Protein AF-0000000078835958 (afdb_homodimer)

Nearest PDB structures (foldseek):
  5k1s-assembly2_C  TM=6.573E-01  e=7.420E-02  Myxococcus xanthus DK 1622
  4eye-assembly2_B  TM=5.076E-01  e=3.484E-02  Mycobacteroides abscessus ATCC 19977
  5k1s-assembly2_D  TM=5.451E-01  e=4.209E-02  Myxococcus xanthus DK 1622
  3qwb-assembly2_C  TM=5.641E-01  e=6.143E-02  Saccharomyces cerevisiae S288C
  2x1h-assembly2_B  TM=6.413E-01  e=2.033E-01  Homo sapiens

Organism: Phenylobacterium zucineum (strain HLK1) (NCBI:txid450851)

Solvent-accessible surface area (backbone atoms only — not comparable to full-atom values): 26758 Å² total; per-residue (Å²): 126,93,82,66,54,69,34,52,48,51,52,47,50,46,52,48,43,61,46,29,71,68,42,88,47,67,69,35,40,47,50,36,53,40,55,75,46,44,86,66,57,41,26,76,80,46,54,33,50,48,50,36,57,75,51,72,59,60,58,62,43,35,39,37,32,39,61,30,60,48,37,45,78,50,20,55,50,41,41,43,34,75,75,33,53,26,44,37,40,34,27,32,53,54,70,88,23,48,66,43,24,62,72,66,41,86,49,48,76,40,62,39,31,79,31,62,50,61,78,41,78,42,81,41,76,37,72,54,71,80,75,73,82,79,71,78,77,77,80,80,79,84,82,73,65,78,71,70,60,67,50,52,75,46,75,40,46,25,29,14,64,58,57,50,38,58,73,69,64,54,64,51,65,30,49,34,38,38,44,44,69,91,76,49,55,59,56,33,58,70,60,44,60,73,84,72,38,45,64,42,29,39,38,41,54,42,70,79,38,88,53,43,62,56,45,49,53,51,43,41,74,73,39,32,41,82,47,64,71,70,52,33,79,45,35,49,36,32,36,53,59,127,125,91,83,64,54,70,33,52,48,51,52,46,51,47,51,48,44,62,46,28,73,66,42,90,46,69,68,37,41,48,48,37,52,40,55,76,47,42,87,65,56,39,26,77,81,46,54,32,50,47,51,36,56,78,53,70,60,60,57,62,44,35,39,38,34,38,60,31,58,48,37,44,78,51,20,56,48,43,40,43,34,75,76,35,53,26,43,40,39,36,28,32,53,54,69,90,23,49,66,44,24,62,71,66,40,87,49,47,75,41,62,38,32,79,31,59,49,60,78,41,78,42,82,41,77,37,72,54,73,80,74,72,81,80,69,70,80,78,79,79,80,85,82,73,66,79,70,68,61,69,51,52,76,46,77,39,46,27,29,14,63,58,57,49,38,58,73,69,65,54,64,51,65,31,52,33,39,39,43,45,69,91,77,49,56,59,56,34,58,71,58,43,60,71,86,73,40,45,64,43,30,38,38,39,55,42,69,80,38,89,52,42,64,56,45,50,54,51,43,40,74,73,38,32,41,81,48,65,72,71,51,33,79,46,34,50,37,34,36,53,58,127

Foldseek 3Di:
DPDDDPVRVVVVVVVLVVCLVDPPDDVSVLSVQCVVCVVLDQAPQCLLSVLCVVVVNAAAAEEEEEACALVGHNDSCLSRCPVRPYEYEYEDQDPVNVVSNVVSDDHHYHNAAEALAFFDKDKDFAQDPPPPPDDDDPDPDDPPPPCVVGTDIDIGTYHAPQRVCVVVVNDQEHAEYEDDRPPRRLSSVVSDDCPRHHYFKYKYFQQPPPCPVVVVVVVVVSQWDWDPPVSQNRMIMIGHHD/DPDDDPVRVVVVVVVLVVCLVDPPDDVSVLSVQCVVCVVLDQAPQCLLSVLCVVVVNAAAAEEEAEACALVGHNDSCLSRCPVRPYEYEYEDQDPVNVVSNVVSDDHHYHNAAEALAFFDKDKDFAQDPPPPPDDPDDDPDDPPPCCVVGTDIDIGTYHAPQRVCVVRVNDQEHAEYEDDRPDRRLSSVVSDDCPRHHYFKYKYFQQPPPCPVVVQVVVVVSQWDWDPVVSQNRMIMIGHHD

InterPro domains:
  IPR006342 Methyltransferase FkbM [PF05050] (67-225)
  IPR029063 S-adenosyl-L-methionine-dependent methyltransferase superfamily [G3DSA:3.40.50.150] (47-236)
  IPR029063 S-adenosyl-L-methionine-dependent methyltransferase superfamily [SSF53335] (43-225)
  IPR053202 EGF Receptor Signaling Regulator [PTHR34009] (51-226)

Secondary structure (DSSP, 8-state):
-----HHHHHHHHHHHHHHHHS-SSHHHHHHHHHHHHGGG--BSSSHHHHHHHHTTT--S-EEEEE--TTSSTB-SSHHHHHHH--EEEEE---GGGHHHHHHH--SEEE-SEEESSSS-EEEEEE------SSSTTS--SS---------EEEEEEEEEHHHHHHHTT--SEEEEEEE--SS-HHHHHHTS-TTT-EEEEEEEE-TT-THHHHHHHHHHHTTEEEE-TTT-SSEEEEEE--/-----HHHHHHHHHHHHHHHHS-SSHHHHHHHHHHHHGGG--BSSSHHHHHHHHTTT--S-EEEEE--TTSSTB-SSHHHHHHH--EEEEE---GGGHHHHHHH--SEEE-SEEESSSS-EEEEEE------SSS-SS---S---------EEEEEEEEEHHHHHHHTT--SEEEEEEE--SS-HHHHHHTS-TTT-EEEEEEEE-TT-THHHHHHHHHHHTTEEEE-TTT-SSEEEEEE--

pLDDT: mean 87.35, std 18.28, range [28.23, 98.88]

Radius of gyration: 29.17 Å; Cα contacts (8 Å, |Δi|>4): 838; chains: 2; bounding box: 81×81×57 Å

Sequence (484 aa):
MVSLSFAEVVEMLVALRDQTAQPADDARAFLGHCLRHLPASKSQFLQDLWVSYELKGRRNGFFVEFGGADGVKFSNSWYLETELGWSGIVAEPARVWHPAIRNNRACFVDDRCVWTKSGERLVFNQPAIAAHATIDAYSDSDSLGHTRKDGQRYEVETISLVDLLRHWNAPRRIDYLSIDTEGSELDILQAFDWDAWEIRLITVEHNHSDKRQLLFDFLSSKGYRRKFEALSNVDDWYVRAYMVSLSFAEVVEMLVALRDQTAQPADDARAFLGHCLRHLPASKSQFLQDLWVSYELKGRRNGFFVEFGGADGVKFSNSWYLETELGWSGIVAEPARVWHPAIRNNRACFVDDRCVWTKSGERLVFNQPAIAAHATIDAYSDSDSLGHTRKDGQRYEVETISLVDLLRHWNAPRRIDYLSIDTEGSELDILQAFDWDAWEIRLITVEHNHSDKRQLLFDFLSSKGYRRKFEALSNVDDWYVRAY

Structure (mmCIF, N/CA/C/O backbone):
data_AF-0000000078835958-model_v1
#
loop_
_entity.id
_entity.type
_entity.pdbx_description
1 polymer 'Methyltransferase FkbM domain-containing protein'
#
loop_
_atom_site.group_PDB
_atom_site.id
_atom_site.type_symbol
_atom_site.label_atom_id
_atom_site.label_alt_id
_atom_site.label_comp_id
_atom_site.label_asym_id
_atom_site.label_entity_id
_atom_site.label_seq_id
_atom_site.pdbx_PDB_ins_code
_atom_site.Cartn_x
_atom_site.Cartn_y
_atom_site.Cartn_z
_atom_site.occupancy
_atom_site.B_iso_or_equiv
_atom_site.auth_seq_id
_atom_site.auth_comp_id
_atom_site.auth_asym_id
_atom_site.auth_atom_id
_atom_site.pdbx_PDB_model_num
ATOM 1 N N . MET A 1 1 ? -8.867 13.5 -10.641 1 54.81 1 MET A N 1
ATOM 2 C CA . MET A 1 1 ? -8.75 12.219 -9.953 1 54.81 1 MET A CA 1
ATOM 3 C C . MET A 1 1 ? -8.312 11.125 -10.922 1 54.81 1 MET A C 1
ATOM 5 O O . MET A 1 1 ? -8.805 11.055 -12.047 1 54.81 1 MET A O 1
ATOM 9 N N . VAL A 1 2 ? -7.09 10.711 -10.688 1 65.88 2 VAL A N 1
ATOM 10 C CA . VAL A 1 2 ? -6.598 9.664 -11.578 1 65.88 2 VAL A CA 1
ATOM 11 C C . VAL A 1 2 ? -7.562 8.484 -11.57 1 65.88 2 VAL A C 1
ATOM 13 O O . VAL A 1 2 ? -7.914 7.965 -10.508 1 65.88 2 VAL A O 1
ATOM 16 N N . SER A 1 3 ? -8.297 8.352 -12.641 1 76.44 3 SER A N 1
ATOM 17 C CA . SER A 1 3 ? -9.172 7.195 -12.781 1 76.44 3 SER A CA 1
ATOM 18 C C . SER A 1 3 ? -8.43 6.012 -13.398 1 76.44 3 SER A C 1
ATOM 20 O O . SER A 1 3 ? -7.934 6.102 -14.523 1 76.44 3 SER A O 1
ATOM 22 N N . LEU A 1 4 ? -8.141 5.094 -12.602 1 81.81 4 LEU A N 1
ATOM 23 C CA . LEU A 1 4 ? -7.457 3.891 -13.07 1 81.81 4 LEU A CA 1
ATOM 24 C C . LEU A 1 4 ? -8.391 2.688 -13.039 1 81.81 4 LEU A C 1
ATOM 26 O O . LEU A 1 4 ? -9.234 2.578 -12.148 1 81.81 4 LEU A O 1
ATOM 30 N N . SER A 1 5 ? -8.328 1.948 -14.125 1 83.69 5 SER A N 1
ATOM 31 C CA . SER A 1 5 ? -8.992 0.65 -14.086 1 83.69 5 SER A CA 1
ATOM 32 C C . SER A 1 5 ? -8.391 -0.246 -13.008 1 83.69 5 SER A C 1
ATOM 34 O O . SER A 1 5 ? -7.305 0.035 -12.492 1 83.69 5 SER A O 1
ATOM 36 N N . PHE A 1 6 ? -9.164 -1.22 -12.711 1 83.88 6 PHE A N 1
ATOM 37 C CA . PHE A 1 6 ? -8.695 -2.189 -11.727 1 83.88 6 PHE A CA 1
ATOM 38 C C . PHE A 1 6 ? -7.352 -2.777 -12.148 1 83.88 6 PHE A C 1
ATOM 40 O O . PHE A 1 6 ? -6.434 -2.893 -11.336 1 83.88 6 PHE A O 1
ATOM 47 N N . ALA A 1 7 ? -7.219 -3.16 -13.359 1 83.56 7 ALA A N 1
ATOM 48 C CA . ALA A 1 7 ? -5.984 -3.721 -13.898 1 83.56 7 ALA A CA 1
ATOM 49 C C . ALA A 1 7 ? -4.836 -2.721 -13.789 1 83.56 7 ALA A C 1
ATOM 51 O O . ALA A 1 7 ? -3.709 -3.096 -13.445 1 83.56 7 ALA A O 1
ATOM 52 N N . GLU A 1 8 ? -5.137 -1.556 -14.031 1 86.06 8 GLU A N 1
ATOM 53 C CA . GLU A 1 8 ? -4.121 -0.508 -13.953 1 86.06 8 GLU A CA 1
ATOM 54 C C . GLU A 1 8 ? -3.664 -0.295 -12.516 1 86.06 8 GLU A C 1
ATOM 56 O O . GLU A 1 8 ? -2.488 -0.021 -12.266 1 86.06 8 GLU A O 1
ATOM 61 N N . VAL A 1 9 ? -4.621 -0.398 -11.594 1 88.38 9 VAL A N 1
ATOM 62 C CA . VAL A 1 9 ? -4.281 -0.248 -10.188 1 88.38 9 VAL A CA 1
ATOM 63 C C . VAL A 1 9 ? -3.314 -1.354 -9.766 1 88.38 9 VAL A C 1
ATOM 65 O O . VAL A 1 9 ? -2.318 -1.092 -9.086 1 88.38 9 VAL A O 1
ATOM 68 N N . VAL A 1 10 ? -3.561 -2.559 -10.219 1 88.38 10 VAL A N 1
ATOM 69 C CA . VAL A 1 10 ? -2.703 -3.688 -9.875 1 88.38 10 VAL A CA 1
ATOM 70 C C . VAL A 1 10 ? -1.312 -3.48 -10.469 1 88.38 10 VAL A C 1
ATOM 72 O O . VAL A 1 10 ? -0.302 -3.684 -9.797 1 88.38 10 VAL A O 1
ATOM 75 N N . GLU A 1 11 ? -1.294 -3.111 -11.656 1 88.25 11 GLU A N 1
ATOM 76 C CA . GLU A 1 11 ? -0.015 -2.84 -12.305 1 88.25 11 GLU A CA 1
ATOM 77 C C . GLU A 1 11 ? 0.77 -1.769 -11.547 1 88.25 11 GLU A C 1
ATOM 79 O O . GLU A 1 11 ? 1.985 -1.885 -11.383 1 88.25 11 GLU A O 1
ATOM 84 N N . MET A 1 12 ? 0.065 -0.8 -11.18 1 89.12 12 MET A N 1
ATOM 85 C CA . MET A 1 12 ? 0.707 0.287 -10.445 1 89.12 12 MET A CA 1
ATOM 86 C C . MET A 1 12 ? 1.236 -0.203 -9.102 1 89.12 12 MET A C 1
ATOM 88 O O . MET A 1 12 ? 2.342 0.161 -8.695 1 89.12 12 MET A O 1
ATOM 92 N N . LEU A 1 13 ? 0.45 -0.956 -8.43 1 91.56 13 LEU A N 1
ATOM 93 C CA . LEU A 1 13 ? 0.871 -1.494 -7.145 1 91.56 13 LEU A CA 1
ATOM 94 C C . LEU A 1 13 ? 2.135 -2.334 -7.293 1 91.56 13 LEU A C 1
ATOM 96 O O . LEU A 1 13 ? 3.066 -2.207 -6.496 1 91.56 13 LEU A O 1
ATOM 100 N N . VAL A 1 14 ? 2.201 -3.133 -8.281 1 91.5 14 VAL A N 1
ATOM 101 C CA . VAL A 1 14 ? 3.359 -3.99 -8.508 1 91.5 14 VAL A CA 1
ATOM 102 C C . VAL A 1 14 ? 4.578 -3.137 -8.852 1 91.5 14 VAL A C 1
ATOM 104 O O . VAL A 1 14 ? 5.676 -3.381 -8.344 1 91.5 14 VAL A O 1
ATOM 107 N N . ALA A 1 15 ? 4.383 -2.186 -9.695 1 90.5 15 ALA A N 1
ATOM 108 C CA . ALA A 1 15 ? 5.469 -1.269 -10.031 1 90.5 15 ALA A CA 1
ATOM 109 C C . ALA A 1 15 ? 5.996 -0.562 -8.781 1 90.5 15 ALA A C 1
ATOM 111 O O . ALA A 1 15 ? 7.207 -0.433 -8.602 1 90.5 15 ALA A O 1
ATOM 112 N N . LEU A 1 16 ? 5.062 -0.111 -8.016 1 92.06 16 LEU A N 1
ATOM 113 C CA . LEU A 1 16 ? 5.441 0.585 -6.789 1 92.06 16 LEU A CA 1
ATOM 114 C C . LEU A 1 16 ? 6.195 -0.345 -5.844 1 92.06 16 LEU A C 1
ATOM 116 O O . LEU A 1 16 ? 7.199 0.049 -5.25 1 92.06 16 LEU A O 1
ATOM 120 N N . ARG A 1 17 ? 5.691 -1.531 -5.695 1 92.5 17 ARG A N 1
ATOM 121 C CA . ARG A 1 17 ? 6.379 -2.539 -4.895 1 92.5 17 ARG A CA 1
ATOM 122 C C . ARG A 1 17 ? 7.832 -2.684 -5.328 1 92.5 17 ARG A C 1
ATOM 124 O O . ARG A 1 17 ? 8.742 -2.623 -4.5 1 92.5 17 ARG A O 1
ATOM 131 N N . ASP A 1 18 ? 8.016 -2.83 -6.547 1 92.19 18 ASP A N 1
ATOM 132 C CA . ASP A 1 18 ? 9.352 -3.096 -7.074 1 92.19 18 ASP A CA 1
ATOM 133 C C . ASP A 1 18 ? 10.25 -1.867 -6.945 1 92.19 18 ASP A C 1
ATOM 135 O O . ASP A 1 18 ? 11.438 -1.989 -6.652 1 92.19 18 ASP A O 1
ATOM 139 N N . GLN A 1 19 ? 9.664 -0.735 -7.117 1 90.44 19 GLN A N 1
ATOM 140 C CA . GLN A 1 19 ? 10.422 0.508 -7.074 1 90.44 19 GLN A CA 1
ATOM 141 C C . GLN A 1 19 ? 10.812 0.865 -5.645 1 90.44 19 GLN A C 1
ATOM 143 O O . GLN A 1 19 ? 11.797 1.576 -5.422 1 90.44 19 GLN A O 1
ATOM 148 N N . THR A 1 20 ? 10.016 0.407 -4.715 1 92.75 20 THR A N 1
ATOM 149 C CA . THR A 1 20 ? 10.25 0.836 -3.34 1 92.75 20 THR A CA 1
ATOM 150 C C . THR A 1 20 ? 11.039 -0.219 -2.568 1 92.75 20 THR A C 1
ATOM 152 O O . THR A 1 20 ? 11.484 0.029 -1.448 1 92.75 20 THR A O 1
ATOM 155 N N . ALA A 1 21 ? 11.227 -1.378 -3.18 1 90.56 21 ALA A N 1
ATOM 156 C CA . ALA A 1 21 ? 12.016 -2.428 -2.535 1 90.56 21 ALA A CA 1
ATOM 157 C C . ALA A 1 21 ? 13.469 -2 -2.369 1 90.56 21 ALA A C 1
ATOM 159 O O . ALA A 1 21 ? 14.086 -2.268 -1.335 1 90.56 21 ALA A O 1
ATOM 160 N N . GLN A 1 22 ? 14.062 -1.435 -3.305 1 91.56 22 GLN A N 1
ATOM 161 C CA . GLN A 1 22 ? 15.375 -0.789 -3.291 1 91.56 22 GLN A CA 1
ATOM 162 C C . GLN A 1 22 ? 15.305 0.609 -3.898 1 91.56 22 GLN A C 1
ATOM 164 O O . GLN A 1 22 ? 15.68 0.809 -5.055 1 91.56 22 GLN A O 1
ATOM 169 N N . PRO A 1 23 ? 14.906 1.521 -3.002 1 92.38 23 PRO A N 1
ATOM 170 C CA . PRO A 1 23 ? 14.625 2.846 -3.562 1 92.38 23 PRO A CA 1
ATOM 171 C C . PRO A 1 23 ? 15.883 3.549 -4.078 1 92.38 23 PRO A C 1
ATOM 173 O O . PRO A 1 23 ? 16.906 3.57 -3.391 1 92.38 23 PRO A O 1
ATOM 176 N N . ALA A 1 24 ? 15.797 4.062 -5.305 1 90.94 24 ALA A N 1
ATOM 177 C CA . ALA A 1 24 ? 16.906 4.723 -5.984 1 90.94 24 ALA A CA 1
ATOM 178 C C . ALA A 1 24 ? 17.062 6.164 -5.504 1 90.94 24 ALA A C 1
ATOM 180 O O . ALA A 1 24 ? 18.094 6.797 -5.758 1 90.94 24 ALA A O 1
ATOM 181 N N . ASP A 1 25 ? 16.109 6.707 -4.902 1 92.44 25 ASP A N 1
ATOM 182 C CA . ASP A 1 25 ? 16.141 8.086 -4.434 1 92.44 25 ASP A CA 1
ATOM 183 C C . ASP A 1 25 ? 15.203 8.281 -3.242 1 92.44 25 ASP A C 1
ATOM 185 O O . ASP A 1 25 ? 14.555 7.332 -2.799 1 92.44 25 ASP A O 1
ATOM 189 N N . ASP A 1 26 ? 15.156 9.5 -2.779 1 93.31 26 ASP A N 1
ATOM 190 C CA . ASP A 1 26 ? 14.422 9.82 -1.563 1 93.31 26 ASP A CA 1
ATOM 191 C C . ASP A 1 26 ? 12.914 9.734 -1.795 1 93.31 26 ASP A C 1
ATOM 193 O O . ASP A 1 26 ? 12.172 9.297 -0.917 1 93.31 26 ASP A O 1
ATOM 197 N N . ALA A 1 27 ? 12.461 10.141 -2.904 1 90.88 27 ALA A N 1
ATOM 198 C CA . ALA A 1 27 ? 11.039 10.117 -3.225 1 90.88 27 ALA A CA 1
ATOM 199 C C . ALA A 1 27 ? 10.492 8.688 -3.193 1 90.88 27 ALA A C 1
ATOM 201 O O . ALA A 1 27 ? 9.43 8.43 -2.627 1 90.88 27 ALA A O 1
ATOM 202 N N . ARG A 1 28 ? 11.219 7.762 -3.748 1 91.5 28 ARG A N 1
ATOM 203 C CA . ARG A 1 28 ? 10.797 6.367 -3.766 1 91.5 28 ARG A CA 1
ATOM 204 C C . ARG A 1 28 ? 10.883 5.754 -2.371 1 91.5 28 ARG A C 1
ATOM 206 O O . ARG A 1 28 ? 10.062 4.902 -2.01 1 91.5 28 ARG A O 1
ATOM 213 N N . ALA A 1 29 ? 11.906 6.184 -1.688 1 95 29 ALA A N 1
ATOM 214 C CA . ALA A 1 29 ? 11.984 5.738 -0.301 1 95 29 ALA A CA 1
ATOM 215 C C . ALA A 1 29 ? 10.773 6.207 0.497 1 95 29 ALA A C 1
ATOM 217 O O . ALA A 1 29 ? 10.211 5.445 1.288 1 95 29 ALA A O 1
ATOM 218 N N . PHE A 1 30 ? 10.406 7.449 0.292 1 95.88 30 PHE A N 1
ATOM 219 C CA . PHE A 1 30 ? 9.211 7.988 0.944 1 95.88 30 PHE A CA 1
ATOM 220 C C . PHE A 1 30 ? 7.973 7.207 0.533 1 95.88 30 PHE A C 1
ATOM 222 O O . PHE A 1 30 ? 7.148 6.848 1.378 1 95.88 30 PHE A O 1
ATOM 229 N N . LEU A 1 31 ? 7.832 6.922 -0.737 1 93.06 31 LEU A N 1
ATOM 230 C CA . LEU A 1 31 ? 6.68 6.164 -1.208 1 93.06 31 LEU A CA 1
ATOM 231 C C . LEU A 1 31 ? 6.625 4.789 -0.55 1 93.06 31 LEU A C 1
ATOM 233 O O . LEU A 1 31 ? 5.547 4.293 -0.22 1 93.06 31 LEU A O 1
ATOM 237 N N . GLY A 1 32 ? 7.777 4.176 -0.437 1 93.81 32 GLY A N 1
ATOM 238 C CA . GLY A 1 32 ? 7.828 2.916 0.292 1 93.81 32 GLY A CA 1
ATOM 239 C C . GLY A 1 32 ? 7.312 3.031 1.715 1 93.81 32 GLY A C 1
ATOM 240 O O . GLY A 1 32 ? 6.574 2.166 2.186 1 93.81 32 GLY A O 1
ATOM 241 N N . HIS A 1 33 ? 7.711 4.098 2.359 1 96.06 33 HIS A N 1
ATOM 242 C CA . HIS A 1 33 ? 7.219 4.379 3.703 1 96.06 33 HIS A CA 1
ATOM 243 C C . HIS A 1 33 ? 5.703 4.551 3.713 1 96.06 33 HIS A C 1
ATOM 245 O O . HIS A 1 33 ? 5.023 4.023 4.594 1 96.06 33 HIS A O 1
ATOM 251 N N . CYS A 1 34 ? 5.188 5.238 2.766 1 95.25 34 CYS A N 1
ATOM 252 C CA . CYS A 1 34 ? 3.752 5.457 2.654 1 95.25 34 CYS A CA 1
ATOM 253 C C . CYS A 1 34 ? 3.012 4.137 2.484 1 95.25 34 CYS A C 1
ATOM 255 O O . CYS A 1 34 ? 1.987 3.904 3.129 1 95.25 34 CYS A O 1
ATOM 257 N N . LEU A 1 35 ? 3.545 3.324 1.629 1 92.81 35 LEU A N 1
ATOM 258 C CA . LEU A 1 35 ? 2.908 2.035 1.376 1 92.81 35 LEU A CA 1
ATOM 259 C C . LEU A 1 35 ? 2.801 1.221 2.66 1 92.81 35 LEU A C 1
ATOM 261 O O . LEU A 1 35 ? 1.762 0.613 2.93 1 92.81 35 LEU A O 1
ATOM 265 N N . ARG A 1 36 ? 3.799 1.268 3.43 1 93.06 36 ARG A N 1
ATOM 266 C CA . ARG A 1 36 ? 3.875 0.459 4.645 1 93.06 36 ARG A CA 1
ATOM 267 C C . ARG A 1 36 ? 2.906 0.972 5.703 1 93.06 36 ARG A C 1
ATOM 269 O O . ARG A 1 36 ? 2.426 0.2 6.535 1 93.06 36 ARG A O 1
ATOM 276 N N . HIS A 1 37 ? 2.525 2.236 5.695 1 95.44 37 HIS A N 1
ATOM 277 C CA . HIS A 1 37 ? 1.777 2.82 6.805 1 95.44 37 HIS A CA 1
ATOM 278 C C . HIS A 1 37 ? 0.465 3.43 6.324 1 95.44 37 HIS A C 1
ATOM 280 O O . HIS A 1 37 ? -0.232 4.098 7.094 1 95.44 37 HIS A O 1
ATOM 286 N N . LEU A 1 38 ? 0.058 3.146 5.145 1 95.19 38 LEU A N 1
ATOM 287 C CA . LEU A 1 38 ? -1.022 3.828 4.441 1 95.19 38 LEU A CA 1
ATOM 288 C C . LEU A 1 38 ? -2.338 3.686 5.199 1 95.19 38 LEU A C 1
ATOM 290 O O . LEU A 1 38 ? -3.062 4.668 5.379 1 95.19 38 LEU A O 1
ATOM 294 N N . PRO A 1 39 ? -2.625 2.514 5.746 1 92.12 39 PRO A N 1
ATOM 295 C CA . PRO A 1 39 ? -3.936 2.365 6.383 1 92.12 39 PRO A CA 1
ATOM 296 C C . PRO A 1 39 ? -4.09 3.236 7.629 1 92.12 39 PRO A C 1
ATOM 298 O O . PRO A 1 39 ? -5.207 3.586 8.008 1 92.12 39 PRO A O 1
ATOM 301 N N . ALA A 1 40 ? -2.998 3.59 8.211 1 95.06 40 ALA A N 1
ATOM 302 C CA . ALA A 1 40 ? -3.049 4.344 9.461 1 95.06 40 ALA A CA 1
ATOM 303 C C . ALA A 1 40 ? -3.117 5.844 9.195 1 95.06 40 ALA A C 1
ATOM 305 O O . ALA A 1 40 ? -3.436 6.629 10.086 1 95.06 40 ALA A O 1
ATOM 306 N N . SER A 1 41 ? -2.811 6.262 8.039 1 97.19 41 SER A N 1
ATOM 307 C CA . SER A 1 41 ? -2.77 7.676 7.688 1 97.19 41 SER A CA 1
ATOM 308 C C . SER A 1 41 ? -4.176 8.258 7.562 1 97.19 41 SER A C 1
ATOM 310 O O . SER A 1 41 ? -5.086 7.59 7.074 1 97.19 41 SER A O 1
ATOM 312 N N . LYS A 1 42 ? -4.32 9.523 7.945 1 96.69 42 LYS A N 1
ATOM 313 C CA . LYS A 1 42 ? -5.59 10.227 7.801 1 96.69 42 LYS A CA 1
ATOM 314 C C . LYS A 1 42 ? -5.434 11.469 6.922 1 96.69 42 LYS A C 1
ATOM 316 O O . LYS A 1 42 ? -6.43 12.047 6.48 1 96.69 42 LYS A O 1
ATOM 321 N N . SER A 1 43 ? -4.254 11.867 6.637 1 95.5 43 SER A N 1
ATOM 322 C CA . SER A 1 43 ? -3.99 13.141 5.973 1 95.5 43 SER A CA 1
ATOM 323 C C . SER A 1 43 ? -4.43 13.102 4.512 1 95.5 43 SER A C 1
ATOM 325 O O . SER A 1 43 ? -4.539 12.023 3.918 1 95.5 43 SER A O 1
ATOM 327 N N . GLN A 1 44 ? -4.688 14.227 3.955 1 90.12 44 GLN A N 1
ATOM 328 C CA . GLN A 1 44 ? -5.18 14.359 2.588 1 90.12 44 GLN A CA 1
ATOM 329 C C . GLN A 1 44 ? -4.078 14.078 1.574 1 90.12 44 GLN A C 1
ATOM 331 O O . GLN A 1 44 ? -4.34 13.531 0.5 1 90.12 44 GLN A O 1
ATOM 336 N N . PHE A 1 45 ? -2.852 14.453 1.888 1 90.88 45 PHE A N 1
ATOM 337 C CA . PHE A 1 45 ? -1.758 14.297 0.937 1 90.88 45 PHE A CA 1
ATOM 338 C C . PHE A 1 45 ? -0.583 13.57 1.576 1 90.88 45 PHE A C 1
ATOM 340 O O . PHE A 1 45 ? 0.564 13.742 1.158 1 90.88 45 PHE A O 1
ATOM 347 N N . LEU A 1 46 ? -0.849 12.852 2.613 1 94.75 46 LEU A N 1
ATOM 348 C CA . LEU A 1 46 ? 0.107 11.992 3.309 1 94.75 46 LEU A CA 1
ATOM 349 C C . LEU A 1 46 ? 1.154 12.828 4.039 1 94.75 46 LEU A C 1
ATOM 351 O O . LEU A 1 46 ? 2.311 12.422 4.152 1 94.75 46 LEU A O 1
ATOM 355 N N . GLN A 1 47 ? 0.751 14 4.461 1 95.5 47 GLN A N 1
ATOM 356 C CA . GLN A 1 47 ? 1.641 14.852 5.242 1 95.5 47 GLN A CA 1
ATOM 357 C C . GLN A 1 47 ? 2.08 14.148 6.527 1 95.5 47 GLN A C 1
ATOM 359 O O . GLN A 1 47 ? 3.232 14.281 6.945 1 95.5 47 GLN A O 1
ATOM 364 N N . ASP A 1 48 ? 1.137 13.477 7.176 1 97.81 48 ASP A N 1
ATOM 365 C CA . ASP A 1 48 ? 1.437 12.773 8.414 1 97.81 48 ASP A CA 1
ATOM 366 C C . ASP A 1 48 ? 2.518 11.719 8.203 1 97.81 48 ASP A C 1
ATOM 368 O O . ASP A 1 48 ? 3.455 11.609 8.992 1 97.81 48 ASP A O 1
ATOM 372 N N . LEU A 1 49 ? 2.477 11.055 7.121 1 97.44 49 LEU A N 1
ATOM 373 C CA . LEU A 1 49 ? 3.484 10.047 6.828 1 97.44 49 LEU A CA 1
ATOM 374 C C . LEU A 1 49 ? 4.801 10.688 6.414 1 97.44 49 LEU A C 1
ATOM 376 O O . LEU A 1 49 ? 5.875 10.156 6.699 1 97.44 49 LEU A O 1
ATOM 380 N N . TRP A 1 50 ? 4.734 11.828 5.742 1 96.88 50 TRP A N 1
ATOM 381 C CA . TRP A 1 50 ? 5.965 12.555 5.434 1 96.88 50 TRP A CA 1
ATOM 382 C C . TRP A 1 50 ? 6.707 12.93 6.707 1 96.88 50 TRP A C 1
ATOM 384 O O . TRP A 1 50 ? 7.926 12.773 6.793 1 96.88 50 TRP A O 1
ATOM 394 N N . VAL A 1 51 ? 5.957 13.367 7.668 1 98.44 51 VAL A N 1
ATOM 395 C CA . VAL A 1 51 ? 6.551 13.75 8.945 1 98.44 51 VAL A CA 1
ATOM 396 C C . VAL A 1 51 ? 7.215 12.539 9.594 1 98.44 51 VAL A C 1
ATOM 398 O O . VAL A 1 51 ? 8.367 12.617 10.031 1 98.44 51 VAL A O 1
ATOM 401 N N . SER A 1 52 ? 6.477 11.477 9.641 1 98.69 52 SER A N 1
ATOM 402 C CA . SER A 1 52 ? 7.02 10.25 10.203 1 98.69 52 SER A CA 1
ATOM 403 C C . SER A 1 52 ? 8.266 9.797 9.453 1 98.69 52 SER A C 1
ATOM 405 O O . SER A 1 52 ? 9.234 9.336 10.062 1 98.69 52 SER A O 1
ATOM 407 N N . TYR A 1 53 ? 8.227 9.914 8.156 1 98 53 TYR A N 1
ATOM 408 C CA . TYR A 1 53 ? 9.352 9.531 7.316 1 98 53 TYR A CA 1
ATOM 409 C C . TYR A 1 53 ? 10.562 10.414 7.59 1 98 53 TYR A C 1
ATOM 411 O O . TYR A 1 53 ? 11.664 9.906 7.832 1 98 53 TYR A O 1
ATOM 419 N N . GLU A 1 54 ? 10.344 11.703 7.555 1 97.69 54 GLU A N 1
ATOM 420 C CA . GLU A 1 54 ? 11.43 12.664 7.707 1 97.69 54 GLU A CA 1
ATOM 421 C C . GLU A 1 54 ? 12.094 12.539 9.078 1 97.69 54 GLU A C 1
ATOM 423 O O . GLU A 1 54 ? 13.297 12.75 9.219 1 97.69 54 GLU A O 1
ATOM 428 N N . LEU A 1 55 ? 11.297 12.227 10.062 1 98.12 55 LEU A N 1
ATOM 429 C CA . LEU A 1 55 ? 11.828 12.156 11.422 1 98.12 55 LEU A CA 1
ATOM 430 C C . LEU A 1 55 ? 12.117 10.711 11.812 1 98.12 55 LEU A C 1
ATOM 432 O O . LEU A 1 55 ? 12.227 10.391 13 1 98.12 55 LEU A O 1
ATOM 436 N N . LYS A 1 56 ? 12.125 9.773 10.867 1 97.38 56 LYS A N 1
ATOM 437 C CA . LYS A 1 56 ? 12.531 8.383 11.023 1 97.38 56 LYS A CA 1
ATOM 438 C C . LYS A 1 56 ? 11.719 7.684 12.109 1 97.38 56 LYS A C 1
ATOM 440 O O . LYS A 1 56 ? 12.281 6.992 12.961 1 97.38 56 LYS A O 1
ATOM 445 N N . GLY A 1 57 ? 10.461 8.062 12.102 1 97.69 57 GLY A N 1
ATOM 446 C CA . GLY A 1 57 ? 9.555 7.383 13.016 1 97.69 57 GLY A CA 1
ATOM 447 C C . GLY A 1 57 ? 9.688 7.863 14.453 1 97.69 57 GLY A C 1
ATOM 448 O O . GLY A 1 57 ? 9.352 7.133 15.391 1 97.69 57 GLY A O 1
ATOM 449 N N . ARG A 1 58 ? 10.094 9.016 14.656 1 97.75 58 ARG A N 1
ATOM 450 C CA . ARG A 1 58 ? 10.25 9.586 15.992 1 97.75 58 ARG A CA 1
ATOM 451 C C . ARG A 1 58 ? 8.969 9.422 16.812 1 97.75 58 ARG A C 1
ATOM 453 O O . ARG A 1 58 ? 7.875 9.734 16.328 1 97.75 58 ARG A O 1
ATOM 460 N N . ARG A 1 59 ? 9.141 8.961 18.062 1 98.56 59 ARG A N 1
ATOM 461 C CA . ARG A 1 59 ? 8.023 8.836 18.984 1 98.56 59 ARG A CA 1
ATOM 462 C C . ARG A 1 59 ? 8.031 9.961 20.016 1 98.56 59 ARG A C 1
ATOM 464 O O . ARG A 1 59 ? 9.062 10.609 20.219 1 98.56 59 ARG A O 1
ATOM 471 N N . ASN A 1 60 ? 6.922 10.242 20.562 1 98.62 60 ASN A N 1
ATOM 472 C CA . ASN A 1 60 ? 6.758 11.195 21.656 1 98.62 60 ASN A CA 1
ATOM 473 C C . ASN A 1 60 ? 7.219 12.594 21.25 1 98.62 60 ASN A C 1
ATOM 475 O O . ASN A 1 60 ? 7.93 13.258 22 1 98.62 60 ASN A O 1
ATOM 479 N N . GLY A 1 61 ? 6.891 12.938 20.078 1 98.69 61 GLY A N 1
ATOM 480 C CA . GLY A 1 61 ? 7.152 14.289 19.609 1 98.69 61 GLY A CA 1
ATOM 481 C C . GLY A 1 61 ? 6.039 15.266 19.938 1 98.69 61 GLY A C 1
ATOM 482 O O . GLY A 1 61 ? 5.125 14.938 20.703 1 98.69 61 GLY A O 1
ATOM 483 N N . PHE A 1 62 ? 6.191 16.5 19.406 1 98.88 62 PHE A N 1
ATOM 484 C CA . PHE A 1 62 ? 5.211 17.547 19.656 1 98.88 62 PHE A CA 1
ATOM 485 C C . PHE A 1 62 ? 4.773 18.203 18.344 1 98.88 62 PHE A C 1
ATOM 487 O O . PHE A 1 62 ? 5.609 18.594 17.531 1 98.88 62 PHE A O 1
ATOM 494 N N . PHE A 1 63 ? 3.463 18.25 18.156 1 98.88 63 PHE A N 1
ATOM 495 C CA . PHE A 1 63 ? 2.945 18.859 16.938 1 98.88 63 PHE A CA 1
ATOM 496 C C . PHE A 1 63 ? 2.082 20.078 17.266 1 98.88 63 PHE A C 1
ATOM 498 O O . PHE A 1 63 ? 1.606 20.219 18.391 1 98.88 63 PHE A O 1
ATOM 505 N N . VAL A 1 64 ? 1.946 20.969 16.297 1 98.81 64 VAL A N 1
ATOM 506 C CA . VAL A 1 64 ? 0.975 22.062 16.281 1 98.81 64 VAL A CA 1
ATOM 507 C C . VAL A 1 64 ? 0.222 22.062 14.953 1 98.81 64 VAL A C 1
ATOM 509 O O . VAL A 1 64 ? 0.837 22.047 13.891 1 98.81 64 VAL A O 1
ATOM 512 N N . GLU A 1 65 ? -1.074 21.984 15 1 98.19 65 GLU A N 1
ATOM 513 C CA . GLU A 1 65 ? -1.9 21.969 13.797 1 98.19 65 GLU A CA 1
ATOM 514 C C . GLU A 1 65 ? -2.988 23.031 13.852 1 98.19 65 GLU A C 1
ATOM 516 O O . GLU A 1 65 ? -3.768 23.094 14.805 1 98.19 65 GLU A O 1
ATOM 521 N N . PHE A 1 66 ? -2.992 23.891 12.805 1 94.94 66 PHE A N 1
ATOM 522 C CA . PHE A 1 66 ? -4.078 24.828 12.594 1 94.94 66 PHE A CA 1
ATOM 523 C C . PHE A 1 66 ? -5.113 24.266 11.625 1 94.94 66 PHE A C 1
ATOM 525 O O . PHE A 1 66 ? -4.754 23.703 10.586 1 94.94 66 PHE A O 1
ATOM 532 N N . GLY A 1 67 ? -6.371 24.469 11.914 1 91.38 67 GLY A N 1
ATOM 533 C CA . GLY A 1 67 ? -7.418 23.906 11.078 1 91.38 67 GLY A CA 1
ATOM 534 C C . GLY A 1 67 ? -7.656 22.438 11.344 1 91.38 67 GLY A C 1
ATOM 535 O O . GLY A 1 67 ? -7.496 21.594 10.445 1 91.38 67 GLY A O 1
ATOM 536 N N . GLY A 1 68 ? -8.188 22.156 12.43 1 90.94 68 GLY A N 1
ATOM 537 C CA . GLY A 1 68 ? -8.297 20.781 12.867 1 90.94 68 GLY A CA 1
ATOM 538 C C . GLY A 1 68 ? -9.602 20.125 12.445 1 90.94 68 GLY A C 1
ATOM 539 O O . GLY A 1 68 ? -9.711 18.891 12.453 1 90.94 68 GLY A O 1
ATOM 540 N N . ALA A 1 69 ? -10.555 20.828 12.094 1 91.88 69 ALA A N 1
ATOM 541 C CA . ALA A 1 69 ? -11.875 20.328 11.734 1 91.88 69 ALA A CA 1
ATOM 542 C C . ALA A 1 69 ? -12.406 19.375 12.797 1 91.88 69 ALA A C 1
ATOM 544 O O . ALA A 1 69 ? -12.539 19.75 13.969 1 91.88 69 ALA A O 1
ATOM 545 N N . ASP A 1 70 ? -12.664 18.141 12.422 1 94.44 70 ASP A N 1
ATOM 546 C CA . ASP A 1 70 ? -13.203 17.203 13.406 1 94.44 70 ASP A CA 1
ATOM 547 C C . ASP A 1 70 ? -12.086 16.484 14.148 1 94.44 70 ASP A C 1
ATOM 549 O O . ASP A 1 70 ? -12.344 15.648 15.016 1 94.44 70 ASP A O 1
ATOM 553 N N . GLY A 1 71 ? -10.898 16.766 13.805 1 96.69 71 GLY A N 1
ATOM 554 C CA . GLY A 1 71 ? -9.742 16.219 14.492 1 96.69 71 GLY A CA 1
ATOM 555 C C . GLY A 1 71 ? -9.258 14.906 13.898 1 96.69 71 GLY A C 1
ATOM 556 O O . GLY A 1 71 ? -8.211 14.383 14.297 1 96.69 71 GLY A O 1
ATOM 557 N N . VAL A 1 72 ? -9.961 14.375 12.93 1 97.06 72 VAL A N 1
ATOM 558 C CA . VAL A 1 72 ? -9.602 13.055 12.414 1 97.06 72 VAL A CA 1
ATOM 559 C C . VAL A 1 72 ? -9.477 13.117 10.898 1 97.06 72 VAL A C 1
ATOM 561 O O . VAL A 1 72 ? -8.398 12.883 10.344 1 97.06 72 VAL A O 1
ATOM 564 N N . LYS A 1 73 ? -10.594 13.477 10.219 1 93.94 73 LYS A N 1
ATOM 565 C CA . LYS A 1 73 ? -10.602 13.484 8.758 1 93.94 73 LYS A CA 1
ATOM 566 C C . LYS A 1 73 ? -9.617 14.516 8.211 1 93.94 73 LYS A C 1
ATOM 568 O O . LYS A 1 73 ? -9.688 15.695 8.555 1 93.94 73 LYS A O 1
ATOM 573 N N . PHE A 1 74 ? -8.688 14.047 7.457 1 92.94 74 PHE A N 1
ATOM 574 C CA . PHE A 1 74 ? -7.688 14.859 6.773 1 92.94 74 PHE A CA 1
ATOM 575 C C . PHE A 1 74 ? -6.699 15.453 7.77 1 92.94 74 PHE A C 1
ATOM 577 O O . PHE A 1 74 ? -5.953 16.375 7.434 1 92.94 74 PHE A O 1
ATOM 584 N N . SER A 1 75 ? -6.699 14.922 8.961 1 97 75 SER A N 1
ATOM 585 C CA . SER A 1 75 ? -5.762 15.422 9.961 1 97 75 SER A CA 1
ATOM 586 C C . SER A 1 75 ? -4.324 15.062 9.602 1 97 75 SER A C 1
ATOM 588 O O . SER A 1 75 ? -4.043 13.938 9.188 1 97 75 SER A O 1
ATOM 590 N N . ASN A 1 76 ? -3.447 16.016 9.836 1 97.44 76 ASN A N 1
ATOM 591 C CA . ASN A 1 76 ? -2.025 15.797 9.594 1 97.44 76 ASN A CA 1
ATOM 592 C C . ASN A 1 76 ? -1.304 15.336 10.852 1 97.44 76 ASN A C 1
ATOM 594 O O . ASN A 1 76 ? -0.111 15.023 10.812 1 97.44 76 ASN A O 1
ATOM 598 N N . SER A 1 77 ? -2.027 15.234 11.953 1 98.62 77 SER A N 1
ATOM 599 C CA . SER A 1 77 ? -1.32 14.945 13.195 1 98.62 77 SER A CA 1
ATOM 600 C C . SER A 1 77 ? -1.984 13.797 13.953 1 98.62 77 SER A C 1
ATOM 602 O O . SER A 1 77 ? -1.463 13.328 14.969 1 98.62 77 SER A O 1
ATOM 604 N N . TRP A 1 78 ? -3.18 13.32 13.508 1 98.56 78 TRP A N 1
ATOM 605 C CA . TRP A 1 78 ? -3.869 12.234 14.188 1 98.56 78 TRP A CA 1
ATOM 606 C C . TRP A 1 78 ? -2.988 10.992 14.258 1 98.56 78 TRP A C 1
ATOM 608 O O . TRP A 1 78 ? -2.842 10.383 15.32 1 98.56 78 TRP A O 1
ATOM 618 N N . TYR A 1 79 ? -2.391 10.617 13.133 1 98.44 79 TYR A N 1
ATOM 619 C CA . TYR A 1 79 ? -1.476 9.484 13.062 1 98.44 79 TYR A CA 1
ATOM 620 C C . TYR A 1 79 ? -0.313 9.664 14.031 1 98.44 79 TYR A C 1
ATOM 622 O O . TYR A 1 79 ? 0.079 8.711 14.719 1 98.44 79 TYR A O 1
ATOM 630 N N . LEU A 1 80 ? 0.253 10.828 14.094 1 98.81 80 LEU A N 1
ATOM 631 C CA . LEU A 1 80 ? 1.382 11.117 14.969 1 98.81 80 LEU A CA 1
ATOM 632 C C . LEU A 1 80 ? 0.993 10.938 16.438 1 98.81 80 LEU A C 1
ATOM 634 O O . LEU A 1 80 ? 1.766 10.391 17.219 1 98.81 80 LEU A O 1
ATOM 638 N N . GLU A 1 81 ? -0.141 11.352 16.719 1 98.75 81 GLU A N 1
ATOM 639 C CA . GLU A 1 81 ? -0.653 11.258 18.094 1 98.75 81 GLU A CA 1
ATOM 640 C C . GLU A 1 81 ? -0.97 9.812 18.469 1 98.75 81 GLU A C 1
ATOM 642 O O . GLU A 1 81 ? -0.506 9.312 19.484 1 98.75 81 GLU A O 1
ATOM 647 N N . THR A 1 82 ? -1.654 9.07 17.672 1 98.38 82 THR A N 1
ATOM 648 C CA . THR A 1 82 ? -2.26 7.793 18.031 1 98.38 82 THR A CA 1
ATOM 649 C C . THR A 1 82 ? -1.275 6.645 17.812 1 98.38 82 THR A C 1
ATOM 651 O O . THR A 1 82 ? -1.243 5.691 18.594 1 98.38 82 THR A O 1
ATOM 654 N N . GLU A 1 83 ? -0.452 6.754 16.781 1 98.06 83 GLU A N 1
ATOM 655 C CA . GLU A 1 83 ? 0.44 5.648 16.453 1 98.06 83 GLU A CA 1
ATOM 656 C C . GLU A 1 83 ? 1.835 5.871 17.031 1 98.06 83 GLU A C 1
ATOM 658 O O . GLU A 1 83 ? 2.547 4.914 17.344 1 98.06 83 GLU A O 1
ATOM 663 N N . LEU A 1 84 ? 2.193 7.117 17.156 1 98.5 84 LEU A N 1
ATOM 664 C CA . LEU A 1 84 ? 3.578 7.375 17.531 1 98.5 84 LEU A CA 1
ATOM 665 C C . LEU A 1 84 ? 3.654 8.023 18.922 1 98.5 84 LEU A C 1
ATOM 667 O O . LEU A 1 84 ? 4.746 8.305 19.406 1 98.5 84 LEU A O 1
ATOM 671 N N . GLY A 1 85 ? 2.516 8.352 19.516 1 98.69 85 GLY A N 1
ATOM 672 C CA . GLY A 1 85 ? 2.479 8.812 20.891 1 98.69 85 GLY A CA 1
ATOM 673 C C . GLY A 1 85 ? 2.795 10.289 21.047 1 98.69 85 GLY A C 1
ATOM 674 O O . GLY A 1 85 ? 3.244 10.727 22.109 1 98.69 85 GLY A O 1
A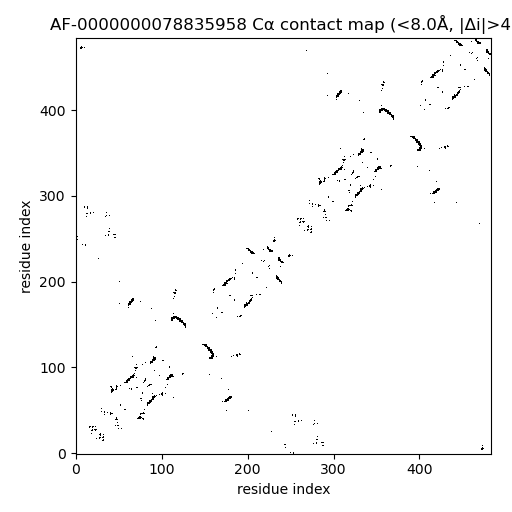TOM 675 N N . TRP A 1 86 ? 2.684 11.023 20.062 1 98.81 86 TRP A N 1
ATOM 676 C CA . TRP A 1 86 ? 2.973 12.453 20.125 1 98.81 86 TRP A CA 1
ATOM 677 C C . TRP A 1 86 ? 1.921 13.188 20.953 1 98.81 86 TRP A C 1
ATOM 679 O O . TRP A 1 86 ? 0.804 12.695 21.125 1 98.81 86 TRP A O 1
ATOM 689 N N . SER A 1 87 ? 2.32 14.266 21.484 1 98.56 87 SER A N 1
ATOM 690 C CA . SER A 1 87 ? 1.409 15.266 22.047 1 98.56 87 SER A CA 1
ATOM 691 C C . SER A 1 87 ? 1.448 16.547 21.219 1 98.56 87 SER A C 1
ATOM 693 O O . SER A 1 87 ? 2.301 16.719 20.344 1 98.56 87 SER A O 1
ATOM 695 N N . GLY A 1 88 ? 0.395 17.406 21.5 1 98.75 88 GLY A N 1
ATOM 696 C CA . GLY A 1 88 ? 0.426 18.625 20.719 1 98.75 88 GLY A CA 1
ATOM 697 C C . GLY A 1 88 ? -0.805 19.484 20.906 1 98.75 88 GLY A C 1
ATOM 698 O O . GLY A 1 88 ? -1.512 19.359 21.906 1 98.75 88 GLY A O 1
ATOM 699 N N . ILE A 1 89 ? -0.882 20.484 19.984 1 98.81 89 ILE A N 1
ATOM 700 C CA . ILE A 1 89 ? -1.969 21.453 20 1 98.81 89 ILE A CA 1
ATOM 701 C C . ILE A 1 89 ? -2.701 21.438 18.656 1 98.81 89 ILE A C 1
ATOM 703 O O . ILE A 1 89 ? -2.072 21.469 17.609 1 98.81 89 ILE A O 1
ATOM 707 N N . VAL A 1 90 ? -3.986 21.344 18.75 1 98.56 90 VAL A N 1
ATOM 708 C CA . VAL A 1 90 ? -4.832 21.562 17.578 1 98.56 90 VAL A CA 1
ATOM 709 C C . VAL A 1 90 ? -5.703 22.797 17.781 1 98.56 90 VAL A C 1
ATOM 711 O O . VAL A 1 90 ? -6.445 22.875 18.766 1 98.56 90 VAL A O 1
ATOM 714 N N . ALA A 1 91 ? -5.598 23.75 16.844 1 97.38 91 ALA A N 1
ATOM 715 C CA . ALA A 1 91 ? -6.41 24.953 16.906 1 97.38 91 ALA A CA 1
ATOM 716 C C . ALA A 1 91 ? -7.48 24.953 15.82 1 97.38 91 ALA A C 1
ATOM 718 O O . ALA A 1 91 ? -7.188 24.719 14.648 1 97.38 91 ALA A O 1
ATOM 719 N N . GLU A 1 92 ? -8.664 25.203 16.203 1 95.38 92 GLU A N 1
ATOM 720 C CA . GLU A 1 92 ? -9.82 25.203 15.312 1 95.38 92 GLU A CA 1
ATOM 721 C C . GLU A 1 92 ? -10.875 26.203 15.781 1 95.38 92 GLU A C 1
ATOM 723 O O . GLU A 1 92 ? -11.531 25.984 16.797 1 95.38 92 GLU A O 1
ATOM 728 N N . PRO A 1 93 ? -11.094 27.234 14.945 1 92.94 93 PRO A N 1
ATOM 729 C CA . PRO A 1 93 ? -12.008 28.281 15.414 1 92.94 93 PRO A CA 1
ATOM 730 C C . PRO A 1 93 ? -13.477 27.938 15.148 1 92.94 93 PRO A C 1
ATOM 732 O O . PRO A 1 93 ? -14.367 28.531 15.758 1 92.94 93 PRO A O 1
ATOM 735 N N . ALA A 1 94 ? -13.742 27.094 14.203 1 91.12 94 ALA A N 1
ATOM 736 C CA . ALA A 1 94 ? -15.133 26.781 13.891 1 91.12 94 ALA A CA 1
ATOM 737 C C . ALA A 1 94 ? -15.797 26.031 15.039 1 91.12 94 ALA A C 1
ATOM 739 O O . ALA A 1 94 ? -15.43 24.891 15.344 1 91.12 94 ALA A O 1
ATOM 740 N N . ARG A 1 95 ? -16.844 26.562 15.516 1 92.06 95 ARG A N 1
ATOM 741 C CA . ARG A 1 95 ? -17.5 26.047 16.719 1 92.06 95 ARG A CA 1
ATOM 742 C C . ARG A 1 95 ? -18.109 24.672 16.469 1 92.06 95 ARG A C 1
ATOM 744 O O . ARG A 1 95 ? -18.172 23.844 17.375 1 92.06 95 ARG A O 1
ATOM 751 N N . VAL A 1 96 ? -18.5 24.469 15.258 1 89.81 96 VAL A N 1
ATOM 752 C CA . VAL A 1 96 ? -19.203 23.234 14.914 1 89.81 96 VAL A CA 1
ATOM 753 C C . VAL A 1 96 ? -18.297 22.031 15.156 1 89.81 96 VAL A C 1
ATOM 755 O O . VAL A 1 96 ? -18.781 20.938 15.43 1 89.81 96 VAL A O 1
ATOM 758 N N . TRP A 1 97 ? -17.016 22.297 15.25 1 93.5 97 TRP A N 1
ATOM 759 C CA . TRP A 1 97 ? -16.078 21.172 15.305 1 93.5 97 TRP A CA 1
ATOM 760 C C . TRP A 1 97 ? -15.586 20.938 16.719 1 93.5 97 TRP A C 1
ATOM 762 O O . TRP A 1 97 ? -14.984 19.906 17.016 1 93.5 97 TRP A O 1
ATOM 772 N N . HIS A 1 98 ? -15.828 21.844 17.625 1 94.5 98 HIS A N 1
ATOM 773 C CA . HIS A 1 98 ? -15.227 21.812 18.953 1 94.5 98 HIS A CA 1
ATOM 774 C C . HIS A 1 98 ? -15.57 20.516 19.688 1 94.5 98 HIS A C 1
ATOM 776 O O . HIS A 1 98 ? -14.68 19.828 20.188 1 94.5 98 HIS A O 1
ATOM 782 N N . PRO A 1 99 ? -16.797 20.125 19.688 1 95.25 99 PRO A N 1
ATOM 783 C CA . PRO A 1 99 ? -17.109 18.875 20.391 1 95.25 99 PRO A CA 1
ATOM 784 C C . PRO A 1 99 ? -16.406 17.656 19.766 1 95.25 99 PRO A C 1
ATOM 786 O O . PRO A 1 99 ? -15.891 16.812 20.484 1 95.25 99 PRO A O 1
ATOM 789 N N . ALA A 1 100 ? -16.391 17.641 18.469 1 95.62 100 ALA A N 1
ATOM 790 C CA . ALA A 1 100 ? -15.789 16.5 17.781 1 95.62 100 ALA A CA 1
ATOM 791 C C . ALA A 1 100 ? -14.297 16.391 18.062 1 95.62 100 ALA A C 1
ATOM 793 O O . ALA A 1 100 ? -13.789 15.305 18.359 1 95.62 100 ALA A O 1
ATOM 794 N N . ILE A 1 101 ? -13.617 17.453 18.016 1 96.88 101 ILE A N 1
ATOM 795 C CA . ILE A 1 101 ? -12.172 17.422 18.219 1 96.88 101 ILE A CA 1
ATOM 796 C C . ILE A 1 101 ? -11.852 17 19.641 1 96.88 101 ILE A C 1
ATOM 798 O O . ILE A 1 101 ? -10.938 16.203 19.875 1 96.88 101 ILE A O 1
ATOM 802 N N . ARG A 1 102 ? -12.602 17.5 20.609 1 97 102 ARG A N 1
ATOM 803 C CA . ARG A 1 102 ? -12.359 17.172 22.016 1 97 102 ARG A CA 1
ATOM 804 C C . ARG A 1 102 ? -12.656 15.703 22.297 1 97 102 ARG A C 1
ATOM 806 O O . ARG A 1 102 ? -12.023 15.086 23.156 1 97 102 ARG A O 1
ATOM 813 N N . ASN A 1 103 ? -13.531 15.18 21.578 1 97.38 103 ASN A N 1
ATOM 814 C CA . ASN A 1 103 ? -13.859 13.766 21.719 1 97.38 103 ASN A CA 1
ATOM 815 C C . ASN A 1 103 ? -12.844 12.875 21.031 1 97.38 103 ASN A C 1
ATOM 817 O O . ASN A 1 103 ? -12.562 11.766 21.484 1 97.38 103 ASN A O 1
ATOM 821 N N . ASN A 1 104 ? -12.32 13.352 19.969 1 97.62 104 ASN A N 1
ATOM 822 C CA . ASN A 1 104 ? -11.523 12.508 19.078 1 97.62 104 ASN A CA 1
ATOM 823 C C . ASN A 1 104 ? -10.039 12.578 19.422 1 97.62 104 ASN A C 1
ATOM 825 O O . ASN A 1 104 ? -9.266 11.711 19.031 1 97.62 104 ASN A O 1
ATOM 829 N N . ARG A 1 105 ? -9.711 13.656 20.125 1 98.19 105 ARG A N 1
ATOM 830 C CA . ARG A 1 105 ? -8.289 13.906 20.312 1 98.19 105 ARG A CA 1
ATOM 831 C C . ARG A 1 105 ? -7.945 13.992 21.797 1 98.19 105 ARG A C 1
ATOM 833 O O . ARG A 1 105 ? -8.758 14.438 22.609 1 98.19 105 ARG A O 1
ATOM 840 N N . ALA A 1 106 ? -6.711 13.594 22.078 1 97.88 106 ALA A N 1
ATOM 841 C CA . ALA A 1 106 ? -6.219 13.688 23.438 1 97.88 106 ALA A CA 1
ATOM 842 C C . ALA A 1 106 ? -5.309 14.898 23.609 1 97.88 106 ALA A C 1
ATOM 844 O O . ALA A 1 106 ? -5.02 15.305 24.734 1 97.88 106 ALA A O 1
ATOM 845 N N . CYS A 1 107 ? -4.906 15.477 22.594 1 98.12 107 CYS A N 1
ATOM 846 C CA . CYS A 1 107 ? -4 16.625 22.625 1 98.12 107 CYS A CA 1
ATOM 847 C C . CYS A 1 107 ? -4.711 17.875 23.141 1 98.12 107 CYS A C 1
ATOM 849 O O . CYS A 1 107 ? -5.891 17.812 23.484 1 98.12 107 CYS A O 1
ATOM 851 N N . PHE A 1 108 ? -3.922 18.953 23.25 1 98.31 108 PHE A N 1
ATOM 852 C CA . PHE A 1 108 ? -4.516 20.234 23.625 1 98.31 108 PHE A CA 1
ATOM 853 C C . PHE A 1 108 ? -5.348 20.781 22.469 1 98.31 108 PHE A C 1
ATOM 855 O O . PHE A 1 108 ? -4.91 20.781 21.312 1 98.31 108 PHE A O 1
ATOM 862 N N . VAL A 1 109 ? -6.543 21.203 22.797 1 98.25 109 VAL A N 1
ATOM 863 C CA . VAL A 1 109 ? -7.434 21.797 21.797 1 98.25 109 VAL A CA 1
ATOM 864 C C . VAL A 1 109 ? -7.676 23.266 22.125 1 98.25 109 VAL A C 1
ATOM 866 O O . VAL A 1 109 ? -8.07 23.609 23.25 1 98.25 109 VAL A O 1
ATOM 869 N N . ASP A 1 110 ? -7.379 24.094 21.141 1 98.19 110 ASP A N 1
ATOM 870 C CA . ASP A 1 110 ? -7.578 25.531 21.297 1 98.19 110 ASP A CA 1
ATOM 871 C C . ASP A 1 110 ? -8.664 26.047 20.375 1 98.19 110 ASP A C 1
ATOM 873 O O . ASP A 1 110 ? -8.609 25.828 19.156 1 98.19 110 ASP A O 1
ATOM 877 N N . ASP A 1 111 ? -9.633 26.828 20.891 1 95.56 111 ASP A N 1
ATOM 878 C CA . ASP A 1 111 ? -10.812 27.234 20.125 1 95.56 111 ASP A CA 1
ATOM 879 C C . ASP A 1 111 ? -10.586 28.578 19.453 1 95.56 111 ASP A C 1
ATOM 881 O O . ASP A 1 111 ? -11.445 29.062 18.703 1 95.56 111 ASP A O 1
ATOM 885 N N . ARG A 1 112 ? -9.594 29.188 19.656 1 95.81 112 ARG A N 1
ATOM 886 C CA . ARG A 1 112 ? -9.344 30.516 19.109 1 95.81 112 ARG A CA 1
ATOM 887 C C . ARG A 1 112 ? -8.805 30.406 17.688 1 95.81 112 ARG A C 1
ATOM 889 O O . ARG A 1 112 ? -8.391 29.328 17.25 1 95.81 112 ARG A O 1
ATOM 896 N N . CYS A 1 113 ? -8.867 31.469 17.016 1 94.88 113 CYS A N 1
ATOM 897 C CA . CYS A 1 113 ? -8.359 31.562 15.656 1 94.88 113 CYS A CA 1
ATOM 898 C C . CYS A 1 113 ? -6.902 32.031 15.648 1 94.88 113 CYS A C 1
ATOM 900 O O . CYS A 1 113 ? -6.594 33.125 16.094 1 94.88 113 CYS A O 1
ATOM 902 N N . VAL A 1 114 ? -6.043 31.156 15.164 1 96 114 VAL A N 1
ATOM 903 C CA . VAL A 1 114 ? -4.641 31.547 15.102 1 96 114 VAL A CA 1
ATOM 904 C C . VAL A 1 114 ? -4.453 32.656 14.055 1 96 114 VAL A C 1
ATOM 906 O O . VAL A 1 114 ? -4.914 32.531 12.922 1 96 114 VAL A O 1
ATOM 909 N N . TRP A 1 115 ? -3.771 33.656 14.477 1 93.88 115 TRP A N 1
ATOM 910 C CA . TRP A 1 115 ? -3.6 34.875 13.688 1 93.88 115 TRP A CA 1
ATOM 911 C C . TRP A 1 115 ? -2.273 35.531 14.016 1 93.88 115 TRP A C 1
ATOM 913 O O . TRP A 1 115 ? -1.416 34.969 14.68 1 93.88 115 TRP A O 1
ATOM 923 N N . THR A 1 116 ? -2.082 36.781 13.414 1 94.06 116 THR A N 1
ATOM 924 C CA . THR A 1 116 ? -0.83 37.5 13.594 1 94.06 116 THR A CA 1
ATOM 925 C C . THR A 1 116 ? -0.736 38.094 15 1 94.06 116 THR A C 1
ATOM 927 O O . THR A 1 116 ? 0.359 38.219 15.547 1 94.06 116 THR A O 1
ATOM 930 N N . LYS A 1 117 ? -1.914 38.438 15.523 1 94.88 117 LYS A N 1
ATOM 931 C CA . LYS A 1 117 ? -1.956 39.062 16.844 1 94.88 117 LYS A CA 1
ATOM 932 C C . LYS A 1 117 ? -3.051 38.438 17.703 1 94.88 117 LYS A C 1
ATOM 934 O O . LYS A 1 117 ? -4.078 38 17.188 1 94.88 117 LYS A O 1
ATOM 939 N N . SER A 1 118 ? -2.742 38.5 19.031 1 96.88 118 SER A N 1
ATOM 940 C CA . SER A 1 118 ? -3.723 38 19.984 1 96.88 118 SER A CA 1
ATOM 941 C C . SER A 1 118 ? -4.746 39.094 20.344 1 96.88 118 SER A C 1
ATOM 943 O O . SER A 1 118 ? -4.438 40.281 20.312 1 96.88 118 SER A O 1
ATOM 945 N N . GLY A 1 119 ? -5.93 38.531 20.719 1 95.56 119 GLY A N 1
ATOM 946 C CA . GLY A 1 119 ? -6.898 39.375 21.391 1 95.56 119 GLY A CA 1
ATOM 947 C C . GLY A 1 119 ? -7.781 40.156 20.438 1 95.56 119 GLY A C 1
ATOM 948 O O . GLY A 1 119 ? -8.523 41.031 20.859 1 95.56 119 GLY A O 1
ATOM 949 N N . GLU A 1 120 ? -7.695 39.906 19.188 1 94 120 GLU A N 1
ATOM 950 C CA . GLU A 1 120 ? -8.602 40.531 18.219 1 94 120 GLU A CA 1
ATOM 951 C C . GLU A 1 120 ? -9.852 39.688 18.016 1 94 120 GLU A C 1
ATOM 953 O O . GLU A 1 120 ? -9.883 38.5 18.422 1 94 120 GLU A O 1
ATOM 958 N N . ARG A 1 121 ? -10.891 40.375 17.484 1 92.69 121 ARG A N 1
ATOM 959 C CA . ARG A 1 121 ? -12.125 39.688 17.109 1 92.69 121 ARG A CA 1
ATOM 960 C C . ARG A 1 121 ? -12.32 39.688 15.594 1 92.69 121 ARG A C 1
ATOM 962 O O . ARG A 1 121 ? -12.352 40.75 14.984 1 92.69 121 ARG A O 1
ATOM 969 N N . LEU A 1 122 ? -12.336 38.469 15.055 1 88.5 122 LEU A N 1
ATOM 970 C CA . LEU A 1 122 ? -12.555 38.344 13.617 1 88.5 122 LEU A CA 1
ATOM 971 C C . LEU A 1 122 ? -13.891 37.688 13.328 1 88.5 122 LEU A C 1
ATOM 973 O O . LEU A 1 122 ? -14.328 36.812 14.078 1 88.5 122 LEU A O 1
ATOM 977 N N . VAL A 1 123 ? -14.469 38.156 12.242 1 85.75 123 VAL A N 1
ATOM 978 C CA . VAL A 1 123 ? -15.688 37.5 11.789 1 85.75 123 VAL A CA 1
ATOM 979 C C . VAL A 1 123 ? -15.336 36.188 11.062 1 85.75 123 VAL A C 1
ATOM 981 O O . VAL A 1 123 ? -14.586 36.219 10.086 1 85.75 123 VAL A O 1
ATOM 984 N N . PHE A 1 124 ? -15.773 35.094 11.547 1 83.12 124 PHE A N 1
ATOM 985 C CA . PHE A 1 124 ? -15.547 33.781 10.984 1 83.12 124 PHE A CA 1
ATOM 986 C C . PHE A 1 124 ? -16.781 33.281 10.242 1 83.12 124 PHE A C 1
ATOM 988 O O . PHE A 1 124 ? -17.891 33.344 10.781 1 83.12 124 PHE A O 1
ATOM 995 N N . ASN A 1 125 ? -16.562 32.969 8.984 1 79.25 125 ASN A N 1
ATOM 996 C CA . ASN A 1 125 ? -17.625 32.344 8.18 1 79.25 125 ASN A CA 1
ATOM 997 C C . ASN A 1 125 ? -17.516 30.844 8.164 1 79.25 125 ASN A C 1
ATOM 999 O O . ASN A 1 125 ? -16.688 30.266 7.453 1 79.25 125 ASN A O 1
ATOM 1003 N N . GLN A 1 126 ? -18.375 30.219 8.898 1 75.75 126 GLN A N 1
ATOM 1004 C CA . GLN A 1 126 ? -18.391 28.766 8.945 1 75.75 126 GLN A CA 1
ATOM 1005 C C . GLN A 1 126 ? -19.172 28.188 7.77 1 75.75 126 GLN A C 1
ATOM 1007 O O . GLN A 1 126 ? -20.359 28.5 7.586 1 75.75 126 GLN A O 1
ATOM 1012 N N . PRO A 1 127 ? -18.469 27.422 6.91 1 69.25 127 PRO A N 1
ATOM 1013 C CA . PRO A 1 127 ? -19.219 26.828 5.793 1 69.25 127 PRO A CA 1
ATOM 1014 C C . PRO A 1 127 ? -20.312 25.859 6.254 1 69.25 127 PRO A C 1
ATOM 1016 O O . PRO A 1 127 ? -20.219 25.312 7.355 1 69.25 127 PRO A O 1
ATOM 1019 N N . ALA A 1 128 ? -21.453 25.797 5.43 1 61.09 128 ALA A N 1
ATOM 1020 C CA . ALA A 1 128 ? -22.5 24.812 5.691 1 61.09 128 ALA A CA 1
ATOM 1021 C C . ALA A 1 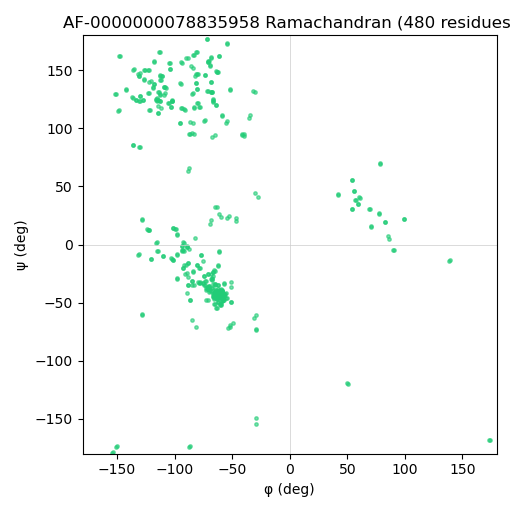128 ? -21.953 23.391 5.645 1 61.09 128 ALA A C 1
ATOM 1023 O O . ALA A 1 128 ? -21.109 23.062 4.797 1 61.09 128 ALA A O 1
ATOM 1024 N N . ILE A 1 129 ? -21.891 22.734 6.812 1 55.41 129 ILE A N 1
ATOM 1025 C CA . ILE A 1 129 ? -21.406 21.359 6.836 1 55.41 129 ILE A CA 1
ATOM 1026 C C . ILE A 1 129 ? -22.375 20.469 6.07 1 55.41 129 ILE A C 1
ATOM 1028 O O . ILE A 1 129 ? -23.578 20.516 6.289 1 55.41 129 ILE A O 1
ATOM 1032 N N . ALA A 1 130 ? -22.328 20.125 4.879 1 43.97 130 ALA A N 1
ATOM 1033 C CA . ALA A 1 130 ? -23.188 19.172 4.188 1 43.97 130 ALA A CA 1
ATOM 1034 C C . ALA A 1 130 ? -23.5 17.969 5.074 1 43.97 130 ALA A C 1
ATOM 1036 O O . ALA A 1 130 ? -22.594 17.312 5.578 1 43.97 130 ALA A O 1
ATOM 1037 N N . ALA A 1 131 ? -24.656 17.938 5.859 1 38.19 131 ALA A N 1
ATOM 1038 C CA . ALA A 1 131 ? -25.219 16.828 6.625 1 38.19 131 ALA A CA 1
ATOM 1039 C C . ALA A 1 131 ? -25.25 15.547 5.793 1 38.19 131 ALA A C 1
ATOM 1041 O O . ALA A 1 131 ? -26.297 15.148 5.293 1 38.19 131 ALA A O 1
ATOM 1042 N N . HIS A 1 132 ? -24.547 15.25 4.789 1 36.94 132 HIS A N 1
ATOM 1043 C CA . HIS A 1 132 ? -24.922 14.023 4.098 1 36.94 132 HIS A CA 1
ATOM 1044 C C . HIS A 1 132 ? -25.047 12.859 5.074 1 36.94 132 HIS A C 1
ATOM 1046 O O . HIS A 1 132 ? -25.406 11.742 4.68 1 36.94 132 HIS A O 1
ATOM 1052 N N . ALA A 1 133 ? -24.328 12.625 6.105 1 33.72 133 ALA A N 1
ATOM 1053 C CA . ALA A 1 133 ? -24.281 11.266 6.633 1 33.72 133 ALA A CA 1
ATOM 1054 C C . ALA A 1 133 ? -25.578 10.906 7.336 1 33.72 133 ALA A C 1
ATOM 1056 O O . ALA A 1 133 ? -25.891 9.727 7.527 1 33.72 133 ALA A O 1
ATOM 1057 N N . THR A 1 134 ? -26.328 11.703 8.086 1 30.8 134 THR A N 1
ATOM 1058 C CA . THR A 1 134 ? -27.281 11.117 9.023 1 30.8 134 THR A CA 1
ATOM 1059 C C . THR A 1 134 ? -28.578 10.719 8.32 1 30.8 134 THR A C 1
ATOM 1061 O O . THR A 1 134 ? -29.125 9.641 8.57 1 30.8 134 THR A O 1
ATOM 1064 N N . ILE A 1 135 ? -29.562 11.695 7.801 1 29.98 135 ILE A N 1
ATOM 1065 C CA . ILE A 1 135 ? -31 11.648 7.988 1 29.98 135 ILE A CA 1
ATOM 1066 C C . ILE A 1 135 ? -31.641 10.852 6.855 1 29.98 135 ILE A C 1
ATOM 1068 O O . ILE A 1 135 ? -32.719 10.242 7.039 1 29.98 135 ILE A O 1
ATOM 1072 N N . ASP A 1 136 ? -31.344 10.883 5.52 1 30.66 136 ASP A N 1
ATOM 1073 C CA . ASP A 1 136 ? -32.562 10.859 4.734 1 30.66 136 ASP A CA 1
ATOM 1074 C C . ASP A 1 136 ? -33.094 9.43 4.559 1 30.66 136 ASP A C 1
ATOM 1076 O O . ASP A 1 136 ? -33.062 8.891 3.449 1 30.66 136 ASP A O 1
ATOM 1080 N N . ALA A 1 137 ? -32.656 8.32 5.09 1 30.19 137 ALA A N 1
ATOM 1081 C CA . ALA A 1 137 ? -33.375 7.258 4.398 1 30.19 137 ALA A CA 1
ATOM 1082 C C . ALA A 1 137 ? -34.875 7.516 4.434 1 30.19 137 ALA A C 1
ATOM 1084 O O . ALA A 1 137 ? -35.594 7.156 3.5 1 30.19 137 ALA A O 1
ATOM 1085 N N . TYR A 1 138 ? -35.625 7.43 5.621 1 28.23 138 TYR A N 1
ATOM 1086 C CA . TYR A 1 138 ? -37.031 7.078 5.633 1 28.23 138 TYR A CA 1
ATOM 1087 C C . TYR A 1 138 ? -37.875 8.203 5.055 1 28.23 138 TYR A C 1
ATOM 1089 O O . TYR A 1 138 ? -39.094 8.07 4.918 1 28.23 138 TYR A O 1
ATOM 1097 N N . SER A 1 139 ? -37.688 9.547 5.297 1 28.47 139 SER A N 1
ATOM 1098 C CA . SER A 1 139 ? -38.875 10.375 5.09 1 28.47 139 SER A CA 1
ATOM 1099 C C . SER A 1 139 ? -39.188 10.555 3.605 1 28.47 139 SER A C 1
ATOM 1101 O O . SER A 1 139 ? -38.281 10.844 2.818 1 28.47 139 SER A O 1
ATOM 1103 N N . ASP A 1 140 ? -40.219 9.953 2.939 1 29.83 140 ASP A N 1
ATOM 1104 C CA . ASP A 1 140 ? -41 10.102 1.719 1 29.83 140 ASP A CA 1
ATOM 1105 C C . ASP A 1 140 ? -41.094 11.57 1.297 1 29.83 140 ASP A C 1
ATOM 1107 O O . ASP A 1 140 ? -41.375 11.867 0.132 1 29.83 140 ASP A O 1
ATOM 1111 N N . SER A 1 141 ? -41.938 12.406 2.09 1 29.95 141 SER A N 1
ATOM 1112 C CA . SER A 1 141 ? -42.656 13.555 1.547 1 29.95 141 SER A CA 1
ATOM 1113 C C . SER A 1 141 ? -41.719 14.516 0.851 1 29.95 141 SER A C 1
ATOM 1115 O O . SER A 1 141 ? -40.5 14.453 1.058 1 29.95 141 SER A O 1
ATOM 1117 N N . ASP A 1 142 ? -42.312 15.727 0.083 1 32.19 142 ASP A N 1
ATOM 1118 C CA . ASP A 1 142 ? -42.156 16.875 -0.804 1 32.19 142 ASP A CA 1
ATOM 1119 C C . ASP A 1 142 ? -41 17.781 -0.353 1 32.19 142 ASP A C 1
ATOM 1121 O O . ASP A 1 142 ? -40.375 18.422 -1.178 1 32.19 142 ASP A O 1
ATOM 1125 N N . SER A 1 143 ? -41.188 18.453 0.845 1 29.78 143 SER A N 1
ATOM 1126 C CA . SER A 1 143 ? -40.594 19.734 1.218 1 29.78 143 SER A CA 1
ATOM 1127 C C . SER A 1 143 ? -39.094 19.578 1.425 1 29.78 143 SER A C 1
ATOM 1129 O O . SER A 1 143 ? -38.594 19.75 2.539 1 29.78 143 SER A O 1
ATOM 1131 N N . LEU A 1 144 ? -38.531 18.562 0.938 1 32 144 LEU A N 1
ATOM 1132 C CA . LEU A 1 144 ? -37.125 18.516 1.248 1 32 144 LEU A CA 1
ATOM 1133 C C . LEU A 1 144 ? -36.375 19.688 0.591 1 32 144 LEU A C 1
ATOM 1135 O O . LEU A 1 144 ? -35.906 19.578 -0.545 1 32 144 LEU A O 1
ATOM 1139 N N . GLY A 1 145 ? -37 20.906 0.415 1 32.22 145 GLY A N 1
ATOM 1140 C CA . GLY A 1 145 ? -36.562 22.188 -0.068 1 32.22 145 GLY A CA 1
ATOM 1141 C C . GLY A 1 145 ? -35.094 22.438 0.198 1 32.22 145 GLY A C 1
ATOM 1142 O O . GLY A 1 145 ? -34.406 21.594 0.788 1 32.22 145 GLY A O 1
ATOM 1143 N N . HIS A 1 146 ? -34.781 23.938 0.42 1 33.44 146 HIS A N 1
ATOM 1144 C CA . HIS A 1 146 ? -33.719 24.906 0.559 1 33.44 146 HIS A CA 1
ATOM 1145 C C . HIS A 1 146 ? -32.75 24.5 1.667 1 33.44 146 HIS A C 1
ATOM 1147 O O . HIS A 1 146 ? -32.688 25.156 2.713 1 33.44 146 HIS A O 1
ATOM 1153 N N . THR A 1 147 ? -32.656 23.359 2.016 1 34.53 147 THR A N 1
ATOM 1154 C CA . THR A 1 147 ? -31.75 23.359 3.146 1 34.53 147 THR A CA 1
ATOM 1155 C C . THR A 1 147 ? -30.375 23.875 2.729 1 34.53 147 THR A C 1
ATOM 1157 O O . THR A 1 147 ? -29.531 23.109 2.258 1 34.53 147 THR A O 1
ATOM 1160 N N . ARG A 1 148 ? -30.203 24.703 1.704 1 40 148 ARG A N 1
ATOM 1161 C CA . ARG A 1 148 ? -29.109 25.656 1.767 1 40 148 ARG A CA 1
ATOM 1162 C C . ARG A 1 148 ? -28.766 26 3.211 1 40 148 ARG A C 1
ATOM 1164 O O . ARG A 1 148 ? -29.328 26.938 3.775 1 40 148 ARG A O 1
ATOM 1171 N N . LYS A 1 149 ? -28.719 25.219 4.125 1 45.38 149 LYS A N 1
ATOM 1172 C CA . LYS A 1 149 ? -28.391 25.656 5.473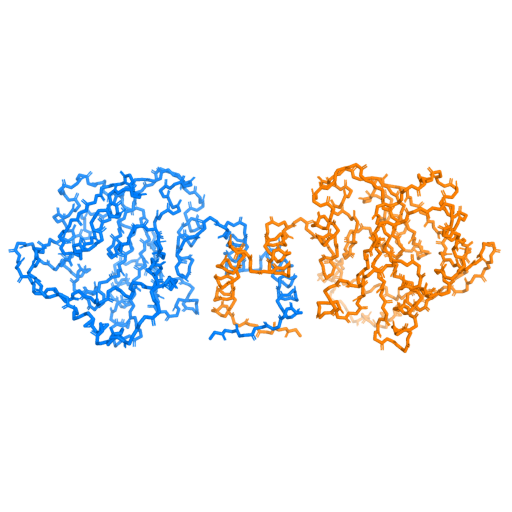 1 45.38 149 LYS A CA 1
ATOM 1173 C C . LYS A 1 149 ? -27.25 26.688 5.453 1 45.38 149 LYS A C 1
ATOM 1175 O O . LYS A 1 149 ? -26.188 26.438 4.875 1 45.38 149 LYS A O 1
ATOM 1180 N N . ASP A 1 150 ? -27.297 27.938 5.434 1 49.62 150 ASP A N 1
ATOM 1181 C CA . ASP A 1 150 ? -26.547 29.188 5.469 1 49.62 150 ASP A CA 1
ATOM 1182 C C . ASP A 1 150 ? -25.328 29.078 6.387 1 49.62 150 ASP A C 1
ATOM 1184 O O . ASP A 1 150 ? -25.391 28.406 7.418 1 49.62 150 ASP A O 1
ATOM 1188 N N . GLY A 1 151 ? -24.156 29.047 5.84 1 65.38 151 GLY A N 1
ATOM 1189 C CA . GLY A 1 151 ? -23 29.281 6.684 1 65.38 151 GLY A CA 1
ATOM 1190 C C . GLY A 1 151 ? -23.281 30.203 7.852 1 65.38 151 GLY A C 1
ATOM 1191 O O . GLY A 1 151 ? -24.328 30.875 7.883 1 65.38 151 GLY A O 1
ATOM 1192 N N . GLN A 1 152 ? -22.875 29.812 9.031 1 79.19 152 GLN A N 1
ATOM 1193 C CA . GLN A 1 152 ? -23 30.672 10.211 1 79.19 152 GLN A CA 1
ATOM 1194 C C . GLN A 1 152 ? -21.828 31.641 10.32 1 79.19 152 GLN A C 1
ATOM 1196 O O . GLN A 1 152 ? -20.688 31.281 10.039 1 79.19 152 GLN A O 1
ATOM 1201 N N . ARG A 1 153 ? -22.203 32.938 10.516 1 85.94 153 ARG A N 1
ATOM 1202 C CA . ARG A 1 153 ? -21.188 33.938 10.727 1 85.94 153 ARG A CA 1
ATOM 1203 C C . ARG A 1 153 ? -21.141 34.375 12.195 1 85.94 153 ARG A C 1
ATOM 1205 O O . ARG A 1 153 ? -22.172 34.656 12.805 1 85.94 153 ARG A O 1
ATOM 1212 N N . TYR A 1 154 ? -20 34.219 12.828 1 89.38 154 TYR A N 1
ATOM 1213 C CA . TYR A 1 154 ? -19.844 34.656 14.203 1 89.38 154 TYR A CA 1
ATOM 1214 C C . TYR A 1 154 ? -18.406 35.125 14.469 1 89.38 154 TYR A C 1
ATOM 1216 O O . TYR A 1 154 ? -17.516 34.906 13.641 1 89.38 154 TYR A O 1
ATOM 1224 N N . GLU A 1 155 ? -18.281 35.875 15.578 1 91.62 155 GLU A N 1
ATOM 1225 C CA . GLU A 1 155 ? -16.969 36.375 15.922 1 91.62 155 GLU A CA 1
ATOM 1226 C C . GLU A 1 155 ? -16.141 35.312 16.656 1 91.62 155 GLU A C 1
ATOM 1228 O O . GLU A 1 155 ? -16.688 34.562 17.469 1 91.62 155 GLU A O 1
ATOM 1233 N N . VAL A 1 156 ? -14.844 35.375 16.359 1 92.31 156 VAL A N 1
ATOM 1234 C CA . VAL A 1 156 ? -13.914 34.5 17.062 1 92.31 156 VAL A CA 1
ATOM 1235 C C . VAL A 1 156 ? -12.742 35.312 17.609 1 92.31 156 VAL A C 1
ATOM 1237 O O . VAL A 1 156 ? -12.367 36.344 17.016 1 92.31 156 VAL A O 1
ATOM 1240 N N . GLU A 1 157 ? -12.281 34.844 18.703 1 95.62 157 GLU A N 1
ATOM 1241 C CA . GLU A 1 157 ? -11.094 35.469 19.281 1 95.62 157 GLU A CA 1
ATOM 1242 C C . GLU A 1 157 ? -9.82 34.938 18.609 1 95.62 157 GLU A C 1
ATOM 1244 O O . GLU A 1 157 ? -9.719 33.75 18.344 1 95.62 157 GLU A O 1
ATOM 1249 N N . THR A 1 158 ? -8.883 35.875 18.359 1 96.31 158 THR A N 1
ATOM 1250 C CA . THR A 1 158 ? -7.641 35.469 17.719 1 96.31 158 THR A CA 1
ATOM 1251 C C . THR A 1 158 ? -6.562 35.188 18.781 1 96.31 158 THR A C 1
ATOM 1253 O O . THR A 1 158 ? -6.629 35.719 19.891 1 96.31 158 THR A O 1
ATOM 1256 N N . ILE A 1 159 ? -5.594 34.406 18.453 1 97.38 159 ILE A N 1
ATOM 1257 C CA . ILE A 1 159 ? -4.395 34.156 19.25 1 97.38 159 ILE A CA 1
ATOM 1258 C C . ILE A 1 159 ? -3.186 34.031 18.312 1 97.38 159 ILE A C 1
ATOM 1260 O O . ILE A 1 159 ? -3.271 33.406 17.25 1 97.38 159 ILE A O 1
ATOM 1264 N N . SER A 1 160 ? -2.121 34.719 18.703 1 97.38 160 SER A N 1
ATOM 1265 C CA . SER A 1 160 ? -0.891 34.562 17.938 1 97.38 160 SER A CA 1
ATOM 1266 C C . SER A 1 160 ? -0.269 33.188 18.172 1 97.38 160 SER A C 1
ATOM 1268 O O . SER A 1 160 ? -0.52 32.562 19.203 1 97.38 160 SER A O 1
ATOM 1270 N N . LEU A 1 161 ? 0.551 32.781 17.203 1 97.94 161 LEU A N 1
ATOM 1271 C CA . LEU A 1 161 ? 1.241 31.5 17.359 1 97.94 161 LEU A CA 1
ATOM 1272 C C . LEU A 1 161 ? 2.111 31.516 18.625 1 97.94 161 LEU A C 1
ATOM 1274 O O . LEU A 1 161 ? 2.145 30.531 19.359 1 97.94 161 LEU A O 1
ATOM 1278 N N . VAL A 1 162 ? 2.789 32.594 18.906 1 98.06 162 VAL A N 1
ATOM 1279 C CA . VAL A 1 162 ? 3.637 32.75 20.078 1 98.06 162 VAL A CA 1
ATOM 1280 C C . VAL A 1 162 ? 2.797 32.562 21.344 1 98.06 162 VAL A C 1
ATOM 1282 O O . VAL A 1 162 ? 3.145 31.766 22.219 1 98.06 162 VAL A O 1
ATOM 1285 N N . ASP A 1 163 ? 1.728 33.281 21.422 1 98.38 163 ASP A N 1
ATOM 1286 C CA . ASP A 1 163 ? 0.886 33.219 22.625 1 98.38 163 ASP A CA 1
ATOM 1287 C C . ASP A 1 163 ? 0.229 31.844 22.766 1 98.38 163 ASP A C 1
ATOM 1289 O O . ASP A 1 163 ? 0.016 31.359 23.875 1 98.38 163 ASP A O 1
ATOM 1293 N N . LEU A 1 164 ? -0.115 31.219 21.625 1 98.44 164 LEU A N 1
ATOM 1294 C CA . LEU A 1 164 ? -0.657 29.859 21.641 1 98.44 164 LEU A CA 1
ATOM 1295 C C . LEU A 1 164 ? 0.325 28.891 22.281 1 98.44 164 LEU A C 1
ATOM 1297 O O . LEU A 1 164 ? -0.055 28.109 23.156 1 98.44 164 LEU A O 1
ATOM 1301 N N . LEU A 1 165 ? 1.549 28.953 21.859 1 98.62 165 LEU A N 1
ATOM 1302 C CA . LEU A 1 165 ? 2.588 28.062 22.375 1 98.62 165 LEU A CA 1
ATOM 1303 C C . LEU A 1 165 ? 2.85 28.328 23.844 1 98.62 165 LEU A C 1
ATOM 1305 O O . LEU A 1 165 ? 3.027 27.391 24.625 1 98.62 165 LEU A O 1
ATOM 1309 N N . ARG A 1 166 ? 2.838 29.562 24.234 1 98.38 166 ARG A N 1
ATOM 1310 C CA . ARG A 1 166 ? 3.027 29.906 25.641 1 98.38 166 ARG A CA 1
ATOM 1311 C C . ARG A 1 166 ? 1.863 29.422 26.484 1 98.38 166 ARG A C 1
ATOM 1313 O O . ARG A 1 166 ? 2.07 28.859 27.562 1 98.38 166 ARG A O 1
ATOM 1320 N N . HIS A 1 167 ? 0.756 29.641 26.031 1 98.31 167 HIS A N 1
ATOM 1321 C CA . HIS A 1 167 ? -0.457 29.297 26.766 1 98.31 167 HIS A CA 1
ATOM 1322 C C . HIS A 1 167 ? -0.471 27.812 27.125 1 98.31 167 HIS A C 1
ATOM 1324 O O . HIS A 1 167 ? -0.848 27.438 28.25 1 98.31 167 HIS A O 1
ATOM 1330 N N . TRP A 1 168 ? -0.088 26.984 26.219 1 98.44 168 TRP A N 1
ATOM 1331 C CA . TRP A 1 168 ? -0.176 25.547 26.422 1 98.44 168 TRP A CA 1
ATOM 1332 C C . TRP A 1 168 ? 1.164 24.969 26.875 1 98.44 168 TRP A C 1
ATOM 1334 O O . TRP A 1 168 ? 1.361 23.75 26.875 1 98.44 168 TRP A O 1
ATOM 1344 N N . ASN A 1 169 ? 2.078 25.812 27.172 1 98.19 169 ASN A N 1
ATOM 1345 C CA . ASN A 1 169 ? 3.395 25.422 27.672 1 98.19 169 ASN A CA 1
ATOM 1346 C C . ASN A 1 169 ? 4.094 24.453 26.703 1 98.19 169 ASN A C 1
ATOM 1348 O O . ASN A 1 169 ? 4.582 23.406 27.125 1 98.19 169 ASN A O 1
ATOM 1352 N N . ALA A 1 170 ? 4.023 24.844 25.422 1 98.5 170 ALA A N 1
ATOM 1353 C CA . ALA A 1 170 ? 4.691 24.031 24.422 1 98.5 170 ALA A CA 1
ATOM 1354 C C . ALA A 1 170 ? 6.203 24.016 24.641 1 98.5 170 ALA A C 1
ATOM 1356 O O . ALA A 1 170 ? 6.773 24.984 25.125 1 98.5 170 ALA A O 1
ATOM 1357 N N . PRO A 1 171 ? 6.852 22.922 24.281 1 98.44 171 PRO A N 1
ATOM 1358 C CA . PRO A 1 171 ? 8.312 22.906 24.359 1 98.44 171 PRO A CA 1
ATOM 1359 C C . PRO A 1 171 ? 8.984 23.828 23.344 1 98.44 171 PRO A C 1
ATOM 1361 O O . PRO A 1 171 ? 8.359 24.219 22.359 1 98.44 171 PRO A O 1
ATOM 1364 N N . ARG A 1 172 ? 10.18 24.125 23.609 1 97.75 172 ARG A N 1
ATOM 1365 C CA . ARG A 1 172 ? 10.953 24.984 22.703 1 97.75 172 ARG A CA 1
ATOM 1366 C C . ARG A 1 172 ? 11.078 24.344 21.328 1 97.75 172 ARG A C 1
ATOM 1368 O O . ARG A 1 172 ? 11.008 25.047 20.312 1 97.75 172 ARG A O 1
ATOM 1375 N N . ARG A 1 173 ? 11.273 23.062 21.375 1 97.31 173 ARG A N 1
ATOM 1376 C CA . ARG A 1 173 ? 11.375 22.359 20.109 1 97.31 173 ARG A CA 1
ATOM 1377 C C . ARG A 1 173 ? 10.023 21.797 19.672 1 97.31 173 ARG A C 1
ATOM 1379 O O . ARG A 1 173 ? 9.438 20.969 20.375 1 97.31 173 ARG A O 1
ATOM 1386 N N . ILE A 1 174 ? 9.578 22.25 18.625 1 98.56 174 ILE A N 1
ATOM 1387 C CA . ILE A 1 174 ? 8.375 21.75 17.969 1 98.56 174 ILE A CA 1
ATOM 1388 C C . ILE A 1 174 ? 8.766 20.859 16.797 1 98.56 174 ILE A C 1
ATOM 1390 O O . ILE A 1 174 ? 9.445 21.312 15.867 1 98.56 174 ILE A O 1
ATOM 1394 N N . ASP A 1 175 ? 8.289 19.625 16.797 1 98.81 175 ASP A N 1
ATOM 1395 C CA . ASP A 1 175 ? 8.695 18.703 15.75 1 98.81 175 ASP A CA 1
ATOM 1396 C C . ASP A 1 175 ? 7.941 18.969 14.453 1 98.81 175 ASP A C 1
ATOM 1398 O O . ASP A 1 175 ? 8.492 18.797 13.367 1 98.81 175 ASP A O 1
ATOM 1402 N N . TYR A 1 176 ? 6.715 19.406 14.562 1 98.88 176 TYR A N 1
ATOM 1403 C CA . TYR A 1 176 ? 5.902 19.531 13.359 1 98.88 176 TYR A CA 1
ATOM 1404 C C . TYR A 1 176 ? 4.871 20.641 13.516 1 98.88 176 TYR A C 1
ATOM 1406 O O . TYR A 1 176 ? 4.137 20.688 14.508 1 98.88 176 TYR A O 1
ATOM 1414 N N . LEU A 1 177 ? 4.816 21.516 12.539 1 98.69 177 LEU A N 1
ATOM 1415 C CA . LEU A 1 177 ? 3.82 22.578 12.438 1 98.69 177 LEU A CA 1
ATOM 1416 C C . LEU A 1 177 ? 3.035 22.469 11.133 1 98.69 177 LEU A C 1
ATOM 1418 O O . LEU A 1 177 ? 3.605 22.578 10.047 1 98.69 177 LEU A O 1
ATOM 1422 N N . SER A 1 178 ? 1.782 22.219 11.25 1 97.75 178 SER A N 1
ATOM 1423 C CA . SER A 1 178 ? 0.874 22.172 10.109 1 97.75 178 SER A CA 1
ATOM 1424 C C . SER A 1 178 ? 0.025 23.438 10.031 1 97.75 178 SER A C 1
ATOM 1426 O O . SER A 1 178 ? -0.781 23.703 10.922 1 97.75 178 SER A O 1
ATOM 1428 N N . ILE A 1 179 ? 0.18 24.156 8.945 1 95.25 179 ILE A N 1
ATOM 1429 C CA . ILE A 1 179 ? -0.524 25.438 8.82 1 95.25 179 ILE A CA 1
ATOM 1430 C C . ILE A 1 179 ? -1.546 25.344 7.691 1 95.25 179 ILE A C 1
ATOM 1432 O O . ILE A 1 179 ? -1.177 25.266 6.516 1 95.25 179 ILE A O 1
ATOM 1436 N N . ASP A 1 180 ? -2.727 25.406 8.031 1 90.62 180 ASP A N 1
ATOM 1437 C CA . ASP A 1 180 ? -3.854 25.453 7.105 1 90.62 180 ASP A CA 1
ATOM 1438 C C . ASP A 1 180 ? -4.879 26.5 7.539 1 90.62 180 ASP A C 1
ATOM 1440 O O . ASP A 1 180 ? -5.848 26.172 8.234 1 90.62 180 ASP A O 1
ATOM 1444 N N . THR A 1 181 ? -4.805 27.812 7.203 1 84.62 181 THR A N 1
ATOM 1445 C CA . THR A 1 181 ? -5.66 28.906 7.637 1 84.62 181 THR A CA 1
ATOM 1446 C C . THR A 1 181 ? -6.301 29.609 6.438 1 84.62 181 THR A C 1
ATOM 1448 O O . THR A 1 181 ? -6.953 30.641 6.59 1 84.62 181 THR A O 1
ATOM 1451 N N . GLU A 1 182 ? -6.25 29.062 5.266 1 79.94 182 GLU A N 1
ATOM 1452 C CA . GLU A 1 182 ? -6.918 29.531 4.055 1 79.94 182 GLU A CA 1
ATOM 1453 C C . GLU A 1 182 ? -6.473 30.938 3.689 1 79.94 182 GLU A C 1
ATOM 1455 O O . GLU A 1 182 ? -7.309 31.812 3.438 1 79.94 182 GLU A O 1
ATOM 1460 N N . GLY A 1 183 ? -5.195 31.344 3.908 1 82.5 183 GLY A N 1
ATOM 1461 C CA . GLY A 1 183 ? -4.719 32.594 3.342 1 82.5 183 GLY A CA 1
ATOM 1462 C C . GLY A 1 183 ? -3.857 33.406 4.305 1 82.5 183 GLY A C 1
ATOM 1463 O O . GLY A 1 183 ? -3.148 34.312 3.891 1 82.5 183 GLY A O 1
ATOM 1464 N N . SER A 1 184 ? -3.824 33.125 5.547 1 87.44 184 SER A N 1
ATOM 1465 C CA . SER A 1 184 ? -3.096 33.906 6.531 1 87.44 184 SER A CA 1
ATOM 1466 C C . SER A 1 184 ? -1.775 33.25 6.906 1 87.44 184 SER A C 1
ATOM 1468 O O . SER A 1 184 ? -1.125 33.656 7.875 1 87.44 184 SER A O 1
ATOM 1470 N N . GLU A 1 185 ? -1.356 32.312 6.16 1 92.31 185 GLU A N 1
ATOM 1471 C CA . GLU A 1 185 ? -0.206 31.484 6.535 1 92.31 185 GLU A CA 1
ATOM 1472 C C . GLU A 1 185 ? 1.061 32.344 6.637 1 92.31 185 GLU A C 1
ATOM 1474 O O . GLU A 1 185 ? 1.776 32.281 7.637 1 92.31 185 GLU A O 1
ATOM 1479 N N . LEU A 1 186 ? 1.272 33.188 5.629 1 93.62 186 LEU A N 1
ATOM 1480 C CA . LEU A 1 186 ? 2.494 34 5.586 1 93.62 186 LEU A CA 1
ATOM 1481 C C . LEU A 1 186 ? 2.521 35 6.727 1 93.62 186 LEU A C 1
ATOM 1483 O O . LEU A 1 186 ? 3.543 35.156 7.398 1 93.62 186 LEU A O 1
ATOM 1487 N N . ASP A 1 187 ? 1.413 35.625 6.941 1 94.19 187 ASP A N 1
ATOM 1488 C CA . ASP A 1 187 ? 1.325 36.625 7.988 1 94.19 187 ASP A CA 1
ATOM 1489 C C . ASP A 1 187 ? 1.612 36.031 9.359 1 94.19 187 ASP A C 1
ATOM 1491 O O . ASP A 1 187 ? 2.311 36.625 10.18 1 94.19 187 ASP A O 1
ATOM 1495 N N . ILE A 1 188 ? 1.099 34.875 9.602 1 95.5 188 ILE A N 1
ATOM 1496 C CA . ILE A 1 188 ? 1.291 34.188 10.875 1 95.5 188 ILE A CA 1
ATOM 1497 C C . ILE A 1 188 ? 2.768 33.844 11.062 1 95.5 188 ILE A C 1
ATOM 1499 O O . ILE A 1 188 ? 3.334 34.062 12.133 1 95.5 188 ILE A O 1
ATOM 1503 N N . LEU A 1 189 ? 3.383 33.406 10.055 1 96.56 189 LEU A N 1
ATOM 1504 C CA . LEU A 1 189 ? 4.785 33 10.109 1 96.56 189 LEU A CA 1
ATOM 1505 C C . LEU A 1 189 ? 5.691 34.219 10.297 1 96.56 189 LEU A C 1
ATOM 1507 O O . LEU A 1 189 ? 6.68 34.156 11.031 1 96.56 189 LEU A O 1
ATOM 1511 N N . GLN A 1 190 ? 5.32 35.281 9.617 1 96.75 190 GLN A N 1
ATOM 1512 C CA . GLN A 1 190 ? 6.125 36.469 9.711 1 96.75 190 GLN A CA 1
ATOM 1513 C C . GLN A 1 190 ? 6.051 37.094 11.109 1 96.75 190 GLN A C 1
ATOM 1515 O O . GLN A 1 190 ? 6.996 37.719 11.562 1 96.75 190 GLN A O 1
ATOM 1520 N N . ALA A 1 191 ? 4.977 36.844 11.82 1 96.69 191 ALA A N 1
ATOM 1521 C CA . ALA A 1 191 ? 4.766 37.406 13.148 1 96.69 191 ALA A CA 1
ATOM 1522 C C . ALA A 1 191 ? 5.352 36.5 14.227 1 96.69 191 ALA A C 1
ATOM 1524 O O . ALA A 1 191 ? 5.375 36.875 15.406 1 96.69 191 ALA A O 1
ATOM 1525 N N . PHE A 1 192 ? 5.875 35.406 13.844 1 97 192 PHE A N 1
ATOM 1526 C CA . PHE A 1 192 ? 6.363 34.375 14.773 1 97 192 PHE A CA 1
ATOM 1527 C C . PHE A 1 192 ? 7.742 34.75 15.297 1 97 192 PHE A C 1
ATOM 1529 O O . PHE A 1 192 ? 8.508 35.438 14.625 1 97 192 PHE A O 1
ATOM 1536 N N . ASP A 1 193 ? 8.031 34.375 16.562 1 96.75 193 ASP A N 1
ATOM 1537 C CA . ASP A 1 193 ? 9.352 34.531 17.156 1 96.75 193 ASP A CA 1
ATOM 1538 C C . ASP A 1 193 ? 10.242 33.344 16.875 1 96.75 193 ASP A C 1
ATOM 1540 O O . ASP A 1 193 ? 10.297 32.406 17.672 1 96.75 193 ASP A O 1
ATOM 1544 N N . TRP A 1 194 ? 11.031 33.406 15.875 1 96.88 194 TRP A N 1
ATOM 1545 C CA . TRP A 1 194 ? 11.828 32.281 15.383 1 96.88 194 TRP A CA 1
ATOM 1546 C C . TRP A 1 194 ? 13.039 32.062 16.281 1 96.88 194 TRP A C 1
ATOM 1548 O O . TRP A 1 194 ? 13.703 31.016 16.188 1 96.88 194 TRP A O 1
ATOM 1558 N N . ASP A 1 195 ? 13.328 32.938 17.219 1 95.81 195 ASP A N 1
ATOM 1559 C CA . ASP A 1 195 ? 14.43 32.781 18.156 1 95.81 195 ASP A CA 1
ATOM 1560 C C . ASP A 1 195 ? 13.977 32 19.406 1 95.81 195 ASP A C 1
ATOM 1562 O O . ASP A 1 195 ? 14.773 31.328 20.047 1 95.81 195 ASP A O 1
ATOM 1566 N N . ALA A 1 196 ? 12.773 32.125 19.672 1 97 196 ALA A N 1
ATOM 1567 C CA . ALA A 1 196 ? 12.25 31.547 20.906 1 97 196 ALA A CA 1
ATOM 1568 C C . ALA A 1 196 ? 11.93 30.062 20.734 1 97 196 ALA A C 1
ATOM 1570 O O . ALA A 1 196 ? 12.039 29.281 21.672 1 97 196 ALA A O 1
ATOM 1571 N N . TRP A 1 197 ? 11.469 29.656 19.547 1 97.69 197 TRP A N 1
ATOM 1572 C CA . TRP A 1 197 ? 11.117 28.266 19.266 1 97.69 197 TRP A CA 1
ATOM 1573 C C . TRP A 1 197 ? 11.844 27.766 18.031 1 97.69 197 TRP A C 1
ATOM 1575 O O . TRP A 1 197 ? 12.164 28.547 17.125 1 97.69 197 TRP A O 1
ATOM 1585 N N . GLU A 1 198 ? 12.062 26.484 18.094 1 96.81 198 GLU A N 1
ATOM 1586 C CA . GLU A 1 198 ? 12.617 25.766 16.953 1 96.81 198 GLU A CA 1
ATOM 1587 C C . GLU A 1 198 ? 11.602 24.797 16.359 1 96.81 198 GLU A C 1
ATOM 1589 O O . GLU A 1 198 ? 11.094 23.922 17.078 1 96.81 198 GLU A O 1
ATOM 1594 N N . ILE A 1 199 ? 11.336 24.953 15.133 1 98.31 199 ILE A N 1
ATOM 1595 C CA . ILE A 1 199 ? 10.391 24.078 14.461 1 98.31 199 ILE A CA 1
ATOM 1596 C C . ILE A 1 199 ? 11.133 23.219 13.43 1 98.31 199 ILE A C 1
ATOM 1598 O O . ILE A 1 199 ? 11.805 23.75 12.547 1 98.31 199 ILE A O 1
ATOM 1602 N N . ARG A 1 200 ? 10.93 21.922 13.477 1 98.38 200 ARG A N 1
ATOM 1603 C CA . ARG A 1 200 ? 11.727 21.047 12.617 1 98.38 200 ARG A CA 1
ATOM 1604 C C . ARG A 1 200 ? 11.078 20.906 11.242 1 98.38 200 ARG A C 1
ATOM 1606 O O . ARG A 1 200 ? 11.766 20.953 10.219 1 98.38 200 ARG A O 1
ATOM 1613 N N . LEU A 1 201 ? 9.812 20.641 11.211 1 98.62 201 LEU A N 1
ATOM 1614 C CA . LEU A 1 201 ? 9.086 20.422 9.961 1 98.62 201 LEU A CA 1
ATOM 1615 C C . LEU A 1 201 ? 7.867 21.328 9.875 1 98.62 201 LEU A C 1
ATOM 1617 O O . LEU A 1 201 ? 7.18 21.547 10.875 1 98.62 201 LEU A O 1
ATOM 1621 N N . ILE A 1 202 ? 7.582 21.844 8.656 1 97.94 202 ILE A N 1
ATOM 1622 C CA . ILE A 1 202 ? 6.434 22.719 8.438 1 97.94 202 ILE A CA 1
ATOM 1623 C C . ILE A 1 202 ? 5.719 22.312 7.148 1 97.94 202 ILE A C 1
ATOM 1625 O O . ILE A 1 202 ? 6.359 22.094 6.117 1 97.94 202 ILE A O 1
ATOM 1629 N N . THR A 1 203 ? 4.465 22.062 7.207 1 96.06 203 THR A N 1
ATOM 1630 C CA . THR A 1 203 ? 3.637 22.016 6.008 1 96.06 203 THR A CA 1
ATOM 1631 C C . THR A 1 203 ? 2.719 23.234 5.934 1 96.06 203 THR A C 1
ATOM 1633 O O . THR A 1 203 ? 2.141 23.641 6.941 1 96.06 203 THR A O 1
ATOM 1636 N N . VAL A 1 204 ? 2.641 23.844 4.762 1 93.88 204 VAL A N 1
ATOM 1637 C CA . VAL A 1 204 ? 1.853 25.062 4.578 1 93.88 204 VAL A CA 1
ATOM 1638 C C . VAL A 1 204 ? 0.996 24.938 3.32 1 93.88 204 VAL A C 1
ATOM 1640 O O . VAL A 1 204 ? 1.504 24.609 2.246 1 93.88 204 VAL A O 1
ATOM 1643 N N . GLU A 1 205 ? -0.283 25.109 3.475 1 87.69 205 GLU A N 1
ATOM 1644 C CA . GLU A 1 205 ? -1.184 25.125 2.326 1 87.69 205 GLU A CA 1
ATOM 1645 C C . GLU A 1 205 ? -1.166 26.484 1.629 1 87.69 205 GLU A C 1
ATOM 1647 O O . GLU A 1 205 ? -1.491 27.516 2.24 1 87.69 205 GLU A O 1
ATOM 1652 N N . HIS A 1 206 ? -0.833 26.516 0.347 1 79.81 206 HIS A N 1
ATOM 1653 C CA . HIS A 1 206 ? -0.773 27.766 -0.406 1 79.81 206 HIS A CA 1
ATOM 1654 C C . HIS A 1 206 ? -1.906 27.859 -1.424 1 79.81 206 HIS A C 1
ATOM 1656 O O . HIS A 1 206 ? -2.188 28.938 -1.957 1 79.81 206 HIS A O 1
ATOM 1662 N N . ASN A 1 207 ? -2.625 26.781 -1.62 1 71.69 207 ASN A N 1
ATOM 1663 C CA . ASN A 1 207 ? -3.738 26.703 -2.562 1 71.69 207 ASN A CA 1
ATOM 1664 C C . ASN A 1 207 ? -3.408 27.406 -3.879 1 71.69 207 ASN A C 1
ATOM 1666 O O . ASN A 1 207 ? -4.223 28.172 -4.398 1 71.69 207 ASN A O 1
ATOM 1670 N N . HIS A 1 208 ? -2.258 27.172 -4.293 1 68.94 208 HIS A N 1
ATOM 1671 C CA . HIS A 1 208 ? -1.763 27.703 -5.559 1 68.94 208 HIS A CA 1
ATOM 1672 C C . HIS A 1 208 ? -1.923 29.219 -5.621 1 68.94 208 HIS A C 1
ATOM 1674 O O . HIS A 1 208 ? -2.135 29.781 -6.695 1 68.94 208 HIS A O 1
ATOM 1680 N N . SER A 1 209 ? -1.849 29.766 -4.504 1 73.38 209 SER A N 1
ATOM 1681 C CA . SER A 1 209 ? -1.994 31.219 -4.465 1 73.38 209 SER A CA 1
ATOM 1682 C C . SER A 1 209 ? -0.688 31.906 -4.832 1 73.38 209 SER A C 1
ATOM 1684 O O . SER A 1 209 ? 0.354 31.266 -4.953 1 73.38 209 SER A O 1
ATOM 1686 N N . ASP A 1 210 ? -0.821 33.156 -5.102 1 80.31 210 ASP A N 1
ATOM 1687 C CA . ASP A 1 210 ? 0.324 34.031 -5.402 1 80.31 210 ASP A CA 1
ATOM 1688 C C . ASP A 1 210 ? 1.276 34.094 -4.211 1 80.31 210 ASP A C 1
ATOM 1690 O O . ASP A 1 210 ? 2.426 34.531 -4.352 1 80.31 210 ASP A O 1
ATOM 1694 N N . LYS A 1 211 ? 0.895 33.5 -3.172 1 86.44 211 LYS A N 1
ATOM 1695 C CA . LYS A 1 211 ? 1.707 33.625 -1.964 1 86.44 211 LYS A CA 1
ATOM 1696 C C . LYS A 1 211 ? 2.691 32.469 -1.863 1 86.44 211 LYS A C 1
ATOM 1698 O O . LYS A 1 211 ? 3.564 32.438 -0.994 1 86.44 211 LYS A O 1
ATOM 1703 N N . ARG A 1 212 ? 2.611 31.562 -2.715 1 90 212 ARG A N 1
ATOM 1704 C CA . ARG A 1 212 ? 3.467 30.391 -2.623 1 90 212 ARG A CA 1
ATOM 1705 C C . ARG A 1 212 ? 4.941 30.781 -2.697 1 90 212 ARG A C 1
ATOM 1707 O O . ARG A 1 212 ? 5.75 30.312 -1.896 1 90 212 ARG A O 1
ATOM 1714 N N . GLN A 1 213 ? 5.27 31.672 -3.678 1 92.69 213 GLN A N 1
ATOM 1715 C CA . GLN A 1 213 ? 6.656 32.094 -3.824 1 92.69 213 GLN A CA 1
ATOM 1716 C C . GLN A 1 213 ? 7.121 32.875 -2.607 1 92.69 213 GLN A C 1
ATOM 1718 O O . GLN A 1 213 ? 8.258 32.75 -2.156 1 92.69 213 GLN A O 1
ATOM 1723 N N . LEU A 1 214 ? 6.289 33.719 -2.096 1 94.19 214 LEU A N 1
ATOM 1724 C CA . LEU A 1 214 ? 6.621 34.5 -0.916 1 94.19 214 LEU A CA 1
ATOM 1725 C C . LEU A 1 214 ? 6.867 33.625 0.29 1 94.19 214 LEU A C 1
ATOM 1727 O O . LEU A 1 214 ? 7.789 33.844 1.071 1 94.19 214 LEU A O 1
ATOM 1731 N N . LEU A 1 215 ? 6.07 32.625 0.412 1 94.69 215 LEU A N 1
ATOM 1732 C CA . LEU A 1 215 ? 6.234 31.641 1.486 1 94.69 215 LEU A CA 1
ATOM 1733 C C . LEU A 1 215 ? 7.566 30.906 1.359 1 94.69 215 LEU A C 1
ATOM 1735 O O . LEU A 1 215 ? 8.289 30.75 2.348 1 94.69 215 LEU A O 1
ATOM 1739 N N . PHE A 1 216 ? 7.855 30.531 0.173 1 94.75 216 PHE A N 1
ATOM 1740 C CA . PHE A 1 216 ? 9.117 29.859 -0.105 1 94.75 216 PHE A CA 1
ATOM 1741 C C . PHE A 1 216 ? 10.305 30.734 0.271 1 94.75 216 PHE A C 1
ATOM 1743 O O . PHE A 1 216 ? 11.227 30.281 0.952 1 94.75 216 PHE A O 1
ATOM 1750 N N . ASP A 1 217 ? 10.258 31.953 -0.223 1 96.56 217 ASP A N 1
ATOM 1751 C CA . ASP A 1 217 ? 11.344 32.875 0.053 1 96.56 217 ASP A CA 1
ATOM 1752 C C . ASP A 1 217 ? 11.508 33.094 1.555 1 96.56 217 ASP A C 1
ATOM 1754 O O . ASP A 1 217 ? 12.625 33.094 2.07 1 96.56 217 ASP A O 1
ATOM 1758 N N . PHE A 1 218 ? 10.469 33.281 2.195 1 96.81 218 PHE A N 1
ATOM 1759 C CA . PHE A 1 218 ? 10.492 33.562 3.625 1 96.81 218 PHE A CA 1
ATOM 1760 C C . PHE A 1 218 ? 11.078 32.375 4.398 1 96.81 218 PHE A C 1
ATOM 1762 O O . PHE A 1 218 ? 12.016 32.562 5.176 1 96.81 218 PHE A O 1
ATOM 1769 N N . LEU A 1 219 ? 10.5 31.203 4.195 1 97.19 219 LEU A N 1
ATOM 1770 C CA . LEU A 1 219 ? 10.945 30.031 4.949 1 97.19 219 LEU A CA 1
ATOM 1771 C C . LEU A 1 219 ? 12.383 29.672 4.594 1 97.19 219 LEU A C 1
ATOM 1773 O O . LEU A 1 219 ? 13.148 29.219 5.453 1 97.19 219 LEU A O 1
ATOM 1777 N N . SER A 1 220 ? 12.734 29.891 3.355 1 97 220 SER A N 1
ATOM 1778 C CA . SER A 1 220 ? 14.133 29.703 2.977 1 97 220 SER A CA 1
ATOM 1779 C C . SER A 1 220 ? 15.047 30.641 3.762 1 97 220 SER A C 1
ATOM 1781 O O . SER A 1 220 ? 16.125 30.234 4.207 1 97 220 SER A O 1
ATOM 1783 N N . SER A 1 221 ? 14.648 31.828 3.932 1 97.12 221 SER A N 1
ATOM 1784 C CA . SER A 1 221 ? 15.438 32.812 4.668 1 97.12 221 SER A CA 1
ATOM 1785 C C . SER A 1 221 ? 15.57 32.438 6.137 1 97.12 221 SER A C 1
ATOM 1787 O O . SER A 1 221 ? 16.484 32.875 6.824 1 97.12 221 SER A O 1
ATOM 1789 N N . LYS A 1 222 ? 14.633 31.609 6.625 1 97.06 222 LYS A N 1
ATOM 1790 C CA . LYS A 1 222 ? 14.672 31.172 8.016 1 97.06 222 LYS A CA 1
ATOM 1791 C C . LYS A 1 222 ? 15.422 29.844 8.141 1 97.06 222 LYS A C 1
ATOM 1793 O O . LYS A 1 222 ? 15.438 29.234 9.211 1 97.06 222 LYS A O 1
ATOM 1798 N N . GLY A 1 223 ? 15.938 29.328 7.043 1 97.19 223 GLY A N 1
ATOM 1799 C CA . GLY A 1 223 ? 16.781 28.141 7.098 1 97.19 223 GLY A CA 1
ATOM 1800 C C . GLY A 1 223 ? 16.047 26.859 6.758 1 97.19 223 GLY A C 1
ATOM 1801 O O . GLY A 1 223 ? 16.484 25.766 7.121 1 97.19 223 GLY A O 1
ATOM 1802 N N . TYR A 1 224 ? 14.992 27 6.07 1 98.06 224 TYR A N 1
ATOM 1803 C CA . TYR A 1 224 ? 14.234 25.812 5.695 1 98.06 224 TYR A CA 1
ATOM 1804 C C . TYR A 1 224 ? 14.469 25.453 4.234 1 98.06 224 TYR A C 1
ATOM 1806 O O . TYR A 1 224 ? 14.734 26.328 3.408 1 98.06 224 TYR A O 1
ATOM 1814 N N . ARG A 1 225 ? 14.367 24.172 3.951 1 96.94 225 ARG A N 1
ATOM 1815 C CA . ARG A 1 225 ? 14.422 23.641 2.592 1 96.94 225 ARG A CA 1
ATOM 1816 C C . ARG A 1 225 ? 13.109 22.953 2.219 1 96.94 225 ARG A C 1
ATOM 1818 O O . ARG A 1 225 ? 12.539 22.219 3.025 1 96.94 225 ARG A O 1
ATOM 1825 N N . ARG A 1 226 ? 12.719 23.219 1.008 1 94.88 226 ARG A N 1
ATOM 1826 C CA . ARG A 1 226 ? 11.492 22.594 0.512 1 94.88 226 ARG A CA 1
ATOM 1827 C C . ARG A 1 226 ? 11.758 21.172 0.052 1 94.88 226 ARG A C 1
ATOM 1829 O O . ARG A 1 226 ? 12.766 20.891 -0.604 1 94.88 226 ARG A O 1
ATOM 1836 N N . LYS A 1 227 ? 10.852 20.281 0.501 1 93.38 227 LYS A N 1
ATOM 1837 C CA . LYS A 1 227 ? 10.945 18.875 0.126 1 93.38 227 LYS A CA 1
ATOM 1838 C C . LYS A 1 227 ? 9.781 18.469 -0.778 1 93.38 227 LYS A C 1
ATOM 1840 O O . LYS A 1 227 ? 8.664 18.953 -0.613 1 93.38 227 LYS A O 1
ATOM 1845 N N . PHE A 1 228 ? 10.062 17.625 -1.777 1 90.19 228 PHE A N 1
ATOM 1846 C CA . PHE A 1 228 ? 9.07 16.969 -2.625 1 90.19 228 PHE A CA 1
ATOM 1847 C C . PHE A 1 228 ? 8.133 17.984 -3.256 1 90.19 228 PHE A C 1
ATOM 1849 O O . PHE A 1 228 ? 6.91 17.844 -3.178 1 90.19 228 PHE A O 1
ATOM 1856 N N . GLU A 1 229 ? 8.594 18.859 -3.877 1 85 229 GLU A N 1
ATOM 1857 C CA . GLU A 1 229 ? 7.836 19.969 -4.469 1 85 229 GLU A CA 1
ATOM 1858 C C . GLU A 1 229 ? 6.75 19.453 -5.406 1 85 229 GLU A C 1
ATOM 1860 O O . GLU A 1 229 ? 5.66 20.016 -5.48 1 85 229 GLU A O 1
ATOM 1865 N N . ALA A 1 230 ? 6.984 18.406 -6.066 1 76.31 230 ALA A N 1
ATOM 1866 C CA . ALA A 1 230 ? 6.062 17.875 -7.07 1 76.31 230 ALA A CA 1
ATOM 1867 C C . ALA A 1 230 ? 4.898 17.141 -6.414 1 76.31 230 ALA A C 1
ATOM 1869 O O . ALA A 1 230 ? 3.867 16.906 -7.047 1 76.31 230 ALA A O 1
ATOM 1870 N N . LEU A 1 231 ? 5.074 16.766 -5.27 1 69.81 231 LEU A N 1
ATOM 1871 C CA . LEU A 1 231 ? 4.078 15.969 -4.574 1 69.81 231 LEU A CA 1
ATOM 1872 C C . LEU A 1 231 ? 3.012 16.859 -3.939 1 69.81 231 LEU A C 1
ATOM 1874 O O . LEU A 1 231 ? 1.87 16.422 -3.752 1 69.81 231 LEU A O 1
ATOM 1878 N N . SER A 1 232 ? 3.443 18.016 -3.566 1 63.75 232 SER A N 1
ATOM 1879 C CA . SER A 1 232 ? 2.586 18.797 -2.686 1 63.75 232 SER A CA 1
ATOM 1880 C C . SER A 1 232 ? 1.611 19.656 -3.484 1 63.75 232 SER A C 1
ATOM 1882 O O . SER A 1 232 ? 2.002 20.672 -4.062 1 63.75 232 SER A O 1
ATOM 1884 N N . ASN A 1 233 ? 0.744 19.156 -4.215 1 67.94 233 ASN A N 1
ATOM 1885 C CA . ASN A 1 233 ? -0.259 19.812 -5.055 1 67.94 233 ASN A CA 1
ATOM 1886 C C . ASN A 1 233 ? -0.672 21.172 -4.484 1 67.94 233 ASN A C 1
ATOM 1888 O O . ASN A 1 233 ? -0.288 22.203 -5.016 1 67.94 233 ASN A O 1
ATOM 1892 N N . VAL A 1 234 ? -1.21 21.203 -3.299 1 78.81 234 VAL A N 1
ATOM 1893 C CA . VAL A 1 234 ? -1.751 22.422 -2.721 1 78.81 234 VAL A CA 1
ATOM 1894 C C . VAL A 1 234 ? -0.958 22.797 -1.472 1 78.81 234 VAL A C 1
ATOM 1896 O O . VAL A 1 234 ? -1.197 23.844 -0.87 1 78.81 234 VAL A O 1
ATOM 1899 N N . ASP A 1 235 ? 0.096 21.984 -1.146 1 87.69 235 ASP A N 1
ATOM 1900 C CA . ASP A 1 235 ? 0.901 22.156 0.061 1 87.69 235 ASP A CA 1
ATOM 1901 C C . ASP A 1 235 ? 2.393 22.141 -0.269 1 87.69 235 ASP A C 1
ATOM 1903 O O . ASP A 1 235 ? 2.814 21.5 -1.239 1 87.69 235 ASP A O 1
ATOM 1907 N N . ASP A 1 236 ? 3.105 22.938 0.467 1 93.19 236 ASP A N 1
ATOM 1908 C CA . ASP A 1 236 ? 4.555 22.766 0.466 1 93.19 236 ASP A CA 1
ATOM 1909 C C . ASP A 1 236 ? 5.047 22.234 1.808 1 93.19 236 ASP A C 1
ATOM 1911 O O . ASP A 1 236 ? 4.473 22.531 2.854 1 93.19 236 ASP A O 1
ATOM 1915 N N . TRP A 1 237 ? 6.059 21.422 1.727 1 96.12 237 TRP A N 1
ATOM 1916 C CA . TRP A 1 237 ? 6.652 20.781 2.895 1 96.12 237 TRP A CA 1
ATOM 1917 C C . TRP A 1 237 ? 8.086 21.234 3.105 1 96.12 237 TRP A C 1
ATOM 1919 O O . TRP A 1 237 ? 8.898 21.219 2.174 1 96.12 237 TRP A O 1
ATOM 1929 N N . TYR A 1 238 ? 8.336 21.734 4.305 1 97.06 238 TYR A N 1
ATOM 1930 C CA . TYR A 1 238 ? 9.641 22.328 4.586 1 97.06 238 TYR A CA 1
ATOM 1931 C C . TYR A 1 238 ? 10.328 21.609 5.738 1 97.06 238 TYR A C 1
ATOM 1933 O O . TYR A 1 238 ? 9.688 21.25 6.727 1 97.06 238 TYR A O 1
ATOM 1941 N N . VAL A 1 239 ? 11.664 21.438 5.582 1 97.94 239 VAL A N 1
ATOM 1942 C CA . VAL A 1 239 ? 12.516 20.859 6.617 1 97.94 239 VAL A CA 1
ATOM 1943 C C . VAL A 1 239 ? 13.57 21.875 7.051 1 97.94 239 VAL A C 1
ATOM 1945 O O . VAL A 1 239 ? 14.125 22.594 6.215 1 97.94 239 VAL A O 1
ATOM 1948 N N . ARG A 1 240 ? 13.711 21.953 8.367 1 96.5 240 ARG A N 1
ATOM 1949 C CA . ARG A 1 240 ? 14.766 22.844 8.844 1 96.5 240 ARG A CA 1
ATOM 1950 C C . ARG A 1 240 ? 16.141 22.328 8.453 1 96.5 240 ARG A C 1
ATOM 1952 O O . ARG A 1 240 ? 16.453 21.156 8.656 1 96.5 240 ARG A O 1
ATOM 1959 N N . ALA A 1 241 ? 16.906 23.172 7.785 1 87.19 241 ALA A N 1
ATOM 1960 C CA . ALA A 1 241 ? 18.25 22.812 7.352 1 87.19 241 ALA A CA 1
ATOM 1961 C C . ALA A 1 241 ? 19.266 23.062 8.461 1 87.19 241 ALA A C 1
ATOM 1963 O O . ALA A 1 241 ? 19.266 24.125 9.086 1 87.19 241 ALA A O 1
ATOM 1964 N N . TYR A 1 242 ? 19.656 22.172 9.25 1 68.69 242 TYR A N 1
ATOM 1965 C CA . TYR A 1 242 ? 20.641 22.422 10.281 1 68.69 242 TYR A CA 1
ATOM 1966 C C . TYR A 1 242 ? 22.016 22.719 9.664 1 68.69 242 TYR A C 1
ATOM 1968 O O . TYR A 1 242 ? 22.312 22.234 8.57 1 68.69 242 TYR A O 1
ATOM 1976 N N . MET B 1 1 ? 2.889 0.419 -19.328 1 54.22 1 MET B N 1
ATOM 1977 C CA . MET B 1 1 ? 3.223 0.743 -17.938 1 54.22 1 MET B CA 1
ATOM 1978 C C . MET B 1 1 ? 2.662 2.105 -17.547 1 54.22 1 MET B C 1
ATOM 1980 O O . MET B 1 1 ? 2.738 3.061 -18.328 1 54.22 1 MET B O 1
ATOM 1984 N N . VAL B 1 2 ? 1.675 2.01 -16.688 1 65.69 2 VAL B N 1
ATOM 1985 C CA . VAL B 1 2 ? 1.076 3.271 -16.266 1 65.69 2 VAL B CA 1
ATOM 1986 C C . VAL B 1 2 ? 2.156 4.195 -15.711 1 65.69 2 VAL B C 1
ATOM 1988 O O . VAL B 1 2 ? 2.91 3.809 -14.812 1 65.69 2 VAL B O 1
ATOM 1991 N N . SER B 1 3 ? 2.52 5.176 -16.484 1 76 3 SER B N 1
ATOM 1992 C CA . SER B 1 3 ? 3.467 6.18 -16.016 1 76 3 SER B CA 1
ATOM 1993 C C . SER B 1 3 ? 2.76 7.281 -15.227 1 76 3 SER B C 1
ATOM 1995 O O . SER B 1 3 ? 1.896 7.977 -15.766 1 76 3 SER B O 1
ATOM 1997 N N . LEU B 1 4 ? 2.908 7.234 -13.984 1 81.62 4 LEU B N 1
ATOM 1998 C CA . LEU B 1 4 ? 2.312 8.25 -13.125 1 81.62 4 LEU B CA 1
ATOM 1999 C C . LEU B 1 4 ? 3.387 9.156 -12.531 1 81.62 4 LEU B C 1
ATOM 2001 O O . LEU B 1 4 ? 4.492 8.695 -12.227 1 81.62 4 LEU B O 1
ATOM 2005 N N . SER B 1 5 ? 3.072 10.43 -12.578 1 83.62 5 SER B N 1
ATOM 2006 C CA . SER B 1 5 ? 3.916 11.344 -11.812 1 83.62 5 SER B CA 1
ATOM 2007 C C . SER B 1 5 ? 3.871 11.023 -10.32 1 83.62 5 SER B C 1
ATOM 2009 O O . SER B 1 5 ? 2.996 10.289 -9.867 1 83.62 5 SER B O 1
ATOM 2011 N N . PHE B 1 6 ? 4.848 11.547 -9.703 1 83.75 6 PHE B N 1
ATOM 2012 C CA . PHE B 1 6 ? 4.902 11.375 -8.258 1 83.75 6 PHE B CA 1
ATOM 2013 C C . PHE B 1 6 ? 3.615 11.859 -7.602 1 83.75 6 PHE B C 1
ATOM 2015 O O . PHE B 1 6 ? 3.059 11.18 -6.734 1 83.75 6 PHE B O 1
ATOM 2022 N N . ALA B 1 7 ? 3.141 12.984 -7.961 1 83.44 7 ALA B N 1
ATOM 2023 C CA . ALA B 1 7 ? 1.905 13.555 -7.43 1 83.44 7 ALA B CA 1
ATOM 2024 C C . ALA B 1 7 ? 0.716 12.641 -7.715 1 83.44 7 ALA B C 1
ATOM 2026 O O . ALA B 1 7 ? -0.148 12.445 -6.855 1 83.44 7 ALA B O 1
ATOM 2027 N N . GLU B 1 8 ? 0.722 12.117 -8.828 1 86 8 GLU B N 1
ATOM 2028 C CA . GLU B 1 8 ? -0.361 11.211 -9.211 1 86 8 GLU B CA 1
ATOM 2029 C C . GLU B 1 8 ? -0.332 9.93 -8.391 1 86 8 GLU B C 1
ATOM 2031 O O . GLU B 1 8 ? -1.382 9.383 -8.047 1 86 8 GLU B O 1
ATOM 2036 N N . VAL B 1 9 ? 0.888 9.469 -8.109 1 88.44 9 VAL B N 1
ATOM 2037 C CA . VAL B 1 9 ? 1.028 8.266 -7.293 1 88.44 9 VAL B CA 1
ATOM 2038 C C . VAL B 1 9 ? 0.458 8.516 -5.898 1 88.44 9 VAL B C 1
ATOM 2040 O O . VAL B 1 9 ? -0.273 7.684 -5.363 1 88.44 9 VAL B O 1
ATOM 2043 N N . VAL B 1 10 ? 0.725 9.68 -5.348 1 88.25 10 VAL B N 1
ATOM 2044 C CA . VAL B 1 10 ? 0.23 10.016 -4.02 1 88.25 10 VAL B CA 1
ATOM 2045 C C . VAL B 1 10 ? -1.295 10.102 -4.039 1 88.25 10 VAL B C 1
ATOM 2047 O O . VAL B 1 10 ? -1.965 9.57 -3.152 1 88.25 10 VAL B O 1
ATOM 2050 N N . GLU B 1 11 ? -1.771 10.734 -4.992 1 88.12 11 GLU B N 1
ATOM 2051 C CA . GLU B 1 11 ? -3.221 10.836 -5.133 1 88.12 11 GLU B CA 1
ATOM 2052 C C . GLU B 1 11 ? -3.867 9.461 -5.23 1 88.12 11 GLU B C 1
ATOM 2054 O O . GLU B 1 11 ? -4.918 9.219 -4.633 1 88.12 11 GLU B O 1
ATOM 2059 N N . MET B 1 12 ? -3.244 8.672 -5.977 1 89.12 12 MET B N 1
ATOM 2060 C CA . MET B 1 12 ? -3.766 7.32 -6.141 1 89.12 12 MET B CA 1
ATOM 2061 C C . MET B 1 12 ? -3.721 6.555 -4.82 1 89.12 12 MET B C 1
ATOM 2063 O O . MET B 1 12 ? -4.668 5.844 -4.48 1 89.12 12 MET B O 1
ATOM 2067 N N . LEU B 1 13 ? -2.643 6.66 -4.148 1 91.56 13 LEU B N 1
ATOM 2068 C CA . LEU B 1 13 ? -2.51 5.984 -2.865 1 91.56 13 LEU B CA 1
ATOM 2069 C C . LEU B 1 13 ? -3.594 6.438 -1.895 1 91.56 13 LEU B C 1
ATOM 2071 O O . LEU B 1 13 ? -4.211 5.613 -1.215 1 91.56 13 LEU B O 1
ATOM 2075 N N . VAL B 1 14 ? -3.865 7.691 -1.84 1 91.56 14 VAL B N 1
ATOM 2076 C CA . VAL B 1 14 ? -4.879 8.234 -0.939 1 91.56 14 VAL B CA 1
ATOM 2077 C C . VAL B 1 14 ? -6.262 7.734 -1.354 1 91.56 14 VAL B C 1
ATOM 2079 O O . VAL B 1 14 ? -7.066 7.34 -0.507 1 91.56 14 VAL B O 1
ATOM 2082 N N . ALA B 1 15 ? -6.523 7.773 -2.615 1 90.69 15 ALA B N 1
ATOM 2083 C CA . ALA B 1 15 ? -7.793 7.258 -3.119 1 90.69 15 ALA B CA 1
ATOM 2084 C C . ALA B 1 15 ? -7.977 5.785 -2.748 1 90.69 15 ALA B C 1
ATOM 2086 O O . ALA B 1 15 ? -9.062 5.375 -2.326 1 90.69 15 ALA B O 1
ATOM 2087 N N . LEU B 1 16 ? -6.922 5.066 -2.961 1 92.19 16 LEU B N 1
ATOM 2088 C CA . LEU B 1 16 ? -6.973 3.643 -2.645 1 92.19 16 LEU B CA 1
ATOM 2089 C C . LEU B 1 16 ? -7.199 3.426 -1.152 1 92.19 16 LEU B C 1
ATOM 2091 O O . LEU B 1 16 ? -7.992 2.568 -0.758 1 92.19 16 LEU B O 1
ATOM 2095 N N . ARG B 1 17 ? -6.488 4.16 -0.352 1 92.62 17 ARG B N 1
ATOM 2096 C CA . ARG B 1 17 ? -6.688 4.109 1.092 1 92.62 17 ARG B CA 1
ATOM 2097 C C . ARG B 1 17 ? -8.156 4.297 1.447 1 92.62 17 ARG B C 1
ATOM 2099 O O . ARG B 1 17 ? -8.727 3.494 2.189 1 92.62 17 ARG B O 1
ATOM 2106 N N . ASP B 1 18 ? -8.711 5.27 0.916 1 92.31 18 ASP B N 1
ATOM 2107 C CA . ASP B 1 18 ? -10.086 5.621 1.266 1 92.31 18 ASP B CA 1
ATOM 2108 C C . ASP B 1 18 ? -11.07 4.586 0.731 1 92.31 18 ASP B C 1
ATOM 2110 O O . ASP B 1 18 ? -12.055 4.258 1.396 1 92.31 18 ASP B O 1
ATOM 2114 N N . GLN B 1 19 ? -10.773 4.07 -0.409 1 90.62 19 GLN B N 1
ATOM 2115 C CA . GLN B 1 19 ? -11.672 3.111 -1.052 1 90.62 19 GLN B CA 1
ATOM 2116 C C . GLN B 1 19 ? -11.609 1.752 -0.36 1 90.62 19 GLN B C 1
ATOM 2118 O O . GLN B 1 19 ? -12.562 0.972 -0.426 1 90.62 19 GLN B O 1
ATOM 2123 N N . THR B 1 20 ? -10.477 1.486 0.233 1 92.88 20 THR B N 1
ATOM 2124 C CA . THR B 1 20 ? -10.297 0.146 0.782 1 92.88 20 THR B CA 1
ATOM 2125 C C . THR B 1 20 ? -10.594 0.132 2.279 1 92.88 20 THR B C 1
ATOM 2127 O O . THR B 1 20 ? -10.664 -0.935 2.893 1 92.88 20 THR B O 1
ATOM 2130 N N . ALA B 1 21 ? -10.773 1.308 2.859 1 90.56 21 ALA B N 1
ATOM 2131 C CA . ALA B 1 21 ? -11.117 1.381 4.277 1 90.56 21 ALA B CA 1
ATOM 2132 C C . ALA B 1 21 ? -12.477 0.749 4.547 1 90.56 21 ALA B C 1
ATOM 2134 O O . ALA B 1 21 ? -12.664 0.058 5.555 1 90.56 21 ALA B O 1
ATOM 2135 N N . GLN B 1 22 ? -13.43 0.985 3.781 1 91.62 22 GLN B N 1
ATOM 2136 C CA . GLN B 1 22 ? -14.742 0.349 3.754 1 91.62 22 GLN B CA 1
ATOM 2137 C C . GLN B 1 22 ? -15.117 -0.091 2.34 1 91.62 22 GLN B C 1
ATOM 2139 O O . GLN B 1 22 ? -15.898 0.578 1.66 1 91.62 22 GLN B O 1
ATOM 2144 N N . PRO B 1 23 ? -14.602 -1.289 2.043 1 92.44 23 PRO B N 1
ATOM 2145 C CA . PRO B 1 23 ? -14.742 -1.682 0.638 1 92.44 23 PRO B CA 1
ATOM 2146 C C . PRO B 1 23 ? -16.188 -1.956 0.245 1 92.44 23 PRO B C 1
ATOM 2148 O O . PRO B 1 23 ? -16.906 -2.639 0.976 1 92.44 23 PRO B O 1
ATOM 2151 N N . ALA B 1 24 ? -16.609 -1.363 -0.878 1 91.12 24 ALA B N 1
ATOM 2152 C CA . ALA B 1 24 ? -17.969 -1.462 -1.38 1 91.12 24 ALA B CA 1
ATOM 2153 C C . ALA B 1 24 ? -18.188 -2.777 -2.123 1 91.12 24 ALA B C 1
ATOM 2155 O O . ALA B 1 24 ? -19.328 -3.164 -2.395 1 91.12 24 ALA B O 1
ATOM 2156 N N . ASP B 1 25 ? -17.188 -3.424 -2.504 1 92.62 25 ASP B N 1
ATOM 2157 C CA . ASP B 1 25 ? -17.281 -4.672 -3.256 1 92.62 25 ASP B CA 1
ATOM 2158 C C . ASP B 1 25 ? -16.031 -5.535 -3.029 1 92.62 25 ASP B C 1
ATOM 2160 O O . ASP B 1 25 ? -15.125 -5.148 -2.293 1 92.62 25 ASP B O 1
ATOM 2164 N N . ASP B 1 26 ? -16.031 -6.672 -3.689 1 93.5 26 ASP B N 1
ATOM 2165 C CA . ASP B 1 26 ? -14.992 -7.672 -3.484 1 93.5 26 ASP B CA 1
ATOM 2166 C C . ASP B 1 26 ? -13.664 -7.203 -4.066 1 93.5 26 ASP B C 1
ATOM 2168 O O . ASP B 1 26 ? -12.602 -7.449 -3.482 1 93.5 26 ASP B O 1
ATOM 2172 N N . ALA B 1 27 ? -13.68 -6.57 -5.16 1 91 27 ALA B N 1
ATOM 2173 C CA . ALA B 1 27 ? -12.461 -6.086 -5.809 1 91 27 ALA B CA 1
ATOM 2174 C C . ALA B 1 27 ? -11.719 -5.098 -4.914 1 91 27 ALA B C 1
ATOM 2176 O O . ALA B 1 27 ? -10.5 -5.18 -4.758 1 91 27 ALA B O 1
ATOM 2177 N N . ARG B 1 28 ? -12.438 -4.195 -4.293 1 91.69 28 ARG B N 1
ATOM 2178 C CA . ARG B 1 28 ? -11.82 -3.209 -3.408 1 91.69 28 ARG B CA 1
ATOM 2179 C C . ARG B 1 28 ? -11.328 -3.859 -2.119 1 91.69 28 ARG B C 1
ATOM 2181 O O . ARG B 1 28 ? -10.312 -3.441 -1.557 1 91.69 28 ARG B O 1
ATOM 2188 N N . ALA B 1 29 ? -12.117 -4.801 -1.702 1 95.12 29 ALA B N 1
ATOM 2189 C CA . ALA B 1 29 ? -11.648 -5.555 -0.543 1 95.12 29 ALA B CA 1
ATOM 2190 C C . ALA B 1 29 ? -10.328 -6.262 -0.845 1 95.12 29 ALA B C 1
ATOM 2192 O O . ALA B 1 29 ? -9.414 -6.262 -0.017 1 95.12 29 ALA B O 1
ATOM 2193 N N . PHE B 1 30 ? -10.25 -6.863 -2.016 1 95.94 30 PHE B N 1
ATOM 2194 C CA . PHE B 1 30 ? -9.016 -7.508 -2.447 1 95.94 30 PHE B CA 1
ATOM 2195 C C . PHE B 1 30 ? -7.879 -6.496 -2.527 1 95.94 30 PHE B C 1
ATOM 2197 O O . PHE B 1 30 ? -6.77 -6.758 -2.055 1 95.94 30 PHE B O 1
ATOM 2204 N N . LEU B 1 31 ? -8.141 -5.344 -3.088 1 93.19 31 LEU B N 1
ATOM 2205 C CA . LEU B 1 31 ? -7.109 -4.316 -3.189 1 93.19 31 LEU B CA 1
ATOM 2206 C C . LEU B 1 31 ? -6.617 -3.904 -1.806 1 93.19 31 LEU B C 1
ATOM 2208 O O . LEU B 1 31 ? -5.426 -3.656 -1.617 1 93.19 31 LEU B O 1
ATOM 2212 N N . GLY B 1 32 ? -7.551 -3.773 -0.887 1 93.94 32 GLY B N 1
ATOM 2213 C CA . GLY B 1 32 ? -7.145 -3.506 0.484 1 93.94 32 GLY B CA 1
ATOM 2214 C C . GLY B 1 32 ? -6.199 -4.555 1.041 1 93.94 32 GLY B C 1
ATOM 2215 O O . GLY B 1 32 ? -5.215 -4.223 1.703 1 93.94 32 GLY B O 1
ATOM 2216 N N . HIS B 1 33 ? -6.516 -5.801 0.748 1 96.12 33 HIS B N 1
ATOM 2217 C CA . HIS B 1 33 ? -5.645 -6.902 1.143 1 96.12 33 HIS B CA 1
ATOM 2218 C C . HIS B 1 33 ? -4.266 -6.773 0.504 1 96.12 33 HIS B C 1
ATOM 2220 O O . HIS B 1 33 ? -3.248 -6.977 1.169 1 96.12 33 HIS B O 1
ATOM 2226 N N . CYS B 1 34 ? -4.223 -6.434 -0.725 1 95.38 34 CYS B N 1
ATOM 2227 C CA . CYS B 1 34 ? -2.967 -6.262 -1.444 1 95.38 34 CYS B CA 1
ATOM 2228 C C . CYS B 1 34 ? -2.125 -5.156 -0.813 1 95.38 34 CYS B C 1
ATOM 2230 O O . CYS B 1 34 ? -0.919 -5.324 -0.62 1 95.38 34 CYS B O 1
ATOM 2232 N N . LEU B 1 35 ? -2.775 -4.07 -0.51 1 93 35 LEU B N 1
ATOM 2233 C CA . LEU B 1 35 ? -2.064 -2.945 0.083 1 93 35 LEU B CA 1
ATOM 2234 C C . LEU B 1 35 ? -1.393 -3.354 1.391 1 93 35 LEU B C 1
ATOM 2236 O O . LEU B 1 35 ? -0.241 -2.992 1.642 1 93 35 LEU B O 1
ATOM 2240 N N . ARG B 1 36 ? -2.064 -4.121 2.139 1 93.19 36 ARG B N 1
ATOM 2241 C CA . ARG B 1 36 ? -1.587 -4.508 3.461 1 93.19 36 ARG B CA 1
ATOM 2242 C C . ARG B 1 36 ? -0.41 -5.473 3.357 1 93.19 36 ARG B C 1
ATOM 2244 O O . ARG B 1 36 ? 0.448 -5.512 4.242 1 93.19 36 ARG B O 1
ATOM 2251 N N . HIS B 1 37 ? -0.272 -6.23 2.283 1 95.5 37 HIS B N 1
ATOM 2252 C CA . HIS B 1 37 ? 0.703 -7.316 2.23 1 95.5 37 HIS B CA 1
ATOM 2253 C C . HIS B 1 37 ? 1.655 -7.141 1.053 1 95.5 37 HIS B C 1
ATOM 2255 O O . HIS B 1 37 ? 2.459 -8.031 0.762 1 95.5 37 HIS B O 1
ATOM 2261 N N . LEU B 1 38 ? 1.665 -6.016 0.438 1 95.25 38 LEU B N 1
ATOM 2262 C CA . LEU B 1 38 ? 2.316 -5.762 -0.842 1 95.25 38 LEU B CA 1
ATOM 2263 C C . LEU B 1 38 ? 3.818 -6.02 -0.748 1 95.25 38 LEU B C 1
ATOM 2265 O O . LEU B 1 38 ? 4.395 -6.672 -1.619 1 95.25 38 LEU B O 1
ATOM 2269 N N . PRO B 1 39 ? 4.469 -5.613 0.346 1 92.31 39 PRO B N 1
ATOM 2270 C CA . PRO B 1 39 ? 5.922 -5.777 0.377 1 92.31 39 PRO B CA 1
ATOM 2271 C C . PRO B 1 39 ? 6.352 -7.242 0.394 1 92.31 39 PRO B C 1
ATOM 2273 O O . PRO B 1 39 ? 7.465 -7.566 -0.026 1 92.31 39 PRO B O 1
ATOM 2276 N N . ALA B 1 40 ? 5.488 -8.094 0.841 1 95.12 40 ALA B N 1
ATOM 2277 C CA . ALA B 1 40 ? 5.844 -9.5 0.978 1 95.12 40 ALA B CA 1
ATOM 2278 C C . ALA B 1 40 ? 5.57 -10.266 -0.315 1 95.12 40 ALA B C 1
ATOM 2280 O O . ALA B 1 40 ? 6.047 -11.383 -0.493 1 95.12 40 ALA B O 1
ATOM 2281 N N . SER B 1 41 ? 4.828 -9.727 -1.187 1 97.19 41 SER B N 1
ATOM 2282 C CA . SER B 1 41 ? 4.438 -10.391 -2.428 1 97.19 41 SER B CA 1
ATOM 2283 C C . SER B 1 41 ? 5.598 -10.453 -3.412 1 97.19 41 SER B C 1
ATOM 2285 O O . SER B 1 41 ? 6.391 -9.508 -3.506 1 97.19 41 SER B O 1
ATOM 2287 N N . LYS B 1 42 ? 5.66 -11.523 -4.184 1 96.69 42 LYS B N 1
ATOM 2288 C CA . LYS B 1 42 ? 6.672 -11.672 -5.223 1 96.69 42 LYS B CA 1
ATOM 2289 C C . LYS B 1 42 ? 6.027 -11.844 -6.598 1 96.69 42 LYS B C 1
ATOM 2291 O O . LYS B 1 42 ? 6.703 -11.734 -7.625 1 96.69 42 LYS B O 1
ATOM 2296 N N . SER B 1 43 ? 4.766 -12.086 -6.656 1 95.56 43 SER B N 1
ATOM 2297 C CA . SER B 1 43 ? 4.09 -12.461 -7.895 1 95.56 43 SER B CA 1
ATOM 2298 C C . SER B 1 43 ? 4.004 -11.281 -8.859 1 95.56 43 SER B C 1
ATOM 2300 O O . SER B 1 43 ? 4.07 -10.125 -8.438 1 95.56 43 SER B O 1
ATOM 2302 N N . GLN B 1 44 ? 3.869 -11.555 -10.102 1 90.38 44 GLN B N 1
ATOM 2303 C CA . GLN B 1 44 ? 3.838 -10.539 -11.156 1 90.38 44 GLN B CA 1
ATOM 2304 C C . GLN B 1 44 ? 2.512 -9.789 -11.156 1 90.38 44 GLN B C 1
ATOM 2306 O O . GLN B 1 44 ? 2.473 -8.594 -11.453 1 90.38 44 GLN B O 1
ATOM 2311 N N . PHE B 1 45 ? 1.43 -10.461 -10.836 1 91 45 PHE B N 1
ATOM 2312 C CA . PHE B 1 45 ? 0.114 -9.836 -10.898 1 91 45 PHE B CA 1
ATOM 2313 C C . PHE B 1 45 ? -0.638 -10.023 -9.586 1 91 45 PHE B C 1
ATOM 2315 O O . PHE B 1 45 ? -1.871 -10.016 -9.562 1 91 45 PHE B O 1
ATOM 2322 N N . LEU B 1 46 ? 0.085 -10.281 -8.547 1 94.81 46 LEU B N 1
ATOM 2323 C CA . LEU B 1 46 ? -0.426 -10.398 -7.188 1 94.81 46 LEU B CA 1
ATOM 2324 C C . LEU B 1 46 ? -1.282 -11.648 -7.035 1 94.81 46 LEU B C 1
ATOM 2326 O O . LEU B 1 46 ? -2.252 -11.656 -6.273 1 94.81 46 LEU B O 1
ATOM 2330 N N . GLN B 1 47 ? -0.956 -12.656 -7.789 1 95.56 47 GLN B N 1
ATOM 2331 C CA . GLN B 1 47 ? -1.647 -13.938 -7.668 1 95.56 47 GLN B CA 1
ATOM 2332 C C . GLN B 1 47 ? -1.506 -14.508 -6.258 1 95.56 47 GLN B C 1
ATOM 2334 O O . GLN B 1 47 ? -2.451 -15.086 -5.719 1 95.56 47 GLN B O 1
ATOM 2339 N N . ASP B 1 48 ? -0.297 -14.398 -5.711 1 97.88 48 ASP B N 1
ATOM 2340 C CA . ASP B 1 48 ? -0.039 -14.914 -4.371 1 97.88 48 ASP B CA 1
ATOM 2341 C C . ASP B 1 48 ? -0.942 -14.242 -3.34 1 97.88 48 ASP B C 1
ATOM 2343 O O . ASP B 1 48 ? -1.522 -14.914 -2.482 1 97.88 48 ASP B O 1
ATOM 2347 N N . LEU B 1 49 ? -1.173 -13 -3.484 1 97.44 49 LEU B N 1
ATOM 2348 C CA . LEU B 1 49 ? -2.043 -12.289 -2.555 1 97.44 49 LEU B CA 1
ATOM 2349 C C . LEU B 1 49 ? -3.508 -12.617 -2.826 1 97.44 49 LEU B C 1
ATOM 2351 O O . LEU B 1 49 ? -4.32 -12.656 -1.898 1 97.44 49 LEU B O 1
ATOM 2355 N N . TRP B 1 50 ? -3.852 -12.852 -4.078 1 96.94 50 TRP B N 1
ATOM 2356 C CA . TRP B 1 50 ? -5.211 -13.289 -4.379 1 96.94 50 TRP B CA 1
ATOM 2357 C C . TRP B 1 50 ? -5.527 -14.609 -3.672 1 96.94 50 TRP B C 1
ATOM 2359 O O . TRP B 1 50 ? -6.602 -14.758 -3.086 1 96.94 50 TRP B O 1
ATOM 2369 N N . VAL B 1 51 ? -4.574 -15.484 -3.697 1 98.5 51 VAL B N 1
ATOM 2370 C CA . VAL B 1 51 ? -4.754 -16.781 -3.045 1 98.5 51 VAL B CA 1
ATOM 2371 C C . VAL B 1 51 ? -4.957 -16.578 -1.544 1 98.5 51 VAL B C 1
ATOM 2373 O O . VAL B 1 51 ? -5.883 -17.141 -0.954 1 98.5 51 VAL B O 1
ATOM 2376 N N . SER B 1 52 ? -4.082 -15.797 -0.979 1 98.69 52 SER B N 1
ATOM 2377 C CA . SER B 1 52 ? -4.195 -15.508 0.447 1 98.69 52 SER B CA 1
ATOM 2378 C C . SER B 1 52 ? -5.531 -14.852 0.773 1 98.69 52 SER B C 1
ATOM 2380 O O . SER B 1 52 ? -6.148 -15.164 1.796 1 98.69 52 SER B O 1
ATOM 2382 N N . TYR B 1 53 ? -5.953 -13.969 -0.082 1 98 53 TYR B N 1
ATOM 2383 C CA . TYR B 1 53 ? -7.223 -13.273 0.113 1 98 53 TYR B CA 1
ATOM 2384 C C . TYR B 1 53 ? -8.391 -14.242 0.027 1 98 53 TYR B C 1
ATOM 2386 O O . TYR B 1 53 ? -9.25 -14.273 0.916 1 98 53 TYR B O 1
ATOM 2394 N N . GLU B 1 54 ? -8.422 -15.023 -1.024 1 97.69 54 GLU B N 1
ATOM 2395 C CA . GLU B 1 54 ? -9.531 -15.938 -1.28 1 97.69 54 GLU B CA 1
ATOM 2396 C C . GLU B 1 54 ? -9.648 -16.984 -0.173 1 97.69 54 GLU B C 1
ATOM 2398 O O . GLU B 1 54 ? -10.758 -17.406 0.164 1 97.69 54 GLU B O 1
ATOM 2403 N N . LEU B 1 55 ? -8.523 -17.375 0.35 1 98.12 55 LEU B N 1
ATOM 2404 C CA . LEU B 1 55 ? -8.539 -18.422 1.368 1 98.12 55 LEU B CA 1
ATOM 2405 C C . LEU B 1 55 ? -8.438 -17.812 2.766 1 98.12 55 LEU B C 1
ATOM 2407 O O . LEU B 1 55 ? -8.078 -18.516 3.719 1 98.12 55 LEU B O 1
ATOM 2411 N N . LYS B 1 56 ? -8.625 -16.516 2.926 1 97.38 56 LYS B N 1
ATOM 2412 C CA . LYS B 1 56 ? -8.727 -15.789 4.188 1 97.38 56 LYS B CA 1
ATOM 2413 C C . LYS B 1 56 ? -7.488 -16.016 5.051 1 97.38 56 LYS B C 1
ATOM 2415 O O . LYS B 1 56 ? -7.602 -16.297 6.246 1 97.38 56 LYS B O 1
ATOM 2420 N N . GLY B 1 57 ? -6.383 -16.047 4.336 1 97.69 57 GLY B N 1
ATOM 2421 C CA . GLY B 1 57 ? -5.125 -16.141 5.059 1 97.69 57 GLY B CA 1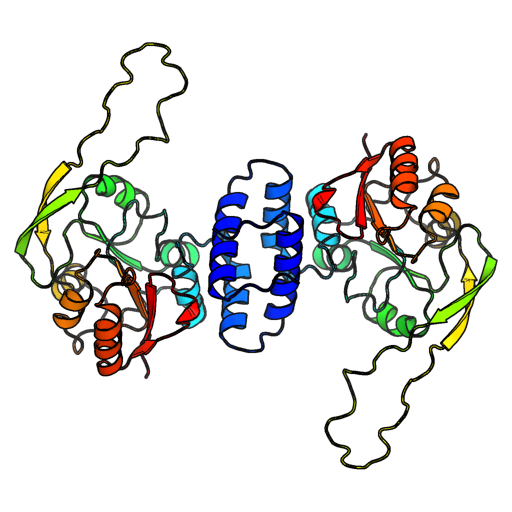
ATOM 2422 C C . GLY B 1 57 ? -4.828 -17.531 5.566 1 97.69 57 GLY B C 1
ATOM 2423 O O . GLY B 1 57 ? -4.078 -17.703 6.531 1 97.69 57 GLY B O 1
ATOM 2424 N N . ARG B 1 58 ? -5.316 -18.516 4.977 1 97.75 58 ARG B N 1
ATOM 2425 C CA . ARG B 1 58 ? -5.098 -19.891 5.375 1 97.75 58 ARG B CA 1
ATOM 2426 C C . ARG B 1 58 ? -3.607 -20.188 5.523 1 97.75 58 ARG B C 1
ATOM 2428 O O . ARG B 1 58 ? -2.811 -19.859 4.645 1 97.75 58 ARG B O 1
ATOM 2435 N N . ARG B 1 59 ? -3.27 -20.859 6.637 1 98.56 59 ARG B N 1
ATOM 2436 C CA . ARG B 1 59 ? -1.896 -21.281 6.887 1 98.56 59 ARG B CA 1
ATOM 2437 C C . ARG B 1 59 ? -1.737 -22.781 6.645 1 98.56 59 ARG B C 1
ATOM 2439 O O . ARG B 1 59 ? -2.725 -23.516 6.621 1 98.56 59 ARG B O 1
ATOM 2446 N N . ASN B 1 60 ? -0.572 -23.188 6.367 1 98.62 60 ASN B N 1
ATOM 2447 C CA . ASN B 1 60 ? -0.199 -24.594 6.234 1 98.62 60 ASN B CA 1
ATOM 2448 C C . ASN B 1 60 ? -0.984 -25.281 5.117 1 98.62 60 ASN B C 1
ATOM 2450 O O . ASN B 1 60 ? -1.488 -26.391 5.301 1 98.62 60 ASN B O 1
ATOM 2454 N N . GLY B 1 61 ? -1.146 -24.578 4.082 1 98.69 61 GLY B N 1
ATOM 2455 C CA . GLY B 1 61 ? -1.768 -25.141 2.898 1 98.69 61 GLY B CA 1
ATOM 2456 C C . GLY B 1 61 ? -0.779 -25.844 1.982 1 98.69 61 GLY B C 1
ATOM 2457 O O . GLY B 1 61 ? 0.382 -26.047 2.35 1 98.69 61 GLY B O 1
ATOM 2458 N N . PHE B 1 62 ? -1.294 -26.266 0.806 1 98.88 62 PHE B N 1
ATOM 2459 C CA . PHE B 1 62 ? -0.474 -26.969 -0.166 1 98.88 62 PHE B CA 1
ATOM 2460 C C . PHE B 1 62 ? -0.617 -26.359 -1.552 1 98.88 62 PHE B C 1
ATOM 2462 O O . PHE B 1 62 ? -1.733 -26.141 -2.027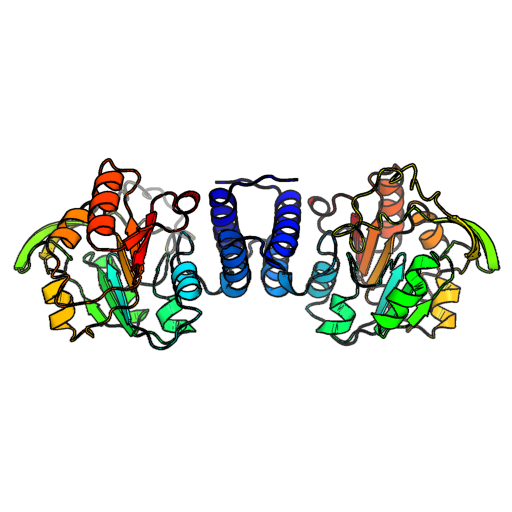 1 98.88 62 PHE B O 1
ATOM 2469 N N . PHE B 1 63 ? 0.52 -26.031 -2.154 1 98.88 63 PHE B N 1
ATOM 2470 C CA . PHE B 1 63 ? 0.484 -25.438 -3.486 1 98.88 63 PHE B CA 1
ATOM 2471 C C . PHE B 1 63 ? 1.196 -26.344 -4.496 1 98.88 63 PHE B C 1
ATOM 2473 O O . PHE B 1 63 ? 1.993 -27.203 -4.117 1 98.88 63 PHE B O 1
ATOM 2480 N N . VAL B 1 64 ? 0.854 -26.172 -5.758 1 98.81 64 VAL B N 1
ATOM 2481 C CA . VAL B 1 64 ? 1.57 -26.719 -6.91 1 98.81 64 VAL B CA 1
ATOM 2482 C C . VAL B 1 64 ? 1.814 -25.609 -7.93 1 98.81 64 VAL B C 1
ATOM 2484 O O . VAL B 1 64 ? 0.882 -24.906 -8.32 1 98.81 64 VAL B O 1
ATOM 2487 N N . GLU B 1 65 ? 3.039 -25.391 -8.289 1 98.19 65 GLU B N 1
ATOM 2488 C CA . GLU B 1 65 ? 3.395 -24.344 -9.242 1 98.19 65 GLU B CA 1
ATOM 2489 C C . GLU B 1 65 ? 4.25 -24.906 -10.383 1 98.19 65 GLU B C 1
ATOM 2491 O O . GLU B 1 65 ? 5.293 -25.516 -10.133 1 98.19 65 GLU B O 1
ATOM 2496 N N . PHE B 1 66 ? 3.764 -24.688 -11.609 1 94.88 66 PHE B N 1
ATOM 2497 C CA . PHE B 1 66 ? 4.543 -24.969 -12.812 1 94.88 66 PHE B CA 1
ATOM 2498 C C . PHE B 1 66 ? 5.258 -23.719 -13.297 1 94.88 66 PHE B C 1
ATOM 2500 O O . PHE B 1 66 ? 4.664 -22.641 -13.359 1 94.88 66 PHE B O 1
ATOM 2507 N N . GLY B 1 67 ? 6.5 -23.859 -13.711 1 91.38 67 GLY B N 1
ATOM 2508 C CA . GLY B 1 67 ? 7.27 -22.703 -14.133 1 91.38 67 GLY B CA 1
ATOM 2509 C C . GLY B 1 67 ? 7.824 -21.891 -12.977 1 91.38 67 GLY B C 1
ATOM 2510 O O . GLY B 1 67 ? 7.504 -20.703 -12.828 1 91.38 67 GLY B O 1
ATOM 2511 N N . GLY B 1 68 ? 8.719 -22.453 -12.328 1 91.06 68 GLY B N 1
ATOM 2512 C CA . GLY B 1 68 ? 9.195 -21.859 -11.086 1 91.06 68 GLY B CA 1
ATOM 2513 C C . GLY B 1 68 ? 10.359 -20.906 -11.289 1 91.06 68 GLY B C 1
ATOM 2514 O O . GLY B 1 68 ? 10.68 -20.109 -10.406 1 91.06 68 GLY B O 1
ATOM 2515 N N . ALA B 1 69 ? 11.016 -20.953 -12.352 1 91.88 69 ALA B N 1
ATOM 2516 C CA . ALA B 1 69 ? 12.195 -20.141 -12.633 1 91.88 69 ALA B CA 1
ATOM 2517 C C . ALA B 1 69 ? 13.211 -20.234 -11.492 1 91.88 69 ALA B C 1
ATOM 2519 O O . ALA B 1 69 ? 13.672 -21.312 -11.148 1 91.88 69 ALA B O 1
ATOM 2520 N N . ASP B 1 70 ? 13.516 -19.109 -10.883 1 94.5 70 ASP B N 1
ATOM 2521 C CA . ASP B 1 70 ? 14.5 -19.141 -9.805 1 94.5 70 ASP B CA 1
ATOM 2522 C C . ASP B 1 70 ? 13.828 -19.406 -8.461 1 94.5 70 ASP B C 1
ATOM 2524 O O . ASP B 1 70 ? 14.5 -19.469 -7.426 1 94.5 70 ASP B O 1
ATOM 2528 N N . GLY B 1 71 ? 12.57 -19.516 -8.445 1 96.75 71 GLY B N 1
ATOM 2529 C CA . GLY B 1 71 ? 11.82 -19.859 -7.25 1 96.75 71 GLY B CA 1
ATOM 2530 C C . GLY B 1 71 ? 11.383 -18.641 -6.453 1 96.75 71 GLY B C 1
ATOM 2531 O O . GLY B 1 71 ? 10.633 -18.766 -5.484 1 96.75 71 GLY B O 1
ATOM 2532 N N . VAL B 1 72 ? 11.789 -17.469 -6.852 1 97.12 72 VAL B N 1
ATOM 2533 C CA . VAL B 1 72 ? 11.492 -16.297 -6.047 1 97.12 72 VAL B CA 1
ATOM 2534 C C . VAL B 1 72 ? 10.852 -15.219 -6.922 1 97.12 72 VAL B C 1
ATOM 2536 O O . VAL B 1 72 ? 9.695 -14.844 -6.703 1 97.12 72 VAL B O 1
ATOM 2539 N N . LYS B 1 73 ? 11.602 -14.781 -7.961 1 94.06 73 LYS B N 1
ATOM 2540 C CA . LYS B 1 73 ? 11.109 -13.703 -8.812 1 94.06 73 LYS B CA 1
ATOM 2541 C C . LYS B 1 73 ? 9.844 -14.117 -9.555 1 94.06 73 LYS B C 1
ATOM 2543 O O . LYS B 1 73 ? 9.836 -15.133 -10.258 1 94.06 73 LYS B O 1
ATOM 2548 N N . PHE B 1 74 ? 8.797 -13.414 -9.328 1 93.12 74 PHE B N 1
ATOM 2549 C CA . PHE B 1 74 ? 7.504 -13.586 -9.977 1 93.12 74 PHE B CA 1
ATOM 2550 C C . PHE B 1 74 ? 6.832 -14.875 -9.508 1 93.12 74 PHE B C 1
ATOM 2552 O O . PHE B 1 74 ? 5.871 -15.336 -10.125 1 93.12 74 PHE B O 1
ATOM 2559 N N . SER B 1 75 ? 7.328 -15.406 -8.43 1 97 75 SER B N 1
ATOM 2560 C CA . SER B 1 75 ? 6.723 -16.625 -7.898 1 97 75 SER B CA 1
ATOM 2561 C C . SER B 1 75 ? 5.328 -16.359 -7.352 1 97 75 SER B C 1
ATOM 2563 O O . SER B 1 75 ? 5.109 -15.359 -6.66 1 97 75 SER B O 1
ATOM 2565 N N . ASN B 1 76 ? 4.434 -17.297 -7.625 1 97.5 76 ASN B N 1
ATOM 2566 C CA . ASN B 1 76 ? 3.072 -17.203 -7.117 1 97.5 76 ASN B CA 1
ATOM 2567 C C . ASN B 1 76 ? 2.908 -17.953 -5.801 1 97.5 76 ASN B C 1
ATOM 2569 O O . ASN B 1 76 ? 1.842 -17.906 -5.184 1 97.5 76 ASN B O 1
ATOM 2573 N N . SER B 1 77 ? 3.975 -18.578 -5.336 1 98.69 77 SER B N 1
ATOM 2574 C CA . SER B 1 77 ? 3.793 -19.438 -4.164 1 98.69 77 SER B CA 1
ATOM 2575 C C . SER B 1 77 ? 4.852 -19.141 -3.104 1 98.69 77 SER B C 1
ATOM 2577 O O . SER B 1 77 ? 4.789 -19.672 -1.994 1 98.69 77 SER B O 1
ATOM 2579 N N . TRP B 1 78 ? 5.879 -18.312 -3.424 1 98.56 78 TRP B N 1
ATOM 2580 C CA . TRP B 1 78 ? 6.926 -18 -2.457 1 98.56 78 TRP B CA 1
ATOM 2581 C C . TRP B 1 78 ? 6.336 -17.391 -1.193 1 98.56 78 TRP B C 1
ATOM 2583 O O . TRP B 1 78 ? 6.652 -17.812 -0.08 1 98.56 78 TRP B O 1
ATOM 2593 N N . TYR B 1 79 ? 5.457 -16.406 -1.367 1 98.44 79 TYR B N 1
ATOM 2594 C CA . TYR B 1 79 ? 4.77 -15.773 -0.253 1 98.44 79 TYR B CA 1
ATOM 2595 C C . TYR B 1 79 ? 3.996 -16.797 0.572 1 98.44 79 TYR B C 1
ATOM 2597 O O . TYR B 1 79 ? 4.02 -16.75 1.805 1 98.44 79 TYR B O 1
ATOM 2605 N N . LEU B 1 80 ? 3.301 -17.688 -0.069 1 98.81 80 LEU B N 1
ATOM 2606 C CA . LEU B 1 80 ? 2.508 -18.703 0.605 1 98.81 80 LEU B CA 1
ATOM 2607 C C . LEU B 1 80 ? 3.395 -19.625 1.447 1 98.81 80 LEU B C 1
ATOM 2609 O O . LEU B 1 80 ? 3.037 -19.969 2.572 1 98.81 80 LEU B O 1
ATOM 2613 N N . GLU B 1 81 ? 4.484 -19.906 0.926 1 98.75 81 GLU B N 1
ATOM 2614 C CA . GLU B 1 81 ? 5.438 -20.781 1.605 1 98.75 81 GLU B CA 1
ATOM 2615 C C . GLU B 1 81 ? 6.094 -20.078 2.785 1 98.75 81 GLU B C 1
ATOM 2617 O O . GLU B 1 81 ? 6.094 -20.594 3.906 1 98.75 81 GLU B O 1
ATOM 2622 N N . THR B 1 82 ? 6.574 -18.891 2.645 1 98.38 82 THR B N 1
ATOM 2623 C CA . THR B 1 82 ? 7.465 -18.234 3.596 1 98.38 82 THR B CA 1
ATOM 2624 C C . THR B 1 82 ? 6.668 -17.484 4.66 1 98.38 82 THR B C 1
ATOM 2626 O O . THR B 1 82 ? 7.059 -17.453 5.828 1 98.38 82 THR B O 1
ATOM 2629 N N . GLU B 1 83 ? 5.527 -16.922 4.27 1 98.12 83 GLU B N 1
ATOM 2630 C CA . GLU B 1 83 ? 4.766 -16.109 5.207 1 98.12 83 GLU B CA 1
ATOM 2631 C C . GLU B 1 83 ? 3.635 -16.906 5.848 1 98.12 83 GLU B C 1
ATOM 2633 O O . GLU B 1 83 ? 3.232 -16.625 6.98 1 98.12 83 GLU B O 1
ATOM 2638 N N . LEU B 1 84 ? 3.148 -17.875 5.125 1 98.5 84 LEU B N 1
ATOM 2639 C CA . LEU B 1 84 ? 1.953 -18.547 5.625 1 98.5 84 LEU B CA 1
ATOM 2640 C C . LEU B 1 84 ? 2.246 -20 5.961 1 98.5 84 LEU B C 1
ATOM 2642 O O . LEU B 1 84 ? 1.357 -20.734 6.398 1 98.5 84 LEU B O 1
ATOM 2646 N N . GLY B 1 85 ? 3.449 -20.484 5.668 1 98.69 85 GLY B N 1
ATOM 2647 C CA . GLY B 1 85 ? 3.879 -21.797 6.109 1 98.69 85 GLY B CA 1
ATOM 2648 C C . GLY B 1 85 ? 3.398 -22.922 5.207 1 98.69 85 GLY B C 1
ATOM 2649 O O . GLY B 1 85 ? 3.271 -24.062 5.641 1 98.69 85 GLY B O 1
ATOM 2650 N N . TRP B 1 86 ? 3.041 -22.656 4.047 1 98.81 86 TRP B N 1
ATOM 2651 C CA . TRP B 1 86 ? 2.566 -23.672 3.115 1 98.81 86 TRP B CA 1
ATOM 2652 C C . TRP B 1 86 ? 3.705 -24.594 2.688 1 98.81 86 TRP B C 1
ATOM 2654 O O . TRP B 1 86 ? 4.879 -24.219 2.773 1 98.81 86 TRP B O 1
ATOM 2664 N N . SER B 1 87 ? 3.354 -25.75 2.332 1 98.56 87 SER B N 1
ATOM 2665 C CA . SER B 1 87 ? 4.223 -26.656 1.593 1 98.56 87 SER B CA 1
ATOM 2666 C C . SER B 1 87 ? 3.699 -26.906 0.181 1 98.56 87 SER B C 1
ATOM 2668 O O . SER B 1 87 ? 2.58 -26.5 -0.147 1 98.56 87 SER B O 1
ATOM 2670 N N . GLY B 1 88 ? 4.629 -27.484 -0.645 1 98.75 88 GLY B N 1
ATOM 2671 C CA . GLY B 1 88 ? 4.133 -27.703 -1.995 1 98.75 88 GLY B CA 1
ATOM 2672 C C . GLY B 1 88 ? 5.199 -28.203 -2.949 1 98.75 88 GLY B C 1
ATOM 2673 O O . GLY B 1 88 ? 6.215 -28.766 -2.518 1 98.75 88 GLY B O 1
ATOM 2674 N N . ILE B 1 89 ? 4.797 -28.156 -4.246 1 98.81 89 ILE B N 1
ATOM 2675 C CA . ILE B 1 89 ? 5.652 -28.625 -5.332 1 98.81 89 ILE B CA 1
ATOM 2676 C C . ILE B 1 89 ? 5.879 -27.484 -6.336 1 98.81 89 ILE B C 1
ATOM 2678 O O . ILE B 1 89 ? 4.93 -26.828 -6.754 1 98.81 89 ILE B O 1
ATOM 2682 N N . VAL B 1 90 ? 7.117 -27.297 -6.652 1 98.56 90 VAL B N 1
ATOM 2683 C CA . VAL B 1 90 ? 7.465 -26.422 -7.773 1 98.56 90 VAL B CA 1
ATOM 2684 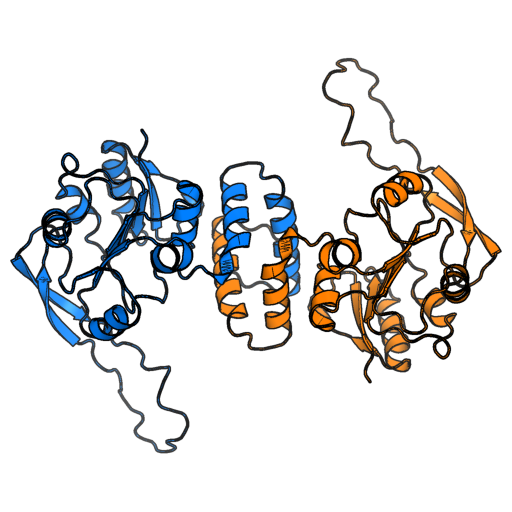C C . VAL B 1 90 ? 8.141 -27.25 -8.867 1 98.56 90 VAL B C 1
ATOM 2686 O O . VAL B 1 90 ? 9.148 -27.906 -8.625 1 98.56 90 VAL B O 1
ATOM 2689 N N . ALA B 1 91 ? 7.566 -27.172 -10.078 1 97.38 91 ALA B N 1
ATOM 2690 C CA . ALA B 1 91 ? 8.141 -27.875 -11.219 1 97.38 91 ALA B CA 1
ATOM 2691 C C . ALA B 1 91 ? 8.766 -26.906 -12.211 1 97.38 91 ALA B C 1
ATOM 2693 O O . ALA B 1 91 ? 8.133 -25.922 -12.609 1 97.38 91 ALA B O 1
ATOM 2694 N N . GLU B 1 92 ? 9.953 -27.156 -12.57 1 95.44 92 GLU B N 1
ATOM 2695 C CA . GLU B 1 92 ? 10.719 -26.312 -13.484 1 95.44 92 GLU B CA 1
ATOM 2696 C C . GLU B 1 92 ? 11.695 -27.141 -14.32 1 95.44 92 GLU B C 1
ATOM 2698 O O . GLU B 1 92 ? 12.688 -27.641 -13.789 1 95.44 92 GLU B O 1
ATOM 2703 N N . PRO B 1 93 ? 11.461 -27.156 -15.633 1 93 93 PRO B N 1
ATOM 2704 C CA . PRO B 1 93 ? 12.297 -28.031 -16.453 1 93 93 PRO B CA 1
ATOM 2705 C C . PRO B 1 93 ? 13.625 -27.375 -16.844 1 93 93 PRO B C 1
ATOM 2707 O O . PRO B 1 93 ? 14.562 -28.062 -17.234 1 93 93 PRO B O 1
ATOM 2710 N N . ALA B 1 94 ? 13.672 -26.094 -16.844 1 91.12 94 ALA B N 1
ATOM 2711 C CA . ALA B 1 94 ? 14.906 -25.422 -17.266 1 91.12 94 ALA B CA 1
ATOM 2712 C C . ALA B 1 94 ? 16.031 -25.688 -16.281 1 91.12 94 ALA B C 1
ATOM 2714 O O . ALA B 1 94 ? 15.984 -25.234 -15.133 1 91.12 94 ALA B O 1
ATOM 2715 N N . ARG B 1 95 ? 17.078 -26.219 -16.75 1 92.19 95 ARG B N 1
ATOM 2716 C CA . ARG B 1 95 ? 18.172 -26.672 -15.898 1 92.19 95 ARG B CA 1
ATOM 2717 C C . ARG B 1 95 ? 18.891 -25.5 -15.242 1 92.19 95 ARG B C 1
ATOM 2719 O O . ARG B 1 95 ? 19.375 -25.625 -14.117 1 92.19 95 ARG B O 1
ATOM 2726 N N . VAL B 1 96 ? 18.875 -24.406 -15.914 1 89.88 96 VAL B N 1
ATOM 2727 C CA . VAL B 1 96 ? 19.609 -23.234 -15.438 1 89.88 96 VAL B CA 1
ATOM 2728 C C . VAL B 1 96 ? 19.047 -22.781 -14.094 1 89.88 96 VAL B C 1
ATOM 2730 O O . VAL B 1 96 ? 19.766 -22.188 -13.281 1 89.88 96 VAL B O 1
ATOM 2733 N N . TRP B 1 97 ? 17.844 -23.219 -13.797 1 93.5 97 TRP B N 1
ATOM 2734 C CA . TRP B 1 97 ? 17.172 -22.688 -12.617 1 93.5 97 TRP B CA 1
ATOM 2735 C C . TRP B 1 97 ? 17.234 -23.672 -11.453 1 93.5 97 TRP B C 1
ATOM 2737 O O . TRP B 1 97 ? 16.953 -23.312 -10.305 1 93.5 97 TRP B O 1
ATOM 2747 N N . HIS B 1 98 ? 17.609 -24.891 -11.695 1 94.5 98 HIS B N 1
ATOM 2748 C CA . HIS B 1 98 ? 17.516 -25.953 -10.703 1 94.5 98 HIS B CA 1
ATOM 2749 C C . HIS B 1 98 ? 18.297 -25.594 -9.438 1 94.5 98 HIS B C 1
ATOM 2751 O O . HIS B 1 98 ? 17.75 -25.672 -8.336 1 94.5 98 HIS B O 1
ATOM 2757 N N . PRO B 1 99 ? 19.5 -25.141 -9.555 1 95.31 99 PRO B N 1
ATOM 2758 C CA . PRO B 1 99 ? 20.219 -24.812 -8.328 1 95.31 99 PRO B CA 1
ATOM 2759 C C . PRO B 1 99 ? 19.562 -23.672 -7.551 1 95.31 99 PRO B C 1
ATOM 2761 O O . PRO B 1 99 ? 19.469 -23.734 -6.324 1 95.31 99 PRO B O 1
ATOM 2764 N N . ALA B 1 100 ? 19.094 -22.688 -8.281 1 95.69 100 ALA B N 1
ATOM 2765 C CA . ALA B 1 100 ? 18.5 -21.531 -7.633 1 95.69 100 ALA B CA 1
ATOM 2766 C C . ALA B 1 100 ? 17.234 -21.906 -6.879 1 95.69 100 ALA B C 1
ATOM 2768 O O . ALA B 1 100 ? 17.031 -21.5 -5.73 1 95.69 100 ALA B O 1
ATOM 2769 N N . ILE B 1 101 ? 16.422 -22.688 -7.469 1 96.94 101 ILE B N 1
ATOM 2770 C CA . ILE B 1 101 ? 15.148 -23.031 -6.84 1 96.94 101 ILE B CA 1
ATOM 2771 C C . ILE B 1 101 ? 15.414 -23.859 -5.582 1 96.94 101 ILE B C 1
ATOM 2773 O O . ILE B 1 101 ? 14.773 -23.656 -4.551 1 96.94 101 ILE B O 1
ATOM 2777 N N . ARG B 1 102 ? 16.359 -24.797 -5.652 1 97 102 ARG B N 1
ATOM 2778 C CA . ARG B 1 102 ? 16.656 -25.672 -4.52 1 97 102 ARG B CA 1
ATOM 2779 C C . ARG B 1 102 ? 17.266 -24.875 -3.369 1 97 102 ARG B C 1
ATOM 2781 O O . ARG B 1 102 ? 17.078 -25.219 -2.201 1 97 102 ARG B O 1
ATOM 2788 N N . ASN B 1 103 ? 17.922 -23.859 -3.691 1 97.38 103 ASN B N 1
ATOM 2789 C CA . ASN B 1 103 ? 18.5 -23 -2.668 1 97.38 103 ASN B CA 1
ATOM 2790 C C . ASN B 1 103 ? 17.469 -22.062 -2.059 1 97.38 103 ASN B C 1
ATOM 2792 O O . ASN B 1 103 ? 17.531 -21.734 -0.873 1 97.38 103 ASN B O 1
ATOM 2796 N N . ASN B 1 104 ? 16.547 -21.672 -2.846 1 97.62 104 ASN B N 1
ATOM 2797 C CA . ASN B 1 104 ? 15.633 -20.594 -2.463 1 97.62 104 ASN B CA 1
ATOM 2798 C C . ASN B 1 104 ? 14.367 -21.125 -1.81 1 97.62 104 ASN B C 1
ATOM 2800 O O . ASN B 1 104 ? 13.656 -20.391 -1.124 1 97.62 104 ASN B O 1
ATOM 2804 N N . ARG B 1 105 ? 14.125 -22.406 -2.094 1 98.19 105 ARG B N 1
ATOM 2805 C CA . ARG B 1 105 ? 12.828 -22.953 -1.683 1 98.19 105 ARG B CA 1
ATOM 2806 C C . ARG B 1 105 ? 13.008 -24.156 -0.775 1 98.19 105 ARG B C 1
ATOM 2808 O O . ARG B 1 105 ? 13.969 -24.922 -0.921 1 98.19 105 ARG B O 1
ATOM 2815 N N . ALA B 1 106 ? 12.023 -24.297 0.095 1 97.88 106 ALA B N 1
ATOM 2816 C CA . ALA B 1 106 ? 12.016 -25.453 0.982 1 97.88 106 ALA B CA 1
ATOM 2817 C C . ALA B 1 106 ? 11.039 -26.516 0.49 1 97.88 106 ALA B C 1
ATOM 2819 O O . ALA B 1 106 ? 11.078 -27.672 0.934 1 97.88 106 ALA B O 1
ATOM 2820 N N . CYS B 1 107 ? 10.227 -26.203 -0.391 1 98.19 107 CYS B N 1
ATOM 2821 C CA . CYS B 1 107 ? 9.211 -27.109 -0.911 1 98.19 107 CYS B CA 1
ATOM 2822 C C . CYS B 1 107 ? 9.844 -28.188 -1.789 1 98.19 107 CYS B C 1
ATOM 2824 O O . CYS B 1 107 ? 11.062 -28.219 -1.952 1 98.19 107 CYS B O 1
ATOM 2826 N N . PHE B 1 108 ? 8.977 -29.094 -2.256 1 98.38 108 PHE B N 1
ATOM 2827 C CA . PHE B 1 108 ? 9.445 -30.109 -3.201 1 98.38 108 PHE B CA 1
ATOM 2828 C C . PHE B 1 108 ? 9.734 -29.484 -4.562 1 98.38 108 PHE B C 1
ATOM 2830 O O . PHE B 1 108 ? 8.938 -28.688 -5.062 1 98.38 108 PHE B O 1
ATOM 2837 N N . VAL B 1 109 ? 10.883 -29.812 -5.098 1 98.25 109 VAL B N 1
ATOM 2838 C CA . VAL B 1 109 ? 11.273 -29.312 -6.41 1 98.25 109 VAL B CA 1
ATOM 2839 C C . VAL B 1 109 ? 11.367 -30.469 -7.402 1 98.25 109 VAL B C 1
ATOM 2841 O O . VAL B 1 109 ? 12.055 -31.453 -7.148 1 98.25 109 VAL B O 1
ATOM 2844 N N . ASP B 1 110 ? 10.617 -30.312 -8.484 1 98.19 110 ASP B N 1
ATOM 2845 C CA . ASP B 1 110 ? 10.625 -31.344 -9.523 1 98.19 110 ASP B CA 1
ATOM 2846 C C . ASP B 1 110 ? 11.234 -30.797 -10.82 1 98.19 110 ASP B C 1
ATOM 2848 O O . ASP B 1 110 ? 10.805 -29.781 -11.336 1 98.19 110 ASP B O 1
ATOM 2852 N N . ASP B 1 111 ? 12.18 -31.547 -11.422 1 95.62 111 AS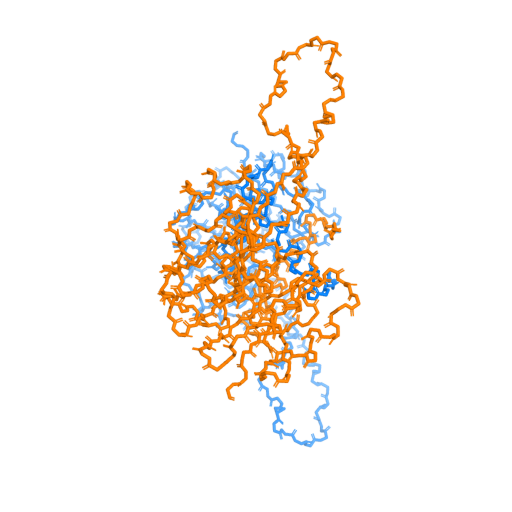P B N 1
ATOM 2853 C CA . ASP B 1 111 ? 12.945 -31.062 -12.57 1 95.62 111 ASP B CA 1
ATOM 2854 C C . ASP B 1 111 ? 12.297 -31.469 -13.883 1 95.62 111 ASP B C 1
ATOM 2856 O O . ASP B 1 111 ? 12.758 -31.094 -14.961 1 95.62 111 ASP B O 1
ATOM 2860 N N . ARG B 1 112 ? 11.352 -32.156 -13.867 1 95.81 112 ARG B N 1
ATOM 2861 C CA . ARG B 1 112 ? 10.711 -32.656 -15.086 1 95.81 112 ARG B CA 1
ATOM 2862 C C . ARG B 1 112 ? 9.742 -31.609 -15.648 1 95.81 112 ARG B C 1
ATOM 2864 O O . ARG B 1 112 ? 9.383 -30.656 -14.961 1 95.81 112 ARG B O 1
ATOM 2871 N N . CYS B 1 113 ? 9.406 -31.797 -16.844 1 94.94 113 CYS B N 1
ATOM 2872 C CA . CYS B 1 113 ? 8.453 -30.938 -17.531 1 94.94 113 CYS B CA 1
ATOM 2873 C C . CYS B 1 113 ? 7.031 -31.469 -17.375 1 94.94 113 CYS B C 1
ATOM 2875 O O . CYS B 1 113 ? 6.715 -32.562 -17.828 1 94.94 113 CYS B O 1
ATOM 2877 N N . VAL B 1 114 ? 6.207 -30.688 -16.703 1 96.06 114 VAL B N 1
ATOM 2878 C CA . VAL B 1 114 ? 4.82 -31.109 -16.547 1 96.06 114 VAL B CA 1
ATOM 2879 C C . VAL B 1 114 ? 4.113 -31.078 -17.906 1 96.06 114 VAL B C 1
ATOM 2881 O O . VAL B 1 114 ? 4.18 -30.078 -18.625 1 96.06 114 VAL B O 1
ATOM 2884 N N . TRP B 1 115 ? 3.463 -32.156 -18.172 1 94 115 TRP B N 1
ATOM 2885 C CA . TRP B 1 115 ? 2.836 -32.375 -19.469 1 94 115 TRP B CA 1
ATOM 2886 C C . TRP B 1 115 ? 1.608 -33.281 -19.344 1 94 115 TRP B C 1
ATOM 2888 O O . TRP B 1 115 ? 1.149 -33.531 -18.219 1 94 115 TRP B O 1
ATOM 2898 N N . THR B 1 116 ? 1.021 -33.656 -20.531 1 94.19 116 THR B N 1
ATOM 2899 C CA . THR B 1 116 ? -0.198 -34.469 -20.547 1 94.19 116 THR B CA 1
ATOM 2900 C C . THR B 1 116 ? 0.098 -35.906 -20.141 1 94.19 116 THR B C 1
ATOM 2902 O O . THR B 1 116 ? -0.75 -36.562 -19.547 1 94.19 116 THR B O 1
ATOM 2905 N N . LYS B 1 117 ? 1.316 -36.312 -20.484 1 94.94 117 LYS B N 1
ATOM 2906 C CA . LYS B 1 117 ? 1.704 -37.719 -20.219 1 94.94 117 LYS B CA 1
ATOM 2907 C C . LYS B 1 117 ? 3.115 -37.781 -19.641 1 94.94 117 LYS B C 1
ATOM 2909 O O . LYS B 1 117 ? 3.963 -36.938 -19.953 1 94.94 117 LYS B O 1
ATOM 2914 N N . SER B 1 118 ? 3.279 -38.844 -18.812 1 96.94 118 SER B N 1
ATOM 2915 C CA . SER B 1 118 ? 4.598 -39.094 -18.234 1 96.94 118 SER B CA 1
ATOM 2916 C C . SER B 1 118 ? 5.492 -39.875 -19.172 1 96.94 118 SER B C 1
ATOM 2918 O O . SER B 1 118 ? 5.004 -40.688 -19.969 1 96.94 118 SER B O 1
ATOM 2920 N N . GLY B 1 119 ? 6.809 -39.594 -18.953 1 95.56 119 GLY B N 1
ATOM 2921 C CA . GLY B 1 119 ? 7.797 -40.5 -19.531 1 95.56 119 GLY B CA 1
ATOM 2922 C C . GLY B 1 119 ? 8.164 -40.156 -20.953 1 95.56 119 GLY B C 1
ATOM 2923 O O . GLY B 1 119 ? 8.859 -40.906 -21.625 1 95.56 119 GLY B O 1
ATOM 2924 N N . GLU B 1 120 ? 7.688 -39.094 -21.484 1 94.12 120 GLU B N 1
ATOM 2925 C CA . GLU B 1 120 ? 8.102 -38.625 -22.797 1 94.12 120 GLU B CA 1
ATOM 2926 C C . GLU B 1 120 ? 9.328 -37.719 -22.703 1 94.12 120 GLU B C 1
ATOM 2928 O O . GLU B 1 120 ? 9.664 -37.219 -21.609 1 94.12 120 GLU B O 1
ATOM 2933 N N . ARG B 1 121 ? 9.992 -37.594 -23.891 1 92.69 121 ARG B N 1
ATOM 2934 C CA . ARG B 1 121 ? 11.117 -36.656 -24 1 92.69 121 ARG B CA 1
ATOM 2935 C C . ARG B 1 121 ? 10.789 -35.531 -24.953 1 92.69 121 ARG B C 1
ATOM 2937 O O . ARG B 1 121 ? 10.438 -35.75 -26.109 1 92.69 121 ARG B O 1
ATOM 2944 N N . LEU B 1 122 ? 10.82 -34.344 -24.359 1 88.44 122 LEU B N 1
ATOM 2945 C CA . LEU B 1 122 ? 10.555 -33.156 -25.156 1 88.44 122 LEU B CA 1
ATOM 2946 C C . LEU B 1 122 ? 11.805 -32.281 -25.281 1 88.44 122 LEU B C 1
ATOM 2948 O O . LEU B 1 122 ? 12.609 -32.219 -24.359 1 88.44 122 LEU B O 1
ATOM 2952 N N . VAL B 1 123 ? 11.898 -31.672 -26.453 1 85.88 123 VAL B N 1
ATOM 2953 C CA . VAL B 1 123 ? 12.984 -30.719 -26.641 1 85.88 123 VAL B CA 1
ATOM 2954 C C . VAL B 1 123 ? 12.617 -29.391 -25.969 1 85.88 123 VAL B C 1
ATOM 2956 O O . VAL B 1 123 ? 11.586 -28.797 -26.281 1 85.88 123 VAL B O 1
ATOM 2959 N N . PHE B 1 124 ? 13.359 -28.984 -25.031 1 83.19 124 PHE B N 1
ATOM 2960 C CA . PHE B 1 124 ? 13.18 -27.734 -24.297 1 83.19 124 PHE B CA 1
ATOM 2961 C C . PHE B 1 124 ? 14.148 -26.672 -24.766 1 83.19 124 PHE B C 1
ATOM 2963 O O . PHE B 1 124 ? 15.352 -26.922 -24.875 1 83.19 124 PHE B O 1
ATOM 2970 N N . ASN B 1 125 ? 13.57 -25.547 -25.188 1 79.31 125 ASN B N 1
ATOM 2971 C CA . ASN B 1 125 ? 14.375 -24.391 -25.562 1 79.31 125 ASN B CA 1
ATOM 2972 C C . ASN B 1 125 ? 14.523 -23.406 -24.406 1 79.31 125 ASN B C 1
ATOM 2974 O O . ASN B 1 125 ? 13.594 -22.641 -24.125 1 79.31 125 ASN B O 1
ATOM 2978 N N . GLN B 1 126 ? 15.656 -23.406 -23.812 1 75.69 126 GLN B N 1
ATOM 2979 C CA . GLN B 1 126 ? 15.93 -22.5 -22.703 1 75.69 126 GLN B CA 1
ATOM 2980 C C . GLN B 1 126 ? 16.344 -21.125 -23.219 1 75.69 126 GLN B C 1
ATOM 2982 O O . GLN B 1 126 ? 17.328 -21 -23.953 1 75.69 126 GLN B O 1
ATOM 2987 N N . PRO B 1 127 ? 15.547 -20.078 -22.891 1 69.25 127 PRO B N 1
ATOM 2988 C CA . PRO B 1 127 ? 15.953 -18.75 -23.344 1 69.25 127 PRO B CA 1
ATOM 2989 C C . PRO B 1 127 ? 17.281 -18.297 -22.734 1 69.25 127 PRO B C 1
ATOM 2991 O O . PRO B 1 127 ? 17.672 -18.781 -21.672 1 69.25 127 PRO B O 1
ATOM 2994 N N . ALA B 1 128 ? 18.062 -17.453 -23.547 1 61.19 128 ALA B N 1
ATOM 2995 C CA . ALA B 1 128 ? 19.281 -16.844 -23.031 1 61.19 128 ALA B CA 1
ATOM 2996 C C . ALA B 1 128 ? 18.984 -15.977 -21.812 1 61.19 128 ALA B C 1
ATOM 2998 O O . ALA B 1 128 ? 17.984 -15.258 -21.781 1 61.19 128 ALA B O 1
ATOM 2999 N N . ILE B 1 129 ? 19.453 -16.406 -20.625 1 55.72 129 ILE B N 1
ATOM 3000 C CA . ILE B 1 129 ? 19.234 -15.609 -19.438 1 55.72 129 ILE B CA 1
ATOM 3001 C C . ILE B 1 129 ? 20.031 -14.312 -19.516 1 55.72 129 ILE B C 1
ATOM 3003 O O . ILE B 1 129 ? 21.234 -14.336 -19.828 1 55.72 129 ILE B O 1
ATOM 3007 N N . ALA B 1 130 ? 19.656 -13.211 -19.953 1 43.88 130 ALA B N 1
ATOM 3008 C CA . ALA B 1 130 ? 20.391 -11.953 -19.953 1 43.88 130 ALA B CA 1
ATOM 3009 C C . ALA B 1 130 ? 21.172 -11.773 -18.641 1 43.88 130 ALA B C 1
ATOM 3011 O O . ALA B 1 130 ? 20.594 -11.859 -17.562 1 43.88 130 ALA B O 1
ATOM 3012 N N . ALA B 1 131 ? 22.516 -12.156 -18.562 1 38.38 131 ALA B N 1
ATOM 3013 C CA . ALA B 1 131 ? 23.469 -11.914 -17.484 1 38.38 131 ALA B CA 1
ATOM 3014 C C . ALA B 1 131 ? 23.422 -10.461 -17.016 1 38.38 131 ALA B C 1
ATOM 3016 O O . ALA B 1 131 ? 24.297 -9.664 -17.391 1 38.38 131 ALA B O 1
ATOM 3017 N N . HIS B 1 132 ? 22.5 -9.617 -17.172 1 37.12 132 HIS B N 1
ATOM 3018 C CA . HIS B 1 132 ? 22.828 -8.25 -16.781 1 37.12 132 HIS B CA 1
ATOM 3019 C C . HIS B 1 132 ? 23.406 -8.203 -15.367 1 37.12 132 HIS B C 1
ATOM 3021 O O . HIS B 1 132 ? 23.75 -7.129 -14.867 1 37.12 132 HIS B O 1
ATOM 3027 N N . ALA B 1 133 ? 23.109 -8.969 -14.391 1 33.97 133 ALA B N 1
ATOM 3028 C CA . ALA B 1 133 ? 23.406 -8.5 -13.039 1 33.97 133 ALA B CA 1
ATOM 3029 C C . ALA B 1 133 ? 24.922 -8.516 -12.773 1 33.97 133 ALA B C 1
ATOM 3031 O O . ALA B 1 133 ? 25.406 -7.789 -11.914 1 33.97 133 ALA B O 1
ATOM 3032 N N . THR B 1 134 ? 25.797 -9.445 -13.188 1 31.14 134 THR B N 1
ATOM 3033 C CA . THR B 1 134 ? 27.078 -9.57 -12.5 1 31.14 134 THR B CA 1
ATOM 3034 C C . THR B 1 134 ? 28.094 -8.578 -13.062 1 31.14 134 THR B C 1
ATOM 3036 O O . THR B 1 134 ? 28.844 -7.961 -12.305 1 31.14 134 THR B O 1
ATOM 3039 N N . ILE B 1 135 ? 28.625 -8.602 -14.453 1 30.12 135 ILE B N 1
ATOM 3040 C CA . ILE B 1 135 ? 30.031 -8.445 -14.805 1 30.12 135 ILE B CA 1
ATOM 3041 C C . ILE B 1 135 ? 30.328 -6.969 -15.055 1 30.12 135 ILE B C 1
ATOM 3043 O O . ILE B 1 135 ? 31.5 -6.574 -15.156 1 30.12 135 ILE B O 1
ATOM 3047 N N . ASP B 1 136 ? 29.516 -5.965 -15.445 1 30.64 136 ASP B N 1
ATOM 3048 C CA . ASP B 1 136 ? 30.297 -5.066 -16.281 1 30.64 136 ASP B CA 1
ATOM 3049 C C . ASP B 1 136 ? 31.234 -4.207 -15.445 1 30.64 136 ASP B C 1
ATOM 3051 O O . ASP B 1 136 ? 31.734 -3.189 -15.922 1 30.64 136 ASP B O 1
ATOM 3055 N N . ALA B 1 137 ? 31.297 -3.961 -14.18 1 30.22 137 ALA B N 1
ATOM 3056 C CA . ALA B 1 137 ? 31.984 -2.678 -14.07 1 30.22 137 ALA B CA 1
ATOM 3057 C C . ALA B 1 137 ? 33.312 -2.703 -14.82 1 30.22 137 ALA B C 1
ATOM 3059 O O . ALA B 1 137 ? 33.719 -1.698 -15.406 1 30.22 137 ALA B O 1
ATOM 3060 N N . TYR B 1 138 ? 34.406 -3.432 -14.344 1 28.47 138 TYR B N 1
ATOM 3061 C CA . TYR B 1 138 ? 35.781 -3.014 -14.586 1 28.47 138 TYR B CA 1
ATOM 3062 C C . TYR B 1 138 ? 36.188 -3.238 -16.047 1 28.47 138 TYR B C 1
ATOM 3064 O O . TYR B 1 138 ? 37.281 -2.904 -16.453 1 28.47 138 TYR B O 1
ATOM 3072 N N . SER B 1 139 ? 35.844 -4.301 -16.812 1 28.36 139 SER B N 1
ATOM 3073 C CA . SER B 1 139 ? 36.719 -4.547 -17.938 1 28.36 139 SER B CA 1
ATOM 3074 C C . SER B 1 139 ? 36.5 -3.527 -19.047 1 28.36 139 SER B C 1
ATOM 3076 O O . SER B 1 139 ? 35.344 -3.236 -19.406 1 28.36 139 SER B O 1
ATOM 3078 N N . ASP B 1 140 ? 37.344 -2.502 -19.359 1 29.95 140 ASP B N 1
ATOM 3079 C CA . ASP B 1 140 ? 37.656 -1.596 -20.453 1 29.95 140 ASP B CA 1
ATOM 3080 C C . ASP B 1 140 ? 37.344 -2.236 -21.797 1 29.95 140 ASP B C 1
ATOM 3082 O O . ASP B 1 140 ? 37.031 -1.54 -22.766 1 29.95 140 ASP B O 1
ATOM 3086 N N . SER B 1 141 ? 38.25 -3.248 -22.219 1 30.14 141 SER B N 1
ATOM 3087 C CA . SER B 1 141 ? 38.562 -3.51 -23.625 1 30.14 141 SER B CA 1
ATOM 3088 C C . SER B 1 141 ? 37.312 -3.771 -24.438 1 30.14 141 SER B C 1
ATOM 3090 O O . SER B 1 141 ? 36.25 -4.066 -23.875 1 30.14 141 SER B O 1
ATOM 3092 N N . ASP B 1 142 ? 37.406 -3.904 -25.938 1 32.31 142 ASP B N 1
ATOM 3093 C CA . ASP B 1 142 ? 36.812 -3.984 -27.281 1 32.31 142 ASP B CA 1
ATOM 3094 C C . ASP B 1 142 ? 35.719 -5.055 -27.328 1 32.31 142 ASP B C 1
ATOM 3096 O O . ASP B 1 142 ? 34.719 -4.891 -28.016 1 32.31 142 ASP B O 1
ATOM 3100 N N . SER B 1 143 ? 36.156 -6.387 -27.266 1 30.06 143 SER B N 1
ATOM 3101 C CA . SER B 1 143 ? 35.5 -7.539 -27.844 1 30.06 143 SER B CA 1
ATOM 3102 C C . SER B 1 143 ? 34.188 -7.832 -27.125 1 30.06 143 SER B C 1
ATOM 3104 O O . SER B 1 143 ? 34.062 -8.859 -26.453 1 30.06 143 SER B O 1
ATOM 3106 N N . LEU B 1 144 ? 33.656 -6.891 -26.469 1 31.95 144 LEU B N 1
ATOM 3107 C CA . LEU B 1 144 ? 32.438 -7.273 -25.812 1 31.95 144 LEU B CA 1
ATOM 3108 C C . LEU B 1 144 ? 31.359 -7.668 -26.828 1 31.95 144 LEU B C 1
ATOM 3110 O O . LEU B 1 144 ? 30.562 -6.832 -27.25 1 31.95 144 LEU B O 1
ATOM 3114 N N . GLY B 1 145 ? 31.75 -8.266 -28 1 32.09 145 GLY B N 1
ATOM 3115 C CA . GLY B 1 145 ? 30.938 -8.844 -29.062 1 32.09 145 GLY B CA 1
ATOM 3116 C C . GLY B 1 145 ? 29.609 -9.391 -28.562 1 32.09 145 GLY B C 1
ATOM 3117 O O . GLY B 1 145 ? 29.328 -9.383 -27.359 1 32.09 145 GLY B O 1
ATOM 3118 N N . HIS B 1 146 ? 29.078 -10.508 -29.469 1 33.53 146 HIS B N 1
ATOM 3119 C CA . HIS B 1 146 ? 27.938 -11.383 -29.734 1 33.53 146 HIS B CA 1
ATOM 3120 C C . HIS B 1 146 ? 27.516 -12.141 -28.484 1 33.53 146 HIS B C 1
ATOM 3122 O O . HIS B 1 146 ? 27.719 -13.344 -28.375 1 33.53 146 HIS B O 1
ATOM 3128 N N . THR B 1 147 ? 27.781 -11.688 -27.406 1 34.59 147 THR B N 1
ATOM 3129 C CA . THR B 1 147 ? 27.312 -12.672 -26.438 1 34.59 147 THR B CA 1
ATOM 3130 C C . THR B 1 147 ? 25.812 -12.906 -26.562 1 34.59 147 THR B C 1
ATOM 3132 O O . THR B 1 147 ? 25.016 -12.227 -25.922 1 34.59 147 THR B O 1
ATOM 3135 N N . ARG B 1 148 ? 25.172 -12.648 -27.719 1 40.28 148 ARG B N 1
ATOM 3136 C CA . ARG B 1 148 ? 24 -13.477 -27.984 1 40.28 148 ARG B CA 1
ATOM 3137 C C . ARG B 1 148 ? 24.156 -14.859 -27.359 1 40.28 148 ARG B C 1
ATOM 3139 O O . ARG B 1 148 ? 24.703 -15.766 -27.984 1 40.28 148 ARG B O 1
ATOM 3146 N N . LYS B 1 149 ? 24.562 -15.062 -26.25 1 45.31 149 LYS B N 1
ATOM 3147 C CA . LYS B 1 149 ? 24.625 -16.438 -25.75 1 45.31 149 LYS B CA 1
ATOM 3148 C C . LYS B 1 149 ? 23.375 -17.219 -26.156 1 45.31 149 LYS B C 1
ATOM 3150 O O . LYS B 1 149 ? 22.25 -16.781 -25.922 1 45.31 149 LYS B O 1
ATOM 3155 N N . ASP B 1 150 ? 23.203 -17.969 -27.141 1 49.78 150 ASP B N 1
ATOM 3156 C CA . ASP B 1 150 ? 22.281 -18.906 -27.797 1 49.78 150 ASP B CA 1
ATOM 3157 C C . ASP B 1 150 ? 21.5 -19.703 -26.766 1 49.78 150 ASP B C 1
ATOM 3159 O O . ASP B 1 150 ? 22.016 -20.047 -25.703 1 49.78 150 ASP B O 1
ATOM 3163 N N . GLY B 1 151 ? 20.203 -19.469 -26.672 1 65.44 151 GLY B N 1
ATOM 3164 C CA . GLY B 1 151 ? 19.375 -20.422 -25.953 1 65.44 151 GLY B CA 1
ATOM 3165 C C . GLY B 1 151 ? 19.891 -21.859 -26.062 1 65.44 151 GLY B C 1
ATOM 3166 O O . GLY B 1 151 ? 20.734 -22.156 -26.906 1 65.44 151 GLY B O 1
ATOM 3167 N N . GLN B 1 152 ? 19.969 -22.531 -24.953 1 79.25 152 GLN B N 1
ATOM 3168 C CA . GLN B 1 152 ? 20.344 -23.938 -24.953 1 79.25 152 GLN B CA 1
ATOM 3169 C C . GLN B 1 152 ? 19.141 -24.844 -25.203 1 79.25 152 GLN B C 1
ATOM 3171 O O . GLN B 1 152 ? 18.031 -24.578 -24.719 1 79.25 152 GLN B O 1
ATOM 3176 N N . ARG B 1 153 ? 19.328 -25.766 -26.188 1 86.06 153 ARG B N 1
ATOM 3177 C CA . ARG B 1 153 ? 18.297 -26.75 -26.484 1 86.06 153 ARG B CA 1
ATOM 3178 C C . ARG B 1 153 ? 18.672 -28.125 -25.938 1 86.06 153 ARG B C 1
ATOM 3180 O O . ARG B 1 153 ? 19.797 -28.594 -26.141 1 86.06 153 ARG B O 1
ATOM 3187 N N . TYR B 1 154 ? 17.844 -28.688 -25.078 1 89.5 154 TYR B N 1
ATOM 3188 C CA . TYR B 1 154 ? 18.094 -30.016 -24.547 1 89.5 154 TYR B CA 1
ATOM 3189 C C . TYR B 1 154 ? 16.781 -30.75 -24.266 1 89.5 154 TYR B C 1
ATOM 3191 O O . TYR B 1 154 ? 15.711 -30.125 -24.281 1 89.5 154 TYR B O 1
ATOM 3199 N N . GLU B 1 155 ? 16.938 -32.062 -24.141 1 91.75 155 GLU B N 1
ATOM 3200 C CA . GLU B 1 155 ? 15.742 -32.875 -23.859 1 91.75 155 GLU B CA 1
ATOM 3201 C C . GLU B 1 155 ? 15.406 -32.844 -22.375 1 91.75 155 GLU B C 1
ATOM 3203 O O . GLU B 1 155 ? 16.297 -32.906 -21.531 1 91.75 155 GLU B O 1
ATOM 3208 N N . VAL B 1 156 ? 14.094 -32.906 -22.156 1 92.44 156 VAL B N 1
ATOM 3209 C CA . VAL B 1 156 ? 13.602 -33 -20.781 1 92.44 156 VAL B CA 1
ATOM 3210 C C . VAL B 1 156 ? 12.57 -34.125 -20.688 1 92.44 156 VAL B C 1
ATOM 3212 O O . VAL B 1 156 ? 11.859 -34.406 -21.656 1 92.44 156 VAL B O 1
ATOM 3215 N N . GLU B 1 157 ? 12.602 -34.719 -19.547 1 95.69 157 GLU B N 1
ATOM 3216 C CA . GLU B 1 157 ? 11.586 -35.719 -19.281 1 95.69 157 GLU B CA 1
ATOM 3217 C C . GLU B 1 157 ? 10.273 -35.094 -18.828 1 95.69 157 GLU B C 1
ATOM 3219 O O . GLU B 1 157 ? 10.281 -34.156 -18.047 1 95.69 157 GLU B O 1
ATOM 3224 N N . THR B 1 158 ? 9.164 -35.656 -19.359 1 96.44 158 THR B N 1
ATOM 3225 C CA . THR B 1 158 ? 7.859 -35.125 -18.984 1 96.44 158 THR B CA 1
ATOM 3226 C C . THR B 1 158 ? 7.266 -35.906 -17.812 1 96.44 158 THR B C 1
ATOM 3228 O O . THR B 1 158 ? 7.625 -37.062 -17.594 1 96.44 158 THR B O 1
ATOM 3231 N N . ILE B 1 159 ? 6.395 -35.312 -17.078 1 97.44 159 ILE B N 1
ATOM 3232 C CA . ILE B 1 159 ? 5.598 -35.938 -16.031 1 97.44 159 ILE B CA 1
ATOM 3233 C C . ILE B 1 159 ? 4.18 -35.344 -16.047 1 97.44 159 ILE B C 1
ATOM 3235 O O . ILE B 1 159 ? 3.996 -34.156 -16.234 1 97.44 159 ILE B O 1
ATOM 3239 N N . SER B 1 160 ? 3.211 -36.25 -15.984 1 97.44 160 SER B N 1
ATOM 3240 C CA . SER B 1 160 ? 1.834 -35.781 -15.891 1 97.44 160 SER B CA 1
ATOM 3241 C C . SER B 1 160 ? 1.556 -35.156 -14.523 1 97.44 160 SER B C 1
ATOM 3243 O O . SER B 1 160 ? 2.238 -35.469 -13.547 1 97.44 160 SER B O 1
ATOM 3245 N N . LEU B 1 161 ? 0.533 -34.312 -14.484 1 98 161 LEU B N 1
ATOM 3246 C CA . LEU B 1 161 ? 0.154 -33.688 -13.211 1 98 161 LEU B CA 1
ATOM 3247 C C . LEU B 1 161 ? -0.227 -34.781 -12.195 1 98 161 LEU B C 1
ATOM 3249 O O . LEU B 1 161 ? 0.154 -34.688 -11.031 1 98 161 LEU B O 1
ATOM 3253 N N . VAL B 1 162 ? -0.922 -35.812 -12.609 1 98.06 162 VAL B N 1
ATOM 3254 C CA . VAL B 1 162 ? -1.327 -36.906 -11.75 1 98.06 162 VAL B CA 1
ATOM 3255 C C . VAL B 1 162 ? -0.091 -37.594 -11.172 1 98.06 162 VAL B C 1
ATOM 3257 O O . VAL B 1 162 ? 0.017 -37.781 -9.961 1 98.06 162 VAL B O 1
ATOM 3260 N N . ASP B 1 163 ? 0.807 -37.969 -12.008 1 98.38 163 ASP B N 1
ATOM 3261 C CA . ASP B 1 163 ? 2.002 -38.656 -11.57 1 98.38 163 ASP B CA 1
ATOM 3262 C C . ASP B 1 163 ? 2.881 -37.781 -10.695 1 98.38 163 ASP B C 1
ATOM 3264 O O . ASP B 1 163 ? 3.535 -38.25 -9.766 1 98.38 163 ASP B O 1
ATOM 3268 N N . LEU B 1 164 ? 2.912 -36.469 -11.008 1 98.5 164 LEU B N 1
ATOM 3269 C CA . LEU B 1 164 ? 3.637 -35.531 -10.18 1 98.5 164 LEU B CA 1
ATOM 3270 C C . LEU B 1 164 ? 3.105 -35.531 -8.75 1 98.5 164 LEU B C 1
ATOM 3272 O O . LEU B 1 164 ? 3.883 -35.625 -7.793 1 98.5 164 LEU B O 1
ATOM 3276 N N . LEU B 1 165 ? 1.817 -35.438 -8.633 1 98.69 165 LEU B N 1
ATOM 3277 C CA . LEU B 1 165 ? 1.175 -35.406 -7.324 1 98.69 165 LEU B CA 1
ATOM 3278 C C . LEU B 1 165 ? 1.395 -36.719 -6.578 1 98.69 165 LEU B C 1
ATOM 3280 O O . LEU B 1 165 ? 1.649 -36.719 -5.371 1 98.69 165 LEU B O 1
ATOM 3284 N N . ARG B 1 166 ? 1.333 -37.812 -7.277 1 98.38 166 ARG B N 1
ATOM 3285 C CA . ARG B 1 166 ? 1.579 -39.094 -6.668 1 98.38 166 ARG B CA 1
ATOM 3286 C C . ARG B 1 166 ? 3.027 -39.219 -6.207 1 98.38 166 ARG B C 1
ATOM 3288 O O . ARG B 1 166 ? 3.295 -39.688 -5.102 1 98.38 166 ARG B O 1
ATOM 3295 N N . HIS B 1 167 ? 3.865 -38.875 -7.004 1 98.31 167 HIS B N 1
ATOM 3296 C CA . HIS B 1 167 ? 5.293 -39 -6.738 1 98.31 167 HIS B CA 1
ATOM 3297 C C . HIS B 1 167 ? 5.668 -38.281 -5.434 1 98.31 167 HIS B C 1
ATOM 3299 O O . HIS B 1 167 ? 6.453 -38.812 -4.645 1 98.31 167 HIS B O 1
ATOM 3305 N N . TRP B 1 168 ? 5.137 -37.156 -5.215 1 98.44 168 TRP B N 1
ATOM 3306 C CA . TRP B 1 168 ? 5.52 -36.344 -4.055 1 98.44 168 TRP B CA 1
ATOM 3307 C C . TRP B 1 168 ? 4.527 -36.531 -2.912 1 98.44 168 TRP B C 1
ATOM 3309 O O . TRP B 1 168 ? 4.539 -35.781 -1.94 1 98.44 168 TRP B O 1
ATOM 3319 N N . ASN B 1 169 ? 3.648 -37.438 -3.043 1 98.19 169 ASN B N 1
ATOM 3320 C CA . ASN B 1 169 ? 2.658 -37.75 -2.021 1 98.19 169 ASN B CA 1
ATOM 3321 C C . ASN B 1 169 ? 1.84 -36.531 -1.624 1 98.19 169 ASN B C 1
ATOM 3323 O O . ASN B 1 169 ? 1.693 -36.25 -0.437 1 98.19 169 ASN B O 1
ATOM 3327 N N . ALA B 1 170 ? 1.404 -35.812 -2.666 1 98.5 170 ALA B N 1
ATOM 3328 C CA . ALA B 1 170 ? 0.576 -34.656 -2.41 1 98.5 170 ALA B CA 1
ATOM 3329 C C . ALA B 1 170 ? -0.746 -35.031 -1.757 1 98.5 170 ALA B C 1
ATOM 3331 O O . ALA B 1 170 ? -1.27 -36.125 -2.006 1 98.5 170 ALA B O 1
ATOM 3332 N N . PRO B 1 171 ? -1.297 -34.188 -0.938 1 98.44 171 PRO B N 1
ATOM 3333 C CA . PRO B 1 171 ? -2.617 -34.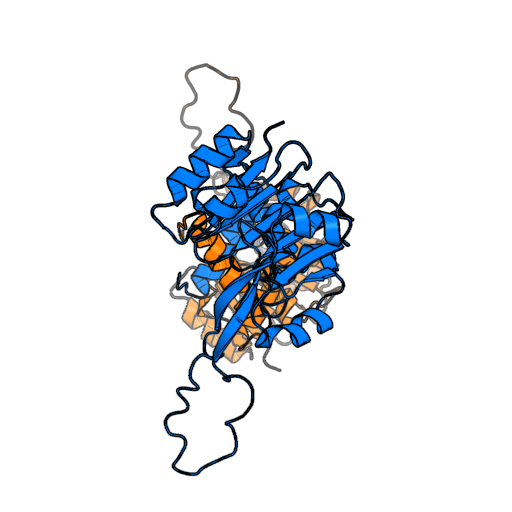469 -0.372 1 98.44 171 PRO B CA 1
ATOM 3334 C C . PRO B 1 171 ? -3.73 -34.406 -1.416 1 98.44 171 PRO B C 1
ATOM 3336 O O . PRO B 1 171 ? -3.553 -33.812 -2.484 1 98.44 171 PRO B O 1
ATOM 3339 N N . ARG B 1 172 ? -4.793 -35 -1.075 1 97.75 172 ARG B N 1
ATOM 3340 C CA . ARG B 1 172 ? -5.949 -35 -1.966 1 97.75 172 ARG B CA 1
ATOM 3341 C C . ARG B 1 172 ? -6.438 -33.594 -2.248 1 97.75 172 ARG B C 1
ATOM 3343 O O . ARG B 1 172 ? -6.832 -33.281 -3.373 1 97.75 172 ARG B O 1
ATOM 3350 N N . ARG B 1 173 ? -6.391 -32.812 -1.2 1 97.25 173 ARG B N 1
ATOM 3351 C CA . ARG B 1 173 ? -6.809 -31.422 -1.365 1 97.25 173 ARG B CA 1
ATOM 3352 C C . ARG B 1 173 ? -5.613 -30.531 -1.658 1 97.25 173 ARG B C 1
ATOM 3354 O O . ARG B 1 173 ? -4.695 -30.422 -0.842 1 97.25 173 ARG B O 1
ATOM 3361 N N . ILE B 1 174 ? -5.633 -29.969 -2.764 1 98.5 174 ILE B N 1
ATOM 3362 C CA . ILE B 1 174 ? -4.66 -28.969 -3.17 1 98.5 174 ILE B CA 1
ATOM 3363 C C . ILE B 1 174 ? -5.281 -27.578 -3.059 1 98.5 174 ILE B C 1
ATOM 3365 O O . ILE B 1 174 ? -6.301 -27.281 -3.697 1 98.5 174 ILE B O 1
ATOM 3369 N N . ASP B 1 175 ? -4.637 -26.688 -2.303 1 98.81 175 ASP B N 1
ATOM 3370 C CA . ASP B 1 175 ? -5.223 -25.375 -2.074 1 98.81 175 ASP B CA 1
ATOM 3371 C C . ASP B 1 175 ? -5.016 -24.469 -3.281 1 98.81 175 ASP B C 1
ATOM 3373 O O . ASP B 1 175 ? -5.867 -23.625 -3.59 1 98.81 175 ASP B O 1
ATOM 3377 N N . TYR B 1 176 ? -3.918 -24.641 -3.959 1 98.88 176 TYR B N 1
ATOM 3378 C CA . TYR B 1 176 ? -3.6 -23.688 -5.027 1 98.88 176 TYR B CA 1
ATOM 3379 C C . TYR B 1 176 ? -2.768 -24.359 -6.113 1 98.88 176 TYR B C 1
ATOM 3381 O O . TYR B 1 176 ? -1.754 -25 -5.824 1 98.88 176 TYR B O 1
ATOM 3389 N N . LEU B 1 177 ? -3.188 -24.203 -7.34 1 98.69 177 LEU B N 1
ATOM 3390 C CA . LEU B 1 177 ? -2.469 -24.656 -8.523 1 98.69 177 LEU B CA 1
ATOM 3391 C C . LEU B 1 177 ? -2.166 -23.484 -9.461 1 98.69 177 LEU B C 1
ATOM 3393 O O . LEU B 1 177 ? -3.086 -22.844 -9.969 1 98.69 177 LEU B O 1
ATOM 3397 N N . SER B 1 178 ? -0.925 -23.203 -9.633 1 97.75 178 SER B N 1
ATOM 3398 C CA . SER B 1 178 ? -0.467 -22.188 -10.57 1 97.75 178 SER B CA 1
ATOM 3399 C C . SER B 1 178 ? 0.087 -22.812 -11.844 1 97.75 178 SER B C 1
ATOM 3401 O O . SER B 1 178 ? 1.096 -23.516 -11.805 1 97.75 178 SER B O 1
ATOM 3403 N N . ILE B 1 179 ? -0.538 -22.5 -12.953 1 95.25 179 ILE B N 1
ATOM 3404 C CA . ILE B 1 179 ? -0.132 -23.125 -14.211 1 95.25 179 ILE B CA 1
ATOM 3405 C C . ILE B 1 179 ? 0.442 -22.062 -15.148 1 95.25 179 ILE B C 1
ATOM 3407 O O . ILE B 1 179 ? -0.284 -21.188 -15.633 1 95.25 179 ILE B O 1
ATOM 3411 N N . ASP B 1 180 ? 1.643 -22.156 -15.406 1 90.75 180 ASP B N 1
ATOM 3412 C CA . ASP B 1 180 ? 2.365 -21.328 -16.359 1 90.75 180 ASP B CA 1
ATOM 3413 C C . ASP B 1 180 ? 3.299 -22.156 -17.234 1 90.75 180 ASP B C 1
ATOM 3415 O O . ASP B 1 180 ? 4.477 -22.328 -16.906 1 90.75 180 ASP B O 1
ATOM 3419 N N . THR B 1 181 ? 2.893 -22.766 -18.375 1 84.75 181 THR B N 1
ATOM 3420 C CA . THR B 1 181 ? 3.658 -23.672 -19.234 1 84.75 181 THR B CA 1
ATOM 3421 C C . THR B 1 181 ? 3.732 -23.141 -20.656 1 84.75 181 THR B C 1
ATOM 3423 O O . THR B 1 181 ? 4.215 -23.812 -21.562 1 84.75 181 THR B O 1
ATOM 3426 N N . GLU B 1 182 ? 3.373 -21.922 -20.906 1 79.88 182 GLU B N 1
ATOM 3427 C CA . GLU B 1 182 ? 3.508 -21.219 -22.188 1 79.88 182 GLU B CA 1
ATOM 3428 C C . GLU B 1 182 ? 2.742 -21.938 -23.297 1 79.88 182 GLU B C 1
ATOM 3430 O O . GLU B 1 182 ? 3.287 -22.188 -24.375 1 79.88 182 GLU B O 1
ATOM 3435 N N . GLY B 1 183 ? 1.562 -22.578 -23.031 1 82.5 183 GLY B N 1
ATOM 3436 C CA . GLY B 1 183 ? 0.719 -23.031 -24.125 1 82.5 183 GLY B CA 1
ATOM 3437 C C . GLY B 1 183 ? 0.12 -24.406 -23.875 1 82.5 183 GLY B C 1
ATOM 3438 O O . GLY B 1 183 ? -0.825 -24.812 -24.547 1 82.5 183 GLY B O 1
ATOM 3439 N N . SER B 1 184 ? 0.556 -25.156 -22.938 1 87.44 184 SER B N 1
ATOM 3440 C CA . SER B 1 184 ? 0.087 -26.516 -22.703 1 87.44 184 SER B CA 1
ATOM 3441 C C . SER B 1 184 ? -0.9 -26.578 -21.547 1 87.44 184 SER B C 1
ATOM 3443 O O . SER B 1 184 ? -1.239 -27.672 -21.078 1 87.44 184 SER B O 1
ATOM 3445 N N . GLU B 1 185 ? -1.395 -25.484 -21.141 1 92.44 185 GLU B N 1
ATOM 3446 C CA . GLU B 1 185 ? -2.199 -25.422 -19.922 1 92.44 185 GLU B CA 1
ATOM 3447 C C . GLU B 1 185 ? -3.475 -26.25 -20.062 1 92.44 185 GLU B C 1
ATOM 3449 O O . GLU B 1 185 ? -3.783 -27.062 -19.188 1 92.44 185 GLU B O 1
ATOM 3454 N N . LEU B 1 186 ? -4.156 -26.078 -21.203 1 93.56 186 LEU B N 1
ATOM 3455 C CA . LEU B 1 186 ? -5.43 -26.766 -21.391 1 93.56 186 LEU B CA 1
ATOM 3456 C C . LEU B 1 186 ? -5.23 -28.281 -21.484 1 93.56 186 LEU B C 1
ATOM 3458 O O . LEU B 1 186 ? -5.973 -29.047 -20.859 1 93.56 186 LEU B O 1
ATOM 3462 N N . ASP B 1 187 ? -4.23 -28.656 -22.203 1 94.25 187 ASP B N 1
ATOM 3463 C CA . ASP B 1 187 ? -3.957 -30.078 -22.391 1 94.25 187 ASP B CA 1
ATOM 3464 C C . ASP B 1 187 ? -3.654 -30.766 -21.047 1 94.25 187 ASP B C 1
ATOM 3466 O O . ASP B 1 187 ? -4.125 -31.875 -20.781 1 94.25 187 ASP B O 1
ATOM 3470 N N . ILE B 1 188 ? -2.906 -30.109 -20.234 1 95.56 188 ILE B N 1
ATOM 3471 C CA . ILE B 1 188 ? -2.539 -30.641 -18.922 1 95.56 188 ILE B CA 1
ATOM 3472 C C . ILE B 1 188 ? -3.787 -30.797 -18.062 1 95.56 188 ILE B C 1
ATOM 3474 O O . ILE B 1 188 ? -3.98 -31.828 -17.406 1 95.56 188 ILE B O 1
ATOM 3478 N N . LEU B 1 189 ? -4.633 -29.859 -18.109 1 96.56 189 LEU B N 1
ATOM 3479 C CA . LEU B 1 189 ? -5.844 -29.859 -17.297 1 96.56 189 LEU B CA 1
ATOM 3480 C C . LEU B 1 189 ? -6.816 -30.938 -17.781 1 96.56 189 LEU B C 1
ATOM 3482 O O . LEU B 1 189 ? -7.473 -31.594 -16.969 1 96.56 189 LEU B O 1
ATOM 3486 N N . GLN B 1 190 ? -6.883 -31.047 -19.062 1 96.75 190 GLN B N 1
ATOM 3487 C CA . GLN B 1 190 ? -7.793 -32.031 -19.625 1 96.75 190 GLN B CA 1
ATOM 3488 C C . GLN B 1 190 ? -7.34 -33.438 -19.297 1 96.75 190 GLN B C 1
ATOM 3490 O O . GLN B 1 190 ? -8.164 -34.375 -19.203 1 96.75 190 GLN B O 1
ATOM 3495 N N . ALA B 1 191 ? -6.055 -33.656 -19.094 1 96.69 191 ALA B N 1
ATOM 3496 C CA . ALA B 1 191 ? -5.492 -34.969 -18.812 1 96.69 191 ALA B CA 1
ATOM 3497 C C . ALA B 1 191 ? -5.523 -35.281 -17.328 1 96.69 191 ALA B C 1
ATOM 3499 O O . ALA B 1 191 ? -5.199 -36.406 -16.906 1 96.69 191 ALA B O 1
ATOM 3500 N N . PHE B 1 192 ? -5.953 -34.344 -16.531 1 97 192 PHE B N 1
ATOM 3501 C CA . PHE B 1 192 ? -5.926 -34.469 -15.078 1 97 192 PHE B CA 1
ATOM 3502 C C . PHE B 1 192 ? -7.086 -35.312 -14.57 1 97 192 PHE B C 1
ATOM 3504 O O . PHE B 1 192 ? -8.133 -35.375 -15.219 1 97 192 PHE B O 1
ATOM 3511 N N . ASP B 1 193 ? -6.863 -36.062 -13.492 1 96.81 193 ASP B N 1
ATOM 3512 C CA . ASP B 1 193 ? -7.906 -36.812 -12.812 1 96.81 193 ASP B CA 1
ATOM 3513 C C . ASP B 1 193 ? -8.633 -35.969 -11.781 1 96.81 193 ASP B C 1
ATOM 3515 O O . ASP B 1 193 ? -8.258 -35.938 -10.609 1 96.81 193 ASP B O 1
ATOM 3519 N N . TRP B 1 194 ? -9.719 -35.406 -12.141 1 96.88 194 TRP B N 1
ATOM 3520 C CA . TRP B 1 194 ? -10.445 -34.438 -11.32 1 96.88 194 TRP B CA 1
ATOM 3521 C C . TRP B 1 194 ? -11.227 -35.156 -10.211 1 96.88 194 TRP B C 1
ATOM 3523 O O . TRP B 1 194 ? -11.711 -34.5 -9.281 1 96.88 194 TRP B O 1
ATOM 3533 N N . ASP B 1 195 ? -11.32 -36.469 -10.227 1 95.88 195 ASP B N 1
ATOM 3534 C CA . ASP B 1 195 ? -11.992 -37.219 -9.18 1 95.88 195 ASP B CA 1
ATOM 3535 C C . ASP B 1 195 ? -11.016 -37.594 -8.055 1 95.88 195 ASP B C 1
ATOM 3537 O O . ASP B 1 195 ? -11.43 -37.75 -6.906 1 95.88 195 ASP B O 1
ATOM 3541 N N . ALA B 1 196 ? -9.836 -37.656 -8.398 1 97 196 ALA B N 1
ATOM 3542 C CA . ALA B 1 196 ? -8.836 -38.125 -7.441 1 97 196 ALA B CA 1
ATOM 3543 C C . ALA B 1 196 ? -8.359 -36.969 -6.551 1 97 196 ALA B C 1
ATOM 3545 O O . ALA B 1 196 ? -8.008 -37.188 -5.391 1 97 196 ALA B O 1
ATOM 3546 N N . TRP B 1 197 ? -8.266 -35.75 -7.09 1 97.62 197 TRP B N 1
ATOM 3547 C CA . TRP B 1 197 ? -7.809 -34.594 -6.336 1 97.62 197 TRP B CA 1
ATOM 3548 C C . TRP B 1 197 ? -8.82 -33.469 -6.422 1 97.62 197 TRP B C 1
ATOM 3550 O O . TRP B 1 197 ? -9.547 -33.344 -7.41 1 97.62 197 TRP B O 1
ATOM 3560 N N . GLU B 1 198 ? -8.797 -32.719 -5.355 1 96.75 198 GLU B N 1
ATOM 3561 C CA . GLU B 1 198 ? -9.586 -31.484 -5.281 1 96.75 198 GLU B CA 1
ATOM 3562 C C . GLU B 1 198 ? -8.68 -30.266 -5.25 1 96.75 198 GLU B C 1
ATOM 3564 O O . GLU B 1 198 ? -7.82 -30.141 -4.375 1 96.75 198 GLU B O 1
ATOM 3569 N N . ILE B 1 199 ? -8.891 -29.406 -6.184 1 98.31 199 ILE B N 1
ATOM 3570 C CA . ILE B 1 199 ? -8.102 -28.188 -6.23 1 98.31 199 ILE B CA 1
ATOM 3571 C C . ILE B 1 199 ? -9 -26.984 -5.941 1 98.31 199 ILE B C 1
ATOM 3573 O O . ILE B 1 199 ? -10.008 -26.781 -6.617 1 98.31 199 ILE B O 1
ATOM 3577 N N . ARG B 1 200 ? -8.594 -26.141 -5.016 1 98.31 200 ARG B N 1
ATOM 3578 C CA . ARG B 1 200 ? -9.477 -25.062 -4.586 1 98.31 200 ARG B CA 1
ATOM 3579 C C . ARG B 1 200 ? -9.32 -23.844 -5.488 1 98.31 200 ARG B C 1
ATOM 3581 O O . ARG B 1 200 ? -10.312 -23.219 -5.875 1 98.31 200 ARG B O 1
ATOM 3588 N N . LEU B 1 201 ? -8.125 -23.438 -5.754 1 98.62 201 LEU B N 1
ATOM 3589 C CA . LEU B 1 201 ? -7.836 -22.266 -6.551 1 98.62 201 LEU B CA 1
ATOM 3590 C C . LEU B 1 201 ? -6.887 -22.594 -7.699 1 98.62 201 LEU B C 1
ATOM 3592 O O . LEU B 1 201 ? -5.941 -23.375 -7.523 1 98.62 201 LEU B O 1
ATOM 3596 N N . ILE B 1 202 ? -7.117 -21.969 -8.875 1 97.94 202 ILE B N 1
ATOM 3597 C CA . ILE B 1 202 ? -6.273 -22.188 -10.039 1 97.94 202 ILE B CA 1
ATOM 3598 C C . ILE B 1 202 ? -5.988 -20.859 -10.727 1 97.94 202 ILE B C 1
ATOM 3600 O O . ILE B 1 202 ? -6.898 -20.047 -10.945 1 97.94 202 ILE B O 1
ATOM 3604 N N . THR B 1 203 ? -4.762 -20.547 -10.945 1 96.12 203 THR B N 1
ATOM 3605 C CA . THR B 1 203 ? -4.398 -19.484 -11.883 1 96.12 203 THR B CA 1
ATOM 3606 C C . THR B 1 203 ? -3.77 -20.078 -13.141 1 96.12 203 THR B C 1
ATOM 3608 O O . THR B 1 203 ? -2.957 -21 -13.062 1 96.12 203 THR B O 1
ATOM 3611 N N . VAL B 1 204 ? -4.195 -19.578 -14.289 1 93.88 204 VAL B N 1
ATOM 3612 C CA . VAL B 1 204 ? -3.725 -20.109 -15.57 1 93.88 204 VAL B CA 1
ATOM 3613 C C . VAL B 1 204 ? -3.346 -18.953 -16.5 1 93.88 204 VAL B C 1
ATOM 3615 O O . VAL B 1 204 ? -4.129 -18.016 -16.688 1 93.88 204 VAL B O 1
ATOM 3618 N N . GLU B 1 205 ? -2.139 -18.984 -16.969 1 87.75 205 GLU B N 1
ATOM 3619 C CA . GLU B 1 205 ? -1.704 -18 -17.953 1 87.75 205 GLU B CA 1
ATOM 3620 C C . GLU B 1 205 ? -2.182 -18.359 -19.359 1 87.75 205 GLU B C 1
ATOM 3622 O O . GLU B 1 205 ? -1.846 -19.438 -19.875 1 87.75 205 GLU B O 1
ATOM 3627 N N . HIS B 1 206 ? -2.934 -17.484 -20.016 1 79.94 206 HIS B N 1
ATOM 3628 C CA . HIS B 1 206 ? -3.451 -17.75 -21.359 1 79.94 206 HIS B CA 1
ATOM 3629 C C . HIS B 1 206 ? -2.758 -16.875 -22.391 1 79.94 206 HIS B C 1
ATOM 3631 O O . HIS B 1 206 ? -2.85 -17.125 -23.594 1 79.94 206 HIS B O 1
ATOM 3637 N N . ASN B 1 207 ? -1.979 -15.906 -21.969 1 71.69 207 ASN B N 1
ATOM 3638 C CA . ASN B 1 207 ? -1.257 -14.977 -22.828 1 71.69 207 ASN B CA 1
ATOM 3639 C C . ASN B 1 207 ? -2.123 -14.508 -24 1 71.69 207 ASN B C 1
ATOM 3641 O O . ASN B 1 207 ? -1.672 -14.492 -25.141 1 71.69 207 ASN B O 1
ATOM 3645 N N . HIS B 1 208 ? -3.305 -14.227 -23.656 1 69.12 208 HIS B N 1
ATOM 3646 C CA . HIS B 1 208 ? -4.281 -13.711 -24.609 1 69.12 208 HIS B CA 1
ATOM 3647 C C . HIS B 1 208 ? -4.395 -14.625 -25.828 1 69.12 208 HIS B C 1
ATOM 3649 O O . HIS B 1 208 ? -4.652 -14.156 -26.938 1 69.12 208 HIS B O 1
ATOM 3655 N N . SER B 1 209 ? -4.168 -15.82 -25.562 1 73.5 209 SER B N 1
ATOM 3656 C CA . SER B 1 209 ? -4.262 -16.781 -26.672 1 73.5 209 SER B CA 1
ATOM 3657 C C . SER B 1 209 ? -5.711 -17.156 -26.938 1 73.5 209 SER B C 1
ATOM 3659 O O . SER B 1 209 ? -6.605 -16.828 -26.156 1 73.5 209 SER B O 1
ATOM 3661 N N . ASP B 1 210 ? -5.883 -17.75 -28.078 1 80.31 210 ASP B N 1
ATOM 3662 C CA . ASP B 1 210 ? -7.188 -18.281 -28.484 1 80.31 210 ASP B CA 1
ATOM 3663 C C . ASP B 1 210 ? -7.672 -19.359 -27.516 1 80.31 210 ASP B C 1
ATOM 3665 O O . ASP B 1 210 ? -8.852 -19.703 -27.516 1 80.31 210 ASP B O 1
ATOM 3669 N N . LYS B 1 211 ? -6.863 -19.688 -26.641 1 86.38 211 LYS B N 1
ATOM 3670 C CA . LYS B 1 211 ? -7.219 -20.781 -25.734 1 86.38 211 LYS B CA 1
ATOM 3671 C C . LYS B 1 211 ? -7.906 -20.266 -24.469 1 86.38 211 LYS B C 1
ATOM 3673 O O . LYS B 1 211 ? -8.414 -21.047 -23.672 1 86.38 211 LYS B O 1
ATOM 3678 N N . ARG B 1 212 ? -7.969 -19.031 -24.328 1 90 212 ARG B N 1
ATOM 3679 C CA . ARG B 1 212 ? -8.539 -18.469 -23.109 1 90 212 ARG B CA 1
ATOM 3680 C C . ARG B 1 212 ? -9.992 -18.906 -22.938 1 90 212 ARG B C 1
ATOM 3682 O O . ARG B 1 212 ? -10.391 -19.328 -21.844 1 90 212 ARG B O 1
ATOM 3689 N N . GLN B 1 213 ? -10.781 -18.812 -24.047 1 92.75 213 GLN B N 1
ATOM 3690 C CA . GLN B 1 213 ? -12.18 -19.203 -23.984 1 92.75 213 GLN B CA 1
ATOM 3691 C C . GLN B 1 213 ? -12.328 -20.703 -23.703 1 92.75 213 GLN B C 1
ATOM 3693 O O . GLN B 1 213 ? -13.203 -21.109 -22.938 1 92.75 213 GLN B O 1
ATOM 3698 N N . LEU B 1 214 ? -11.516 -21.484 -24.312 1 94.19 214 LEU B N 1
ATOM 3699 C CA . LEU B 1 214 ? -11.547 -22.922 -24.109 1 94.19 214 LEU B CA 1
ATOM 3700 C C . LEU B 1 214 ? -11.219 -23.281 -22.656 1 94.19 214 LEU B C 1
ATOM 3702 O O . LEU B 1 214 ? -11.852 -24.156 -22.078 1 94.19 214 LEU B O 1
ATOM 3706 N N . LEU B 1 215 ? -10.273 -22.594 -22.125 1 94.69 215 LEU B N 1
ATOM 3707 C CA . LEU B 1 215 ? -9.898 -22.797 -20.734 1 94.69 215 LEU B CA 1
ATOM 3708 C C . LEU B 1 215 ? -11.062 -22.438 -19.812 1 94.69 215 LEU B C 1
ATOM 3710 O O . LEU B 1 215 ? -11.367 -23.188 -18.875 1 94.69 215 LEU B O 1
ATOM 3714 N N . PHE B 1 216 ? -11.68 -21.359 -20.125 1 94.81 216 PHE B N 1
ATOM 3715 C CA . PHE B 1 216 ? -12.828 -20.906 -19.344 1 94.81 216 PHE B CA 1
ATOM 3716 C C . PHE B 1 216 ? -13.938 -21.953 -19.375 1 94.81 216 PHE B C 1
ATOM 3718 O O . PHE B 1 216 ? -14.484 -22.312 -18.328 1 94.81 216 PHE B O 1
ATOM 3725 N N . ASP B 1 217 ? -14.266 -22.359 -20.562 1 96.56 217 ASP B N 1
ATOM 3726 C CA . ASP B 1 217 ? -15.328 -23.344 -20.719 1 96.56 217 ASP B CA 1
ATOM 3727 C C . ASP B 1 217 ? -15 -24.625 -19.969 1 96.56 217 ASP B C 1
ATOM 3729 O O . ASP B 1 217 ? -15.867 -25.188 -19.297 1 96.56 217 ASP B O 1
ATOM 3733 N N . PHE B 1 218 ? -13.852 -25.047 -20.094 1 96.81 218 PHE B N 1
ATOM 3734 C CA . PHE B 1 218 ? -13.438 -26.297 -19.484 1 96.81 218 PHE B CA 1
ATOM 3735 C C . PHE B 1 218 ? -13.516 -26.203 -17.953 1 96.81 218 PHE B C 1
ATOM 3737 O O . PHE B 1 218 ? -14.156 -27.047 -17.312 1 96.81 218 PHE B O 1
ATOM 3744 N N . LEU B 1 219 ? -12.859 -25.203 -17.391 1 97.19 219 LEU B N 1
ATOM 3745 C CA . LEU B 1 219 ? -12.828 -25.078 -15.938 1 97.19 219 LEU B CA 1
ATOM 3746 C C . LEU B 1 219 ? -14.219 -24.812 -15.383 1 97.19 219 LEU B C 1
ATOM 3748 O O . LEU B 1 219 ? -14.555 -25.281 -14.289 1 97.19 219 LEU B O 1
ATOM 3752 N N . SER B 1 220 ? -15.008 -24.094 -16.141 1 97.06 220 SER B N 1
ATOM 3753 C CA . SER B 1 220 ? -16.406 -23.906 -15.734 1 97.06 220 SER B CA 1
ATOM 3754 C C . SER B 1 220 ? -17.125 -25.25 -15.664 1 97.06 220 SER B C 1
ATOM 3756 O O . SER B 1 220 ? -17.906 -25.484 -14.734 1 97.06 220 SER B O 1
ATOM 3758 N N . SER B 1 221 ? -16.891 -26.094 -16.594 1 97.12 221 SER B N 1
ATOM 3759 C CA . SER B 1 221 ? -17.531 -27.406 -16.625 1 97.12 221 SER B CA 1
ATOM 3760 C C . SER B 1 221 ? -17.094 -28.266 -15.445 1 97.12 221 SER B C 1
ATOM 3762 O O . SER B 1 221 ? -17.781 -29.219 -15.078 1 97.12 221 SER B O 1
ATOM 3764 N N . LYS B 1 222 ? -15.922 -27.953 -14.875 1 97.06 222 LYS B N 1
ATOM 3765 C CA . LYS B 1 222 ? -15.406 -28.688 -13.734 1 97.06 222 LYS B CA 1
ATOM 3766 C C . LYS B 1 222 ? -15.836 -28.047 -12.422 1 97.06 222 LYS B C 1
ATOM 3768 O O . LYS B 1 222 ? -15.375 -28.438 -11.344 1 97.06 222 LYS B O 1
ATOM 3773 N N . GLY B 1 223 ? -16.609 -26.984 -12.492 1 97.25 223 GLY B N 1
ATOM 3774 C CA . GLY B 1 223 ? -17.172 -26.391 -11.289 1 97.25 223 GLY B CA 1
ATOM 3775 C C . GLY B 1 223 ? -16.406 -25.188 -10.789 1 97.25 223 GLY B C 1
ATOM 3776 O O . GLY B 1 223 ? -16.5 -24.812 -9.617 1 97.25 223 GLY B O 1
ATOM 3777 N N . TYR B 1 224 ? -15.695 -24.594 -11.656 1 98.06 224 TYR B N 1
ATOM 3778 C CA . TYR B 1 224 ? -14.93 -23.422 -11.25 1 98.06 224 TYR B CA 1
ATOM 3779 C C . TYR B 1 224 ? -15.594 -22.141 -11.742 1 98.06 224 TYR B C 1
ATOM 3781 O O . TYR B 1 224 ? -16.266 -22.141 -12.781 1 98.06 224 TYR B O 1
ATOM 3789 N N . ARG B 1 225 ? -15.375 -21.062 -10.984 1 97 225 ARG B N 1
ATOM 3790 C CA . ARG B 1 225 ? -15.805 -19.719 -11.359 1 97 225 ARG B CA 1
ATOM 3791 C C . ARG B 1 225 ? -14.602 -18.781 -11.516 1 97 225 ARG B C 1
ATOM 3793 O O . ARG B 1 225 ? -13.68 -18.812 -10.695 1 97 225 ARG B O 1
ATOM 3800 N N . ARG B 1 226 ? -14.703 -18 -12.555 1 94.88 226 ARG B N 1
ATOM 3801 C CA . ARG B 1 226 ? -13.633 -17.031 -12.789 1 94.88 226 ARG B CA 1
ATOM 3802 C C . ARG B 1 226 ? -13.805 -15.805 -11.906 1 94.88 226 ARG B C 1
ATOM 3804 O O . ARG B 1 226 ? -14.914 -15.297 -11.742 1 94.88 226 ARG B O 1
ATOM 3811 N N . LYS B 1 227 ? -12.672 -15.414 -11.289 1 93.38 227 LYS B N 1
ATOM 3812 C CA . LYS B 1 227 ? -12.656 -14.242 -10.422 1 93.38 227 LYS B CA 1
ATOM 3813 C C . LYS B 1 227 ? -11.828 -13.117 -11.039 1 93.38 227 LYS B C 1
ATOM 3815 O O . LYS B 1 227 ? -10.805 -13.375 -11.68 1 93.38 227 LYS B O 1
ATOM 3820 N N . PHE B 1 228 ? -12.289 -11.875 -10.891 1 90.38 228 PHE B N 1
ATOM 3821 C CA . PHE B 1 228 ? -11.555 -10.656 -11.227 1 90.38 228 PHE B CA 1
ATOM 3822 C C . PHE B 1 228 ? -11.07 -10.695 -12.672 1 90.38 228 PHE B C 1
ATOM 3824 O O . PHE B 1 228 ? -9.891 -10.461 -12.945 1 90.38 228 PHE B O 1
ATOM 3831 N N . GLU B 1 229 ? -11.852 -10.875 -13.523 1 85.19 229 GLU B N 1
ATOM 3832 C CA . GLU B 1 229 ? -11.539 -11.023 -14.945 1 85.19 229 GLU B CA 1
ATOM 3833 C C . GLU B 1 229 ? -10.781 -9.812 -15.477 1 85.19 229 GLU B C 1
ATOM 3835 O O . GLU B 1 229 ? -9.898 -9.953 -16.312 1 85.19 229 GLU B O 1
ATOM 3840 N N . ALA B 1 230 ? -11.055 -8.688 -14.977 1 76.56 230 ALA B N 1
ATOM 3841 C CA . ALA B 1 230 ? -10.461 -7.449 -15.477 1 76.56 230 ALA B CA 1
ATOM 3842 C C . ALA B 1 230 ? -9.039 -7.273 -14.961 1 76.56 230 ALA B C 1
ATOM 3844 O O . ALA B 1 230 ? -8.266 -6.48 -15.5 1 76.56 230 ALA B O 1
ATOM 3845 N N . LEU B 1 231 ? -8.734 -7.906 -13.977 1 69.88 231 LEU B N 1
ATOM 3846 C CA . LEU B 1 231 ? -7.445 -7.746 -13.328 1 69.88 231 LEU B CA 1
ATOM 3847 C C . LEU B 1 231 ? -6.387 -8.625 -13.992 1 69.88 231 LEU B C 1
ATOM 3849 O O . LEU B 1 231 ? -5.199 -8.289 -13.969 1 69.88 231 LEU B O 1
ATOM 3853 N N . SER B 1 232 ? -6.863 -9.727 -14.477 1 63.44 232 SER B N 1
ATOM 3854 C CA . SER B 1 232 ? -5.898 -10.758 -14.844 1 63.44 232 SER B CA 1
ATOM 3855 C C . SER B 1 232 ? -5.398 -10.562 -16.281 1 63.44 232 SER B C 1
ATOM 3857 O O . SER B 1 232 ? -6.098 -10.891 -17.234 1 63.44 232 SER B O 1
ATOM 3859 N N . ASN B 1 233 ? -4.723 -9.57 -16.609 1 68.81 233 ASN B N 1
ATOM 3860 C CA . ASN B 1 233 ? -4.168 -9.211 -17.906 1 68.81 233 ASN B CA 1
ATOM 3861 C C . ASN B 1 233 ? -3.816 -10.453 -18.734 1 68.81 233 ASN B C 1
ATOM 3863 O O . ASN B 1 233 ? -4.562 -10.828 -19.625 1 68.81 233 ASN B O 1
ATOM 3867 N N . VAL B 1 234 ? -2.912 -11.258 -18.297 1 79.12 234 VAL B N 1
ATOM 3868 C CA . VAL B 1 234 ? -2.424 -12.398 -19.062 1 79.12 234 VAL B CA 1
ATOM 3869 C C . VAL B 1 234 ? -2.799 -13.695 -18.344 1 79.12 234 VAL B C 1
ATOM 3871 O O . VAL B 1 234 ? -2.543 -14.789 -18.859 1 79.12 234 VAL B O 1
ATOM 3874 N N . ASP B 1 235 ? -3.535 -13.57 -17.203 1 87.69 235 ASP B N 1
ATOM 3875 C CA . ASP B 1 235 ? -3.891 -14.695 -16.344 1 87.69 235 ASP B CA 1
ATOM 3876 C C . ASP B 1 235 ? -5.383 -14.688 -16.016 1 87.69 235 ASP B C 1
ATOM 3878 O O . ASP B 1 235 ? -6.008 -13.625 -15.977 1 87.69 235 ASP B O 1
ATOM 3882 N N . ASP B 1 236 ? -5.93 -15.867 -15.922 1 93.25 236 ASP B N 1
ATOM 3883 C CA . ASP B 1 236 ? -7.246 -15.992 -15.305 1 93.25 236 ASP B CA 1
ATOM 3884 C C . ASP B 1 236 ? -7.16 -16.719 -13.961 1 93.25 236 ASP B C 1
ATOM 3886 O O . ASP B 1 236 ? -6.32 -17.609 -13.781 1 93.25 236 ASP B O 1
ATOM 3890 N N . TRP B 1 237 ? -8 -16.297 -13.07 1 96.12 237 TRP B N 1
ATOM 3891 C CA . TRP B 1 237 ? -8.047 -16.844 -11.719 1 96.12 237 TRP B CA 1
ATOM 3892 C C . TRP B 1 237 ? -9.375 -17.547 -11.453 1 96.12 237 TRP B C 1
ATOM 3894 O O . TRP B 1 237 ? -10.445 -16.984 -11.711 1 96.12 237 TRP B O 1
ATOM 3904 N N . TYR B 1 238 ? -9.281 -18.781 -11.031 1 97.06 238 TYR B N 1
ATOM 3905 C CA . TYR B 1 238 ? -10.484 -19.594 -10.867 1 97.06 238 TYR B CA 1
ATOM 3906 C C . TYR B 1 238 ? -10.617 -20.094 -9.438 1 97.06 238 TYR B C 1
ATOM 3908 O O . TYR B 1 238 ? -9.625 -20.5 -8.82 1 97.06 238 TYR B O 1
ATOM 3916 N N . VAL B 1 239 ? -11.875 -20.078 -8.938 1 98 239 VAL B N 1
ATOM 3917 C CA . VAL B 1 239 ? -12.211 -20.609 -7.625 1 98 239 VAL B CA 1
ATOM 3918 C C . VAL B 1 239 ? -13.203 -21.75 -7.77 1 98 239 VAL B C 1
ATOM 3920 O O . VAL B 1 239 ? -14.125 -21.688 -8.586 1 98 239 VAL B O 1
ATOM 3923 N N . ARG B 1 240 ? -12.914 -22.812 -7.02 1 96.5 240 ARG B N 1
ATOM 3924 C CA . ARG B 1 240 ? -13.867 -23.922 -7.047 1 96.5 240 ARG B CA 1
ATOM 3925 C C . ARG B 1 240 ? -15.195 -23.516 -6.422 1 96.5 240 ARG B C 1
ATOM 3927 O O . ARG B 1 240 ? -15.219 -22.953 -5.324 1 96.5 240 ARG B O 1
ATOM 3934 N N . ALA B 1 241 ? -16.266 -23.672 -7.18 1 87.12 241 ALA B N 1
ATOM 3935 C CA . ALA B 1 241 ? -17.609 -23.344 -6.703 1 87.12 241 ALA B CA 1
ATOM 3936 C C . ALA B 1 241 ? -18.203 -24.484 -5.906 1 87.12 241 ALA B C 1
ATOM 3938 O O . ALA B 1 241 ? -18.172 -25.641 -6.344 1 87.12 241 ALA B O 1
ATOM 3939 N N . TYR B 1 242 ? -18.141 -24.562 -4.648 1 68.62 242 TYR B N 1
ATOM 3940 C CA . TYR B 1 242 ? -18.75 -25.656 -3.906 1 68.62 242 TYR B CA 1
ATOM 3941 C C . TYR B 1 242 ? -20.266 -25.609 -4.016 1 68.62 242 TYR B C 1
ATOM 3943 O O . TYR B 1 242 ? -20.844 -24.547 -4.191 1 68.62 242 TYR B O 1
#